Protein AF-0000000087154656 (afdb_homodimer)

Structure (mmCIF, N/CA/C/O backbone):
data_AF-0000000087154656-model_v1
#
loop_
_entity.id
_entity.type
_entity.pdbx_description
1 polymer 'FMN-dependent NADH-azoreductase'
#
loop_
_atom_site.group_PDB
_atom_site.id
_atom_site.type_symbol
_atom_site.label_atom_id
_atom_site.label_alt_id
_atom_site.label_comp_id
_atom_site.label_asym_id
_atom_site.label_entity_id
_atom_site.label_seq_id
_atom_site.pdbx_PDB_ins_code
_atom_site.Cartn_x
_atom_site.Cartn_y
_atom_site.Cartn_z
_atom_site.occupancy
_atom_site.B_iso_or_equiv
_atom_site.auth_seq_id
_atom_site.auth_comp_id
_atom_site.auth_asym_id
_atom_site.auth_atom_id
_atom_site.pdbx_PDB_model_num
ATOM 1 N N . MET A 1 1 ? -5.16 -27.047 -13.266 1 95.69 1 MET A N 1
ATOM 2 C CA . MET A 1 1 ? -5.766 -25.812 -12.742 1 95.69 1 MET A CA 1
ATOM 3 C C . MET A 1 1 ? -5.43 -24.625 -13.633 1 95.69 1 MET A C 1
ATOM 5 O O . MET A 1 1 ? -4.457 -24.672 -14.391 1 95.69 1 MET A O 1
ATOM 9 N N . LEU A 1 2 ? -6.355 -23.688 -13.695 1 98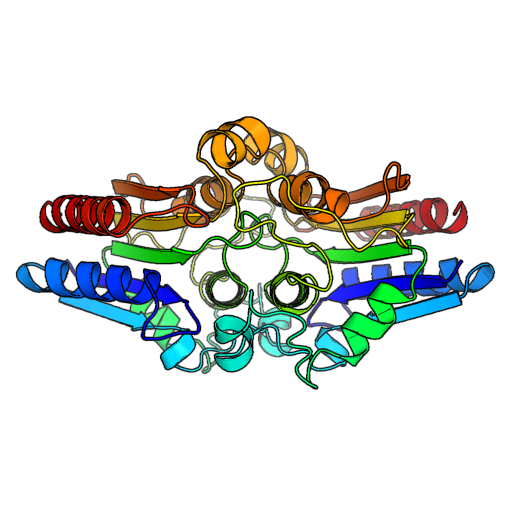.81 2 LEU A N 1
ATOM 10 C CA . LEU A 1 2 ? -6.008 -22.375 -14.219 1 98.81 2 LEU A CA 1
ATOM 11 C C . LEU A 1 2 ? -5.465 -21.469 -13.117 1 98.81 2 LEU A C 1
ATOM 13 O O . LEU A 1 2 ? -6.188 -21.125 -12.18 1 98.81 2 LEU A O 1
ATOM 17 N N . ILE A 1 3 ? -4.199 -21.094 -13.211 1 98.88 3 ILE A N 1
ATOM 18 C CA . ILE A 1 3 ? -3.564 -20.312 -12.164 1 98.88 3 ILE A CA 1
ATOM 19 C C . ILE A 1 3 ? -3.197 -18.922 -12.711 1 98.88 3 ILE A C 1
ATOM 21 O O . ILE A 1 3 ? -2.52 -18.828 -13.734 1 98.88 3 ILE A O 1
ATOM 25 N N . GLN A 1 4 ? -3.654 -17.891 -12.117 1 98.94 4 GLN A N 1
ATOM 26 C CA . GLN A 1 4 ? -3.223 -16.531 -12.438 1 98.94 4 GLN A CA 1
ATOM 27 C C . GLN A 1 4 ? -1.998 -16.141 -11.617 1 98.94 4 GLN A C 1
ATOM 29 O O . GLN A 1 4 ? -1.98 -16.312 -10.391 1 98.94 4 GLN A O 1
ATOM 34 N N . VAL A 1 5 ? -0.963 -15.719 -12.266 1 98.94 5 VAL A N 1
ATOM 35 C CA . VAL A 1 5 ? 0.207 -15.133 -11.617 1 98.94 5 VAL A CA 1
ATOM 36 C C . VAL A 1 5 ? 0.24 -13.633 -11.859 1 98.94 5 VAL A C 1
ATOM 38 O O . VAL A 1 5 ? 0.333 -13.18 -13.008 1 98.94 5 VAL A O 1
ATOM 41 N N . VAL A 1 6 ? 0.112 -12.859 -10.789 1 98.94 6 VAL A N 1
ATOM 42 C CA . VAL A 1 6 ? 0.098 -11.398 -10.875 1 98.94 6 VAL A CA 1
ATOM 43 C C . VAL A 1 6 ? 1.443 -10.844 -10.414 1 98.94 6 VAL A C 1
ATOM 45 O O . VAL A 1 6 ? 1.91 -11.164 -9.312 1 98.94 6 VAL A O 1
ATOM 48 N N . HIS A 1 7 ? 2.023 -10.039 -11.25 1 98.88 7 HIS A N 1
ATOM 49 C CA . HIS A 1 7 ? 3.361 -9.5 -11.031 1 98.88 7 HIS A CA 1
ATOM 50 C C . HIS A 1 7 ? 3.375 -7.98 -11.156 1 98.88 7 HIS A C 1
ATOM 52 O O . HIS A 1 7 ? 2.627 -7.414 -11.961 1 98.88 7 HIS A O 1
ATOM 58 N N . SER A 1 8 ? 4.215 -7.367 -10.289 1 98.56 8 SER A N 1
ATOM 59 C CA . SER A 1 8 ? 4.457 -5.934 -10.422 1 98.56 8 SER A CA 1
ATOM 60 C C . SER A 1 8 ? 5.902 -5.582 -10.094 1 98.56 8 SER A C 1
ATOM 62 O O . SER A 1 8 ? 6.363 -5.809 -8.969 1 98.56 8 SER A O 1
ATOM 64 N N . HIS A 1 9 ? 6.562 -5.059 -11.008 1 98.56 9 HIS A N 1
ATOM 65 C CA . HIS A 1 9 ? 7.871 -4.426 -10.898 1 98.56 9 HIS A CA 1
ATOM 66 C C . HIS A 1 9 ? 8.164 -3.557 -12.117 1 98.56 9 HIS A C 1
ATOM 68 O O . HIS A 1 9 ? 7.938 -3.977 -13.258 1 98.56 9 HIS A O 1
ATOM 74 N N . PRO A 1 10 ? 8.734 -2.391 -11.906 1 97.19 10 PRO A N 1
ATOM 75 C CA . PRO A 1 10 ? 8.938 -1.481 -13.039 1 97.19 10 PRO A CA 1
ATOM 76 C C . PRO A 1 10 ? 9.969 -2.004 -14.039 1 97.19 10 PRO A C 1
ATOM 78 O O . PRO A 1 10 ? 9.898 -1.68 -15.227 1 97.19 10 PRO A O 1
ATOM 81 N N . LEU A 1 11 ? 10.922 -2.803 -13.57 1 97.31 11 LEU A N 1
ATOM 82 C CA . LEU A 1 11 ? 12.031 -3.229 -14.422 1 97.31 11 LEU A CA 1
ATOM 83 C C . LEU A 1 11 ? 11.812 -4.652 -14.922 1 97.31 11 LEU A C 1
ATOM 85 O O . LEU A 1 11 ? 11.57 -5.562 -14.125 1 97.31 11 LEU A O 1
ATOM 89 N N . GLU A 1 12 ? 12.023 -4.875 -16.188 1 96 12 GLU A N 1
ATOM 90 C CA . GLU A 1 12 ? 11.867 -6.199 -16.781 1 96 12 GLU A CA 1
ATOM 91 C C . GLU A 1 12 ? 13.094 -7.07 -16.516 1 96 12 GLU A C 1
ATOM 93 O O . GLU A 1 12 ? 13.031 -8.297 -16.656 1 96 12 GLU A O 1
ATOM 98 N N . ASP A 1 13 ? 14.172 -6.438 -16.219 1 96.69 13 ASP A N 1
ATOM 99 C CA . ASP A 1 13 ? 15.391 -7.195 -15.969 1 96.69 13 ASP A CA 1
ATOM 100 C C . ASP A 1 13 ? 15.695 -7.27 -14.469 1 96.69 13 ASP A C 1
ATOM 102 O O . ASP A 1 13 ? 16.844 -7.457 -14.07 1 96.69 13 ASP A O 1
ATOM 106 N N . SER A 1 14 ? 14.695 -7.082 -13.703 1 97.19 14 SER A N 1
ATOM 107 C CA . SER A 1 14 ? 14.836 -7.145 -12.258 1 97.19 14 SER A CA 1
ATOM 108 C C . SER A 1 14 ? 14.852 -8.586 -11.766 1 97.19 14 SER A C 1
ATOM 110 O O . SER A 1 14 ? 14.422 -9.5 -12.477 1 97.19 14 SER A O 1
ATOM 112 N N . TYR A 1 15 ? 15.359 -8.789 -10.578 1 98.31 15 TYR A N 1
ATOM 113 C CA . TYR A 1 15 ? 15.32 -10.086 -9.906 1 98.31 15 TYR A CA 1
ATOM 114 C C . TYR A 1 15 ? 13.883 -10.562 -9.742 1 98.31 15 TYR A C 1
ATOM 116 O O . TYR A 1 15 ? 13.586 -11.742 -9.953 1 98.31 15 TYR A O 1
ATOM 124 N N . ASP A 1 16 ? 12.953 -9.703 -9.414 1 98.38 16 ASP A N 1
ATOM 125 C CA . ASP A 1 16 ? 11.555 -10.062 -9.219 1 98.38 16 ASP A CA 1
ATOM 126 C C . ASP A 1 16 ? 10.914 -10.516 -10.531 1 98.38 16 ASP A C 1
ATOM 128 O O . ASP A 1 16 ? 10.078 -11.414 -10.539 1 98.38 16 ASP A O 1
ATOM 132 N N . HIS A 1 17 ? 11.297 -9.828 -11.578 1 98.31 17 HIS A N 1
ATOM 133 C CA . HIS A 1 17 ? 10.797 -10.273 -12.867 1 98.31 17 HIS A CA 1
ATOM 134 C C . HIS A 1 17 ? 11.305 -11.672 -13.203 1 98.31 17 HIS A C 1
ATOM 136 O O . HIS A 1 17 ? 10.578 -12.477 -13.797 1 98.31 17 HIS A O 1
ATOM 142 N N . ALA A 1 18 ? 12.555 -11.961 -12.867 1 98.56 18 ALA A N 1
ATOM 143 C CA . ALA A 1 18 ? 13.094 -13.305 -13.062 1 98.56 18 ALA A CA 1
ATOM 144 C C . ALA A 1 18 ? 12.312 -14.328 -12.25 1 98.56 18 ALA A C 1
ATOM 146 O O . ALA A 1 18 ? 12.039 -15.438 -12.734 1 98.56 18 ALA A O 1
ATOM 147 N N . LEU A 1 19 ? 11.953 -13.984 -11.047 1 98.94 19 LEU A N 1
ATOM 148 C CA . LEU A 1 19 ? 11.117 -14.844 -10.219 1 98.94 19 LEU A CA 1
ATOM 149 C C . LEU A 1 19 ? 9.773 -15.094 -10.898 1 98.94 19 LEU A C 1
ATOM 151 O O . LEU A 1 19 ? 9.312 -16.234 -10.961 1 98.94 19 LEU A O 1
ATOM 155 N N . PHE A 1 20 ? 9.156 -14.062 -11.422 1 98.94 20 PHE A N 1
ATOM 156 C CA . PHE A 1 20 ? 7.879 -14.133 -12.117 1 98.94 20 PHE A CA 1
ATOM 157 C C . PHE A 1 20 ? 7.961 -15.102 -13.297 1 98.94 20 PHE A C 1
ATOM 159 O O . PHE A 1 20 ? 7.125 -16 -13.43 1 98.94 20 PHE A O 1
ATOM 166 N N . GLN A 1 21 ? 9.008 -14.961 -14.078 1 98.81 21 GLN A N 1
ATOM 167 C CA . GLN A 1 21 ? 9.195 -15.836 -15.234 1 98.81 21 GLN A CA 1
ATOM 168 C C . GLN A 1 21 ? 9.422 -17.281 -14.805 1 98.81 21 GLN A C 1
ATOM 170 O O . GLN A 1 21 ? 8.914 -18.203 -15.438 1 98.81 21 GLN A O 1
ATOM 175 N N . THR A 1 22 ? 10.164 -17.438 -13.766 1 98.88 22 THR A N 1
ATOM 176 C CA . THR A 1 22 ? 10.406 -18.766 -13.227 1 98.88 22 THR A CA 1
ATOM 177 C C . THR A 1 22 ? 9.102 -19.422 -12.797 1 98.88 22 THR A C 1
ATOM 179 O O . THR A 1 22 ? 8.844 -20.594 -13.125 1 98.88 22 THR A O 1
ATOM 182 N N . ILE A 1 23 ? 8.258 -18.703 -12.086 1 98.94 23 ILE A N 1
ATOM 183 C CA . ILE A 1 23 ? 6.977 -19.219 -11.609 1 98.94 23 ILE A CA 1
ATOM 184 C C . ILE A 1 23 ? 6.102 -19.609 -12.797 1 98.94 23 ILE A C 1
ATOM 186 O O . ILE A 1 23 ? 5.602 -20.734 -12.859 1 98.94 23 ILE A O 1
ATOM 190 N N . VAL A 1 24 ? 5.969 -18.719 -13.75 1 98.94 24 VAL A N 1
ATOM 191 C CA . VAL A 1 24 ? 5.109 -18.938 -14.906 1 98.94 24 VAL A CA 1
ATOM 192 C C . VAL A 1 24 ? 5.605 -20.125 -15.711 1 98.94 24 VAL A C 1
ATOM 194 O O . VAL A 1 24 ? 4.832 -21.031 -16.047 1 98.94 24 VAL A O 1
ATOM 197 N N . GLY A 1 25 ? 6.922 -20.125 -15.984 1 98.88 25 GLY A N 1
ATOM 198 C CA . GLY A 1 25 ? 7.492 -21.219 -16.766 1 98.88 25 GLY A CA 1
ATOM 199 C C . GLY A 1 25 ? 7.332 -22.562 -16.094 1 98.88 25 GLY A C 1
ATOM 200 O O . GLY A 1 25 ? 7.027 -23.562 -16.766 1 98.88 25 GLY A O 1
ATOM 201 N N . THR A 1 26 ? 7.52 -22.594 -14.805 1 98.88 26 THR A N 1
ATOM 202 C CA . THR A 1 26 ? 7.418 -23.844 -14.062 1 98.88 26 THR A CA 1
ATOM 203 C C . THR A 1 26 ? 5.973 -24.328 -14.023 1 98.88 26 THR A C 1
ATOM 205 O O . THR A 1 26 ? 5.707 -25.516 -14.219 1 98.88 26 THR A O 1
ATOM 208 N N . LEU A 1 27 ? 5.012 -23.453 -13.844 1 98.88 27 LEU A N 1
ATOM 209 C CA . LEU A 1 27 ? 3.6 -23.797 -13.734 1 98.88 27 LEU A CA 1
ATOM 210 C C . LEU A 1 27 ? 3.074 -24.344 -15.062 1 98.88 27 LEU A C 1
ATOM 212 O O . LEU A 1 27 ? 2.227 -25.234 -15.086 1 98.88 27 LEU A O 1
ATOM 216 N N . ARG A 1 28 ? 3.566 -23.766 -16.156 1 98.62 28 ARG A N 1
ATOM 217 C CA . ARG A 1 28 ? 3.041 -24.094 -17.484 1 98.62 28 ARG A CA 1
ATOM 218 C C . ARG A 1 28 ? 3.322 -25.547 -17.844 1 98.62 28 ARG A C 1
ATOM 220 O O . ARG A 1 28 ? 2.725 -26.078 -18.781 1 98.62 28 ARG A O 1
ATOM 227 N N . ARG A 1 29 ? 4.16 -26.188 -17.062 1 98.06 29 ARG A N 1
ATOM 228 C CA . ARG A 1 29 ? 4.461 -27.594 -17.297 1 98.06 29 ARG A CA 1
ATOM 229 C C . ARG A 1 29 ? 3.273 -28.484 -16.938 1 98.06 29 ARG A C 1
ATOM 231 O O . ARG A 1 29 ? 3.119 -29.578 -17.484 1 98.06 29 ARG A O 1
ATOM 238 N N . ARG A 1 30 ? 2.4 -27.953 -16.062 1 98.06 30 ARG A N 1
ATOM 239 C CA . ARG A 1 30 ? 1.346 -28.828 -15.562 1 98.06 30 ARG A CA 1
ATOM 240 C C . ARG A 1 30 ? 0.011 -28.094 -15.492 1 98.06 30 ARG A C 1
ATOM 242 O O . ARG A 1 30 ? -1.038 -28.719 -15.312 1 98.06 30 ARG A O 1
ATOM 249 N N . HIS A 1 31 ? 0.026 -26.828 -15.594 1 98.69 31 HIS A N 1
ATOM 250 C CA . HIS A 1 31 ? -1.173 -26.016 -15.414 1 98.69 31 HIS A CA 1
ATOM 251 C C . HIS A 1 31 ? -1.355 -25.047 -16.562 1 98.69 31 HIS A C 1
ATOM 253 O O . HIS A 1 31 ? -0.417 -24.797 -17.328 1 98.69 31 HIS A O 1
ATOM 259 N N . GLU A 1 32 ? -2.58 -24.562 -16.812 1 98.75 32 GLU A N 1
ATOM 260 C CA . GLU A 1 32 ? -2.814 -23.344 -17.578 1 98.75 32 GLU A CA 1
ATOM 261 C C . GLU A 1 32 ? -2.521 -22.094 -16.75 1 98.75 32 GLU A C 1
ATOM 263 O O . GLU A 1 32 ? -2.836 -22.047 -15.555 1 98.75 32 GLU A O 1
ATOM 268 N N . VAL A 1 33 ? -1.873 -21.141 -17.422 1 98.88 33 VAL A N 1
ATOM 269 C CA . VAL A 1 33 ? -1.425 -19.984 -16.641 1 98.88 33 VAL A CA 1
ATOM 270 C C . VAL A 1 33 ? -1.917 -18.703 -17.297 1 98.88 33 VAL A C 1
ATOM 272 O O . VAL A 1 33 ? -1.816 -18.531 -18.516 1 98.88 33 VAL A O 1
ATOM 275 N N . ILE A 1 34 ? -2.525 -17.812 -16.547 1 98.88 34 ILE A N 1
ATOM 276 C CA . ILE A 1 34 ? -2.711 -16.422 -16.906 1 98.88 34 ILE A CA 1
ATOM 277 C C . ILE A 1 34 ? -1.604 -15.57 -16.281 1 98.88 34 ILE A C 1
ATOM 279 O O . ILE A 1 34 ? -1.599 -15.352 -15.062 1 98.88 34 ILE A O 1
ATOM 283 N N . ALA A 1 35 ? -0.682 -15.18 -17.125 1 98.88 35 ALA A N 1
ATOM 284 C CA . ALA A 1 35 ? 0.403 -14.328 -16.641 1 98.88 35 ALA A CA 1
ATOM 285 C C . ALA A 1 35 ? 0.024 -12.852 -16.734 1 98.88 35 ALA A C 1
ATOM 287 O O . ALA A 1 35 ? -0.176 -12.328 -17.828 1 98.88 35 ALA A O 1
ATOM 288 N N . THR A 1 36 ? -0.122 -12.219 -15.641 1 98.81 36 THR A N 1
ATOM 289 C CA . THR A 1 36 ? -0.505 -10.812 -15.578 1 98.81 36 THR A CA 1
ATOM 290 C C . THR A 1 36 ? 0.646 -9.961 -15.062 1 98.81 36 THR A C 1
ATOM 292 O O . THR A 1 36 ? 1.039 -10.078 -13.898 1 98.81 36 THR A O 1
ATOM 295 N N . ASP A 1 37 ? 1.244 -9.227 -15.883 1 98.75 37 ASP A N 1
ATOM 296 C CA . ASP A 1 37 ? 2.254 -8.242 -15.531 1 98.75 37 ASP A CA 1
ATOM 297 C C . ASP A 1 37 ? 1.669 -6.828 -15.547 1 98.75 37 ASP A C 1
ATOM 299 O O . ASP A 1 37 ? 1.547 -6.211 -16.609 1 98.75 37 ASP A O 1
ATOM 303 N N . LEU A 1 38 ? 1.394 -6.309 -14.367 1 98.56 38 LEU A N 1
ATOM 304 C CA . LEU A 1 38 ? 0.629 -5.074 -14.25 1 98.56 38 LEU A CA 1
ATOM 305 C C . LEU A 1 38 ? 1.385 -3.906 -14.875 1 98.56 38 LEU A C 1
ATOM 307 O O . LEU A 1 38 ? 0.782 -3.045 -15.523 1 98.56 38 LEU A O 1
ATOM 311 N N . ASP A 1 39 ? 2.709 -3.865 -14.648 1 98 39 ASP A N 1
ATOM 312 C CA . ASP A 1 39 ? 3.521 -2.779 -15.188 1 98 39 ASP A CA 1
ATOM 313 C C . ASP A 1 39 ? 3.596 -2.852 -16.703 1 98 39 ASP A C 1
ATOM 315 O O . ASP A 1 39 ? 3.412 -1.844 -17.391 1 98 39 ASP A O 1
ATOM 319 N N . ARG A 1 40 ? 3.756 -4.02 -17.25 1 97.25 40 ARG A N 1
ATOM 320 C CA . ARG A 1 40 ? 3.873 -4.18 -18.703 1 97.25 40 ARG A CA 1
ATOM 321 C C . ARG A 1 40 ? 2.523 -3.988 -19.391 1 97.25 40 ARG A C 1
ATOM 323 O O . ARG A 1 40 ? 2.461 -3.525 -20.531 1 97.25 40 ARG A O 1
ATOM 330 N N . GLU A 1 41 ? 1.49 -4.285 -18.672 1 96.88 41 GLU A N 1
ATOM 331 C CA . GLU A 1 41 ? 0.147 -4.141 -19.219 1 96.88 41 GLU A CA 1
ATOM 332 C C . GLU A 1 41 ? -0.377 -2.721 -19.031 1 96.88 41 GLU A C 1
ATOM 334 O O . GLU A 1 41 ? -1.509 -2.414 -19.422 1 96.88 41 GLU A O 1
ATOM 339 N N . ARG A 1 42 ? 0.414 -1.816 -18.406 1 95.12 42 ARG A N 1
ATOM 340 C CA . ARG A 1 42 ? 0.106 -0.404 -18.219 1 95.12 42 ARG A CA 1
ATOM 341 C C . ARG A 1 42 ? -1.172 -0.231 -17.406 1 95.12 42 ARG A C 1
ATOM 343 O O . ARG A 1 42 ? -1.996 0.633 -17.703 1 95.12 42 ARG A O 1
ATOM 350 N N . PHE A 1 43 ? -1.338 -1.159 -16.5 1 97.25 43 PHE A N 1
ATOM 351 C CA . PHE A 1 43 ? -2.436 -1.007 -15.547 1 97.25 43 PHE A CA 1
ATOM 352 C C . PHE A 1 43 ? -2.307 0.301 -14.781 1 97.25 43 PHE A C 1
ATOM 354 O O . PHE A 1 43 ? -1.206 0.688 -14.383 1 97.25 43 PHE A O 1
ATOM 361 N N . SER A 1 44 ? -3.416 0.999 -14.586 1 97 44 SER A N 1
ATOM 362 C CA . SER A 1 44 ? -3.412 2.166 -13.711 1 97 44 SER A CA 1
ATOM 363 C C . SER A 1 44 ? -3.877 1.803 -12.305 1 97 44 SER A C 1
ATOM 365 O O . SER A 1 44 ? -5.008 1.356 -12.109 1 97 44 SER A O 1
ATOM 367 N N . PRO A 1 45 ? -3.008 2.01 -11.336 1 97.81 45 PRO A N 1
ATOM 368 C CA . PRO A 1 45 ? -3.396 1.67 -9.961 1 97.81 45 PRO A CA 1
ATOM 369 C C . PRO A 1 45 ? -4.273 2.738 -9.312 1 97.81 45 PRO A C 1
ATOM 371 O O . PRO A 1 45 ? -4.688 2.59 -8.164 1 97.81 45 PRO A O 1
ATOM 374 N N . VAL A 1 46 ? -4.637 3.791 -10.023 1 96.88 46 VAL A N 1
ATOM 375 C CA . VAL A 1 46 ? -5.367 4.926 -9.469 1 96.88 46 VAL A CA 1
ATOM 376 C C . VAL A 1 46 ? -6.867 4.664 -9.555 1 96.88 46 VAL A C 1
ATOM 378 O O . VAL A 1 46 ? -7.426 4.562 -10.648 1 96.88 46 VAL A O 1
ATOM 381 N N . MET A 1 47 ? -7.461 4.527 -8.43 1 95.12 47 MET A N 1
ATOM 382 C CA . MET A 1 47 ? -8.922 4.434 -8.398 1 95.12 47 MET A CA 1
ATOM 383 C C . MET A 1 47 ? -9.562 5.707 -8.945 1 95.12 47 MET A C 1
ATOM 385 O O . MET A 1 47 ? -9.219 6.809 -8.516 1 95.12 47 MET A O 1
ATOM 389 N N . THR A 1 48 ? -10.484 5.555 -9.836 1 93.06 48 THR A N 1
ATOM 390 C CA . THR A 1 48 ? -11.133 6.715 -10.438 1 93.06 48 THR A CA 1
ATOM 391 C C . THR A 1 48 ? -12.289 7.199 -9.57 1 93.06 48 THR A C 1
ATOM 393 O O . THR A 1 48 ? -12.773 6.465 -8.703 1 93.06 48 THR A O 1
ATOM 396 N N . GLU A 1 49 ? -12.711 8.422 -9.852 1 93.69 49 GLU A N 1
ATOM 397 C CA . GLU A 1 49 ? -13.883 8.953 -9.172 1 93.69 49 GLU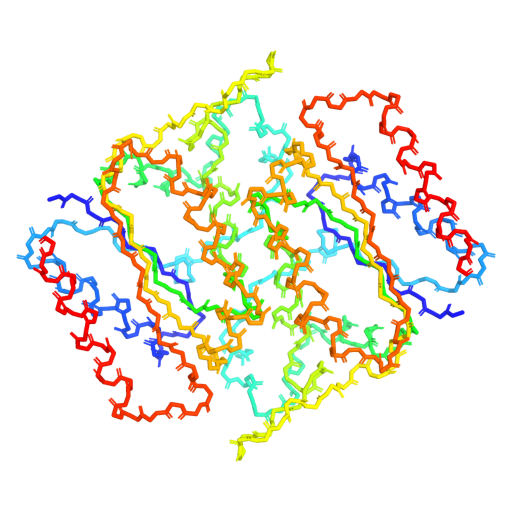 A CA 1
ATOM 398 C C . GLU A 1 49 ? -15.109 8.078 -9.414 1 93.69 49 GLU A C 1
ATOM 400 O O . GLU A 1 49 ? -15.883 7.816 -8.484 1 93.69 49 GLU A O 1
ATOM 405 N N . ALA A 1 50 ? -15.289 7.641 -10.656 1 90.88 50 ALA A N 1
ATOM 406 C CA . ALA A 1 50 ? -16.438 6.816 -11.016 1 90.88 50 ALA A CA 1
ATOM 407 C C . ALA A 1 50 ? -16.438 5.5 -10.25 1 90.88 50 ALA A C 1
ATOM 409 O O . ALA A 1 50 ? -17.469 5.078 -9.727 1 90.88 50 ALA A O 1
ATOM 410 N N . GLU A 1 51 ? -15.297 4.879 -10.125 1 91.5 51 GLU A N 1
ATOM 411 C CA . GLU A 1 51 ? -15.164 3.633 -9.375 1 91.5 51 GLU A CA 1
ATOM 412 C C . GLU A 1 51 ? -15.5 3.838 -7.898 1 91.5 51 GLU A C 1
ATOM 414 O O . GLU A 1 51 ? -16.234 3.047 -7.309 1 91.5 51 GLU A O 1
ATOM 419 N N . ARG A 1 52 ? -14.969 4.898 -7.367 1 92.38 52 ARG A N 1
ATOM 420 C C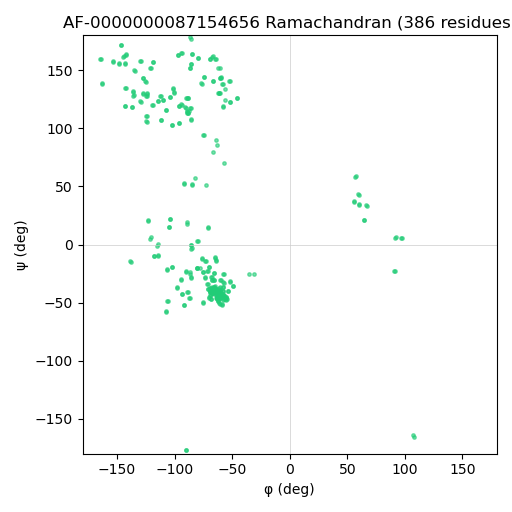A . ARG A 1 52 ? -15.18 5.129 -5.941 1 92.38 52 ARG A CA 1
ATOM 421 C C . ARG A 1 52 ? -16.625 5.484 -5.652 1 92.38 52 ARG A C 1
ATOM 423 O O . ARG A 1 52 ? -17.188 5.055 -4.641 1 92.38 52 ARG A O 1
ATOM 430 N N . ARG A 1 53 ? -17.266 6.215 -6.492 1 89.88 53 ARG A N 1
ATOM 431 C CA . ARG A 1 53 ? -18.656 6.621 -6.305 1 89.88 53 ARG A CA 1
ATOM 432 C C . ARG A 1 53 ? -19.594 5.418 -6.348 1 89.88 53 ARG A C 1
ATOM 434 O O . ARG A 1 53 ? -20.578 5.367 -5.617 1 89.88 53 ARG A O 1
ATOM 441 N N . SER A 1 54 ? -19.203 4.465 -7.094 1 85.5 54 SER A N 1
ATOM 442 C CA . SER A 1 54 ? -20.062 3.305 -7.27 1 85.5 54 SER A CA 1
ATOM 443 C C . SER A 1 54 ? -19.562 2.105 -6.477 1 85.5 54 SER A C 1
ATOM 445 O O . SER A 1 54 ? -20 0.976 -6.695 1 85.5 54 SER A O 1
ATOM 447 N N . TYR A 1 55 ? -18.719 2.324 -5.602 1 82.12 55 TYR A N 1
ATOM 448 C CA . TYR A 1 55 ? -17.938 1.269 -4.977 1 82.12 55 TYR A CA 1
ATOM 449 C C . TYR A 1 55 ? -18.828 0.258 -4.273 1 82.12 55 TYR A C 1
ATOM 451 O O . TYR A 1 55 ? -18.562 -0.945 -4.297 1 82.12 55 TYR A O 1
ATOM 459 N N . PHE A 1 56 ? -20.031 0.761 -3.75 1 76.56 56 PHE A N 1
ATOM 460 C CA . PHE A 1 56 ? -20.891 -0.153 -3.012 1 76.56 56 PHE A CA 1
ATOM 461 C C . PHE A 1 56 ? -22.203 -0.364 -3.746 1 76.56 56 PHE A C 1
ATOM 463 O O . PHE A 1 56 ? -23.156 -0.918 -3.186 1 76.56 56 PHE A O 1
ATOM 470 N N . GLN A 1 57 ? -22.375 0.259 -4.879 1 73.5 57 GLN A N 1
ATOM 471 C CA . GLN A 1 57 ? -23.625 0.174 -5.613 1 73.5 57 GLN A CA 1
ATOM 472 C C . GLN A 1 57 ? -23.625 -1.005 -6.582 1 73.5 57 GLN A C 1
ATOM 474 O O . GLN A 1 57 ? -24.562 -1.177 -7.367 1 73.5 57 GLN A O 1
ATOM 479 N N . GLY A 1 58 ? -22.812 -1.87 -6.414 1 60.38 58 GLY A N 1
ATOM 480 C CA . GLY A 1 58 ? -22.797 -3.055 -7.258 1 60.38 58 GLY A CA 1
ATOM 481 C C . GLY A 1 58 ? -21.625 -3.072 -8.227 1 60.38 58 GLY A C 1
ATOM 482 O O . GLY A 1 58 ? -20.688 -2.281 -8.094 1 60.38 58 GLY A O 1
ATOM 483 N N . PRO A 1 59 ? -21.75 -4.016 -9.242 1 57.38 59 PRO A N 1
ATOM 484 C CA . PRO A 1 59 ? -20.609 -4.258 -10.109 1 57.38 59 PRO A CA 1
ATOM 485 C C . PRO A 1 59 ? -20.219 -3.033 -10.938 1 57.38 59 PRO A C 1
ATOM 487 O O . PRO A 1 59 ? -21.078 -2.418 -11.578 1 57.38 59 PRO A O 1
ATOM 490 N N . HIS A 1 60 ? -19.344 -2.215 -10.406 1 55.16 60 HIS A N 1
ATOM 491 C CA . HIS A 1 60 ? -18.828 -1.15 -11.258 1 55.16 60 HIS A CA 1
ATOM 492 C C . HIS A 1 60 ? -17.688 -1.653 -12.141 1 55.16 60 HIS A C 1
ATOM 494 O O . HIS A 1 60 ? -16.594 -1.904 -11.648 1 55.16 60 HIS A O 1
ATOM 500 N N . ALA A 1 61 ? -17.906 -2.67 -12.938 1 58.12 61 ALA A N 1
ATOM 501 C CA . ALA A 1 61 ? -16.781 -3.062 -13.789 1 58.12 61 ALA A CA 1
ATOM 502 C C . ALA A 1 61 ? -16.469 -1.979 -14.812 1 58.12 61 ALA A C 1
ATOM 504 O O . ALA A 1 61 ? -17.266 -1.719 -15.719 1 58.12 61 ALA A O 1
ATOM 505 N N . GLU A 1 62 ? -15.75 -1.001 -14.25 1 65.06 62 GLU A N 1
ATOM 506 C CA . GLU A 1 62 ? -15.281 -0.127 -15.32 1 65.06 62 GLU A CA 1
ATOM 507 C C . GLU A 1 62 ? -14.492 -0.91 -16.375 1 65.06 62 GLU A C 1
ATOM 509 O O . GLU A 1 62 ? -13.852 -1.913 -16.047 1 65.06 62 GLU A O 1
ATOM 514 N N . GLU A 1 63 ? -14.758 -0.685 -17.516 1 69.69 63 GLU A N 1
ATOM 515 C CA . GLU A 1 63 ? -14.078 -1.262 -18.672 1 69.69 63 GLU A CA 1
ATOM 516 C C . GLU A 1 63 ? -12.586 -1.443 -18.406 1 69.69 63 GLU A C 1
ATOM 518 O O . GLU A 1 63 ? -11.992 -2.445 -18.828 1 69.69 63 GLU A O 1
ATOM 523 N N . ALA A 1 64 ? -12.117 -0.609 -17.484 1 80.25 64 ALA A N 1
ATOM 524 C CA . ALA A 1 64 ? -10.664 -0.567 -17.328 1 80.25 64 ALA A CA 1
ATOM 525 C C . ALA A 1 64 ? -10.156 -1.762 -16.531 1 80.25 64 ALA A C 1
ATOM 527 O O . ALA A 1 64 ? -8.992 -2.148 -16.641 1 80.25 64 ALA A O 1
ATOM 528 N N . VAL A 1 65 ? -11.078 -2.4 -15.75 1 93.38 65 VAL A N 1
ATOM 529 C CA . VAL A 1 65 ? -10.602 -3.506 -14.93 1 93.38 65 VAL A CA 1
ATOM 530 C C . VAL A 1 65 ? -11.367 -4.781 -15.281 1 93.38 65 VAL A C 1
ATOM 532 O O . VAL A 1 65 ? -11.141 -5.832 -14.672 1 93.38 65 VAL A O 1
ATOM 535 N N . SER A 1 66 ? -12.203 -4.762 -16.234 1 93.62 66 SER A N 1
ATOM 536 C CA . SER A 1 66 ? -13.102 -5.867 -16.547 1 93.62 66 SER A CA 1
ATOM 537 C C . SER A 1 66 ? -12.32 -7.125 -16.922 1 93.62 66 SER A C 1
ATOM 539 O O . SER A 1 66 ? -12.672 -8.227 -16.484 1 93.62 66 SER A O 1
ATOM 541 N N . ARG A 1 67 ? -11.305 -6.957 -17.672 1 95.56 67 ARG A N 1
ATOM 542 C CA . ARG A 1 67 ? -10.5 -8.109 -18.062 1 95.56 67 ARG A CA 1
ATOM 543 C C . ARG A 1 67 ? -9.852 -8.766 -16.844 1 95.56 67 ARG A C 1
ATOM 545 O O . ARG A 1 67 ? -9.867 -9.984 -16.703 1 95.56 67 ARG A O 1
ATOM 552 N N . LEU A 1 68 ? -9.281 -7.973 -16.016 1 97.69 68 LEU A N 1
ATOM 553 C CA . LEU A 1 68 ? -8.617 -8.477 -14.82 1 97.69 68 LEU A CA 1
ATOM 554 C C . LEU A 1 68 ? -9.617 -9.164 -13.898 1 97.69 68 LEU A C 1
ATOM 556 O O . LEU A 1 68 ? -9.305 -10.203 -13.305 1 97.69 68 LEU A O 1
ATOM 560 N N . ILE A 1 69 ? -10.773 -8.609 -13.773 1 96.69 69 ILE A N 1
ATOM 561 C CA . ILE A 1 69 ? -11.836 -9.219 -12.977 1 96.69 69 ILE A CA 1
ATOM 562 C C . ILE A 1 69 ? -12.227 -10.562 -13.578 1 96.69 69 ILE A C 1
ATOM 564 O O . ILE A 1 69 ? -12.406 -11.547 -12.859 1 96.69 69 ILE A O 1
ATOM 568 N N . GLY A 1 70 ? -12.414 -10.547 -14.906 1 97 70 GLY A N 1
ATOM 569 C CA . GLY A 1 70 ? -12.703 -11.797 -15.594 1 97 70 GLY A CA 1
ATOM 570 C C . GLY A 1 70 ? -11.664 -12.875 -15.336 1 97 70 GLY A C 1
ATOM 571 O O . GLY A 1 70 ? -12.016 -14.023 -15.047 1 97 70 GLY A O 1
ATOM 572 N N . ASP A 1 71 ? -10.383 -12.547 -15.438 1 98.19 71 ASP A N 1
ATOM 573 C CA . ASP A 1 71 ? -9.289 -13.477 -15.172 1 98.19 71 ASP A CA 1
ATOM 574 C C . ASP A 1 71 ? -9.352 -14.008 -13.742 1 98.19 71 ASP A C 1
ATOM 576 O O . ASP A 1 71 ? -9.195 -15.203 -13.508 1 98.19 71 ASP A O 1
ATOM 580 N N . LEU A 1 72 ? -9.625 -13.102 -12.828 1 97.94 72 LEU A N 1
ATOM 581 C CA . LEU A 1 72 ? -9.711 -13.438 -11.414 1 97.94 72 LEU A CA 1
ATOM 582 C C . LEU A 1 72 ? -10.836 -14.43 -11.148 1 97.94 72 LEU A C 1
ATOM 584 O O . LEU A 1 72 ? -10.664 -15.391 -10.398 1 97.94 72 LEU A O 1
ATOM 588 N N . ARG A 1 73 ? -11.914 -14.25 -11.781 1 96.94 73 ARG A N 1
ATOM 589 C CA . ARG A 1 73 ? -13.094 -15.07 -11.562 1 96.94 73 ARG A CA 1
ATOM 590 C C . ARG A 1 73 ? -12.93 -16.453 -12.203 1 96.94 73 ARG A C 1
ATOM 592 O O . ARG A 1 73 ? -13.5 -17.438 -11.727 1 96.94 73 ARG A O 1
ATOM 599 N N . ARG A 1 74 ? -12.086 -16.5 -13.156 1 97.75 74 ARG A N 1
ATOM 600 C CA . ARG A 1 74 ? -11.898 -17.75 -13.883 1 97.75 74 ARG A CA 1
ATOM 601 C C . ARG A 1 74 ? -10.805 -18.609 -13.234 1 97.75 74 ARG A C 1
ATOM 603 O O . ARG A 1 74 ? -10.789 -19.828 -13.398 1 97.75 74 ARG A O 1
ATOM 610 N N . ALA A 1 75 ? -9.945 -18.062 -12.531 1 98.75 75 ALA A N 1
ATOM 611 C CA . ALA A 1 75 ? -8.766 -18.75 -12.023 1 98.75 75 ALA A CA 1
ATOM 612 C C . ALA A 1 75 ? -9.117 -19.703 -10.875 1 98.75 75 ALA A C 1
ATOM 614 O O . ALA A 1 75 ? -9.969 -19.375 -10.039 1 98.75 75 ALA A O 1
ATOM 615 N N . ASP A 1 76 ? -8.438 -20.828 -10.797 1 98.62 76 ASP A N 1
ATOM 616 C CA . ASP A 1 76 ? -8.516 -21.766 -9.68 1 98.62 76 ASP A CA 1
ATOM 617 C C . ASP A 1 76 ? -7.559 -21.375 -8.555 1 98.62 76 ASP A C 1
ATOM 619 O O . ASP A 1 76 ? -7.758 -21.75 -7.402 1 98.62 76 ASP A O 1
ATOM 623 N N . GLY A 1 77 ? -6.516 -20.75 -8.93 1 98.81 77 GLY A N 1
ATOM 624 C CA . GLY A 1 77 ? -5.488 -20.281 -8.008 1 98.81 77 GLY A CA 1
ATOM 625 C C . GLY A 1 77 ? -4.875 -18.953 -8.422 1 98.81 77 GLY A C 1
ATOM 626 O O . GLY A 1 77 ? -4.973 -18.562 -9.586 1 98.81 77 GLY A O 1
ATOM 627 N N . ILE A 1 78 ? -4.266 -18.359 -7.484 1 98.94 78 ILE A N 1
ATOM 628 C CA . ILE A 1 78 ? -3.617 -17.078 -7.766 1 98.94 78 ILE A CA 1
ATOM 629 C C . ILE A 1 78 ? -2.311 -16.984 -6.984 1 98.94 78 ILE A C 1
ATOM 631 O O . ILE A 1 78 ? -2.242 -17.406 -5.824 1 98.94 78 ILE A O 1
ATOM 635 N N . ILE A 1 79 ? -1.254 -16.562 -7.602 1 98.94 79 ILE A N 1
ATOM 636 C CA . ILE A 1 79 ? 0.055 -16.312 -7.004 1 98.94 79 ILE A CA 1
ATOM 637 C C . ILE A 1 79 ? 0.493 -14.883 -7.281 1 98.94 79 ILE A C 1
ATOM 639 O O . ILE A 1 79 ? 0.44 -14.414 -8.422 1 98.94 79 ILE A O 1
ATOM 643 N N . PHE A 1 80 ? 0.854 -14.195 -6.273 1 98.94 80 PHE A N 1
ATOM 644 C CA . PHE A 1 80 ? 1.389 -12.844 -6.41 1 98.94 80 PHE A CA 1
ATOM 645 C C . PHE A 1 80 ? 2.91 -12.852 -6.305 1 98.94 80 PHE A C 1
ATOM 647 O O . PHE A 1 80 ? 3.473 -13.461 -5.398 1 98.94 80 PHE A O 1
ATOM 654 N N . CYS A 1 81 ? 3.584 -12.219 -7.215 1 98.94 81 CYS A N 1
ATOM 655 C CA . CYS A 1 81 ? 5.035 -12.07 -7.258 1 98.94 81 CYS A CA 1
ATOM 656 C C . CYS A 1 81 ? 5.43 -10.602 -7.34 1 98.94 81 CYS A C 1
ATOM 658 O O . CYS A 1 81 ? 5.215 -9.953 -8.367 1 98.94 81 CYS A O 1
ATOM 660 N N . PHE A 1 82 ? 6.023 -10.023 -6.309 1 98.88 82 PHE A N 1
ATOM 661 C CA . PHE A 1 82 ? 6.328 -8.602 -6.203 1 98.88 82 PHE A CA 1
ATOM 662 C C . PHE A 1 82 ? 7.332 -8.344 -5.082 1 98.88 82 PHE A C 1
ATOM 664 O O . PHE A 1 82 ? 7.523 -9.195 -4.211 1 98.88 82 PHE A O 1
ATOM 671 N N . PRO A 1 83 ? 8.008 -7.219 -5.109 1 98.62 83 PRO A N 1
ATOM 672 C CA . PRO A 1 83 ? 8.828 -6.812 -3.963 1 98.62 83 PRO A CA 1
ATOM 673 C C . PRO A 1 83 ? 8.031 -6.039 -2.914 1 98.62 83 PRO A C 1
ATOM 675 O O . PRO A 1 83 ? 7.031 -5.395 -3.244 1 98.62 83 PRO A O 1
ATOM 678 N N . HIS A 1 84 ? 8.43 -6.109 -1.685 1 98.44 84 HIS A N 1
ATOM 679 C CA . HIS A 1 84 ? 7.922 -5.176 -0.684 1 98.44 84 HIS A CA 1
ATOM 680 C C . HIS A 1 84 ? 8.789 -3.926 -0.608 1 98.44 84 HIS A C 1
ATOM 682 O O . HIS A 1 84 ? 10.016 -4.02 -0.495 1 98.44 84 HIS A O 1
ATOM 688 N N . TRP A 1 85 ? 8.211 -2.801 -0.744 1 97.44 85 TRP A N 1
ATOM 689 C CA . TRP A 1 85 ? 8.805 -1.49 -0.516 1 97.44 85 TRP A CA 1
ATOM 690 C C . TRP A 1 85 ? 8.18 -0.809 0.697 1 97.44 85 TRP A C 1
ATOM 692 O O . TRP A 1 85 ? 6.953 -0.714 0.799 1 97.44 85 TRP A O 1
ATOM 702 N N . TRP A 1 86 ? 9.039 -0.379 1.603 1 97.38 86 TRP A N 1
ATOM 703 C CA . TRP A 1 86 ? 8.531 0.189 2.848 1 97.38 86 TRP A CA 1
ATOM 704 C C . TRP A 1 86 ? 7.609 -0.795 3.561 1 97.38 86 TRP A C 1
ATOM 706 O O . TRP A 1 86 ? 6.531 -0.42 4.023 1 97.38 86 TRP A O 1
ATOM 716 N N . PHE A 1 87 ? 7.961 -2.092 3.486 1 98.06 87 PHE A N 1
ATOM 717 C CA . PHE A 1 87 ? 7.316 -3.182 4.211 1 98.06 87 PHE A CA 1
ATOM 718 C C . PHE A 1 87 ? 5.871 -3.346 3.764 1 98.06 87 PHE A C 1
ATOM 720 O O . PHE A 1 87 ? 5.043 -3.877 4.508 1 98.06 87 PHE A O 1
ATOM 727 N N . SER A 1 88 ? 5.531 -2.881 2.617 1 97.88 88 SER A N 1
ATOM 728 C CA . SER A 1 88 ? 4.203 -3.043 2.029 1 97.88 88 SER A CA 1
ATOM 729 C C . SER A 1 88 ? 4.293 -3.268 0.523 1 97.88 88 SER A C 1
ATOM 731 O O . SER A 1 88 ? 5.352 -3.076 -0.078 1 97.88 88 SER A O 1
ATOM 733 N N . MET A 1 89 ? 3.221 -3.736 -0.053 1 98.31 89 MET A N 1
ATOM 734 C CA . MET A 1 89 ? 3.172 -3.965 -1.494 1 98.31 89 MET A CA 1
ATOM 735 C C . MET A 1 89 ? 3.359 -2.66 -2.258 1 98.31 89 MET A C 1
ATOM 737 O O . MET A 1 89 ? 3.053 -1.583 -1.743 1 98.31 89 MET A O 1
ATOM 741 N N . PRO A 1 90 ? 3.898 -2.754 -3.451 1 98.5 90 PRO A N 1
ATOM 742 C CA . PRO A 1 90 ? 4.043 -1.537 -4.254 1 98.5 90 PRO A CA 1
ATOM 743 C C . PRO A 1 90 ? 2.699 -0.915 -4.629 1 98.5 90 PRO A C 1
ATOM 745 O O . PRO A 1 90 ? 1.677 -1.606 -4.645 1 98.5 90 PRO A O 1
ATOM 748 N N . ALA A 1 91 ? 2.727 0.333 -4.957 1 98.69 91 ALA A N 1
ATOM 749 C CA . ALA A 1 91 ? 1.519 1.077 -5.305 1 98.69 91 ALA A CA 1
ATOM 750 C C . ALA A 1 91 ? 0.739 0.374 -6.41 1 98.69 91 ALA A C 1
ATOM 752 O O . ALA A 1 91 ? -0.492 0.317 -6.371 1 98.69 91 ALA A O 1
ATOM 753 N N . MET A 1 92 ? 1.46 -0.15 -7.371 1 98.69 92 MET A N 1
ATOM 754 C CA . MET A 1 92 ? 0.836 -0.823 -8.508 1 98.69 92 MET A CA 1
ATOM 755 C C . MET A 1 92 ? -0.031 -1.988 -8.039 1 98.69 92 MET A C 1
ATOM 757 O O . MET A 1 92 ? -1.212 -2.064 -8.383 1 98.69 92 MET A O 1
ATOM 761 N N . LEU A 1 93 ? 0.53 -2.832 -7.246 1 98.81 93 LEU A N 1
ATOM 762 C CA . LEU A 1 93 ? -0.206 -4 -6.773 1 98.81 93 LEU A CA 1
ATOM 763 C C . LEU A 1 93 ? -1.328 -3.592 -5.828 1 98.81 93 LEU A C 1
ATOM 765 O O . LEU A 1 93 ? -2.412 -4.18 -5.852 1 98.81 93 LEU A O 1
ATOM 769 N N . LYS A 1 94 ? -1.033 -2.588 -4.961 1 98.75 94 LYS A N 1
ATOM 770 C CA . LYS A 1 94 ? -2.086 -2.092 -4.078 1 98.75 94 LYS A CA 1
ATOM 771 C C . LYS A 1 94 ? -3.287 -1.6 -4.879 1 98.75 94 LYS A C 1
ATOM 773 O O . LYS A 1 94 ? -4.434 -1.821 -4.484 1 98.75 94 LYS A O 1
ATOM 778 N N . GLY A 1 95 ? -3.02 -0.88 -5.922 1 98.5 95 GLY A N 1
ATOM 779 C CA . GLY A 1 95 ? -4.098 -0.427 -6.789 1 98.5 95 GLY A CA 1
ATOM 780 C C . GLY A 1 95 ? -4.887 -1.567 -7.402 1 98.5 95 GLY A C 1
ATOM 781 O O . GLY A 1 95 ? -6.105 -1.466 -7.57 1 98.5 95 GLY A O 1
ATOM 782 N N . TYR A 1 96 ? -4.207 -2.656 -7.801 1 98.62 96 TYR A N 1
ATOM 783 C CA . TYR A 1 96 ? -4.875 -3.855 -8.297 1 98.62 96 TYR A CA 1
ATOM 784 C C . TYR A 1 96 ? -5.887 -4.371 -7.281 1 98.62 96 TYR A C 1
ATOM 786 O O . TYR A 1 96 ? -7.031 -4.68 -7.633 1 98.62 96 TYR A O 1
ATOM 794 N N . PHE A 1 97 ? -5.512 -4.43 -6.008 1 98.38 97 PHE A N 1
ATOM 795 C CA . PHE A 1 97 ? -6.434 -4.91 -4.984 1 98.38 97 PHE A CA 1
ATOM 796 C C . PHE A 1 97 ? -7.57 -3.914 -4.773 1 98.38 97 PHE A C 1
ATOM 798 O O . PHE A 1 97 ? -8.734 -4.305 -4.648 1 98.38 97 PHE A O 1
ATOM 805 N N . ASP A 1 98 ? -7.258 -2.652 -4.781 1 96.94 98 ASP A N 1
ATOM 806 C CA . ASP A 1 98 ? -8.266 -1.632 -4.516 1 96.94 98 ASP A CA 1
ATOM 807 C C . ASP A 1 98 ? -9.328 -1.606 -5.613 1 96.94 98 ASP A C 1
ATOM 809 O O . ASP A 1 98 ? -10.508 -1.381 -5.34 1 96.94 98 ASP A O 1
ATOM 813 N N . ARG A 1 99 ? -8.938 -1.833 -6.848 1 96.56 99 ARG A N 1
ATOM 814 C CA . ARG A 1 99 ? -9.836 -1.631 -7.984 1 96.56 99 ARG A CA 1
ATOM 815 C C . ARG A 1 99 ? -10.461 -2.947 -8.43 1 96.56 99 ARG A C 1
ATOM 817 O O . ARG A 1 99 ? -11.641 -2.984 -8.797 1 96.56 99 ARG A O 1
ATOM 824 N N . VAL A 1 100 ? -9.703 -4.035 -8.375 1 96.69 100 VAL A N 1
ATOM 825 C CA . VAL A 1 100 ? -10.148 -5.309 -8.93 1 96.69 100 VAL A CA 1
ATOM 826 C C . VAL A 1 100 ? -10.805 -6.145 -7.836 1 96.69 100 VAL A C 1
ATOM 828 O O . VAL A 1 100 ? -11.859 -6.75 -8.055 1 96.69 100 VAL A O 1
ATOM 831 N N . TRP A 1 101 ? -10.188 -6.145 -6.645 1 96.25 101 TRP A N 1
ATOM 832 C CA . TRP A 1 101 ? -10.773 -6.867 -5.52 1 96.25 101 TRP A CA 1
ATOM 833 C C . TRP A 1 101 ? -11.805 -6.012 -4.797 1 96.25 101 TRP A C 1
ATOM 835 O O . TRP A 1 101 ? -11.781 -5.898 -3.568 1 96.25 101 TRP A O 1
ATOM 845 N N . ALA A 1 102 ? -12.719 -5.473 -5.496 1 92.75 102 ALA A N 1
ATOM 846 C CA . ALA A 1 102 ? -13.727 -4.535 -5 1 92.75 102 ALA A CA 1
ATOM 847 C C . ALA A 1 102 ? -15.008 -5.266 -4.609 1 92.75 102 ALA A C 1
ATOM 849 O O . ALA A 1 102 ? -15.18 -6.445 -4.926 1 92.75 102 ALA A O 1
ATOM 850 N N . PRO A 1 103 ? -15.867 -4.559 -3.848 1 91.19 103 PRO A N 1
ATOM 851 C CA . PRO A 1 103 ? -17.172 -5.16 -3.58 1 91.19 103 PRO A CA 1
ATOM 852 C C . PRO A 1 103 ? -17.891 -5.609 -4.852 1 91.19 103 PRO A C 1
ATOM 854 O O . PRO A 1 103 ? -17.859 -4.898 -5.863 1 91.19 103 PRO A O 1
ATOM 857 N N . GLY A 1 104 ? -18.531 -6.719 -4.777 1 90.25 104 GLY A N 1
ATOM 858 C CA . GLY A 1 104 ? -19.172 -7.293 -5.953 1 90.25 104 GLY A CA 1
ATOM 859 C C . GLY A 1 104 ? -18.266 -8.242 -6.711 1 90.25 104 GLY A C 1
ATOM 860 O O . GLY A 1 104 ? -18.734 -9.086 -7.477 1 90.25 104 GLY A O 1
ATOM 861 N N . THR A 1 105 ? -16.969 -8.062 -6.508 1 93.5 105 THR A N 1
ATOM 862 C CA . THR A 1 105 ? -16 -8.969 -7.117 1 93.5 105 THR A CA 1
ATOM 863 C C . THR A 1 105 ? -15.375 -9.883 -6.062 1 93.5 105 THR A C 1
ATOM 865 O O . THR A 1 105 ? -15.602 -11.094 -6.074 1 93.5 105 THR A O 1
ATOM 868 N N . ALA A 1 106 ? -14.781 -9.266 -5.086 1 94.62 106 ALA A N 1
ATOM 869 C CA . ALA A 1 106 ? -14.07 -10.078 -4.098 1 94.62 106 ALA A CA 1
ATOM 870 C C . ALA A 1 106 ? -14.961 -10.375 -2.896 1 94.62 106 ALA A C 1
ATOM 872 O O . ALA A 1 106 ? -14.781 -11.398 -2.229 1 94.62 106 ALA A O 1
ATOM 873 N N . PHE A 1 107 ? -15.883 -9.438 -2.613 1 92.94 107 PHE A N 1
ATOM 874 C CA . PHE A 1 107 ? -16.719 -9.617 -1.439 1 92.94 107 PHE A CA 1
ATOM 875 C C . PHE A 1 107 ? -18.047 -8.891 -1.607 1 92.94 107 PHE A C 1
ATOM 877 O O . PHE A 1 107 ? -18.172 -7.988 -2.438 1 92.94 107 PHE A O 1
ATOM 884 N N . ALA A 1 108 ? -19 -9.367 -0.854 1 88.62 108 ALA A N 1
ATOM 885 C CA . ALA A 1 108 ? -20.297 -8.688 -0.743 1 88.62 108 ALA A CA 1
ATOM 886 C C . ALA A 1 108 ? -20.469 -8.078 0.645 1 88.62 108 ALA A C 1
ATOM 888 O O . ALA A 1 108 ? -20.141 -8.703 1.652 1 88.62 108 ALA A O 1
ATOM 889 N N . HIS A 1 109 ? -20.734 -6.758 0.605 1 74.38 109 HIS A N 1
ATOM 890 C CA . HIS A 1 109 ? -20.906 -6 1.839 1 74.38 109 HIS A CA 1
ATOM 891 C C . HIS A 1 109 ? -22.344 -6.086 2.35 1 74.38 109 HIS A C 1
ATOM 893 O O . HIS A 1 109 ? -23.297 -5.898 1.584 1 74.38 109 HIS A O 1
ATOM 899 N N . ASP A 1 110 ? -22.578 -6.812 3.412 1 65.06 110 ASP A N 1
ATOM 900 C CA . ASP A 1 110 ? -23.922 -6.668 3.98 1 65.06 110 ASP A CA 1
ATOM 901 C C . ASP A 1 110 ? -24.062 -5.336 4.719 1 65.06 110 ASP A C 1
ATOM 903 O O . ASP A 1 110 ? -23.469 -5.148 5.789 1 65.06 110 ASP A O 1
ATOM 907 N N . LEU A 1 111 ? -24.562 -4.332 4.047 1 54.84 111 LEU A N 1
ATOM 908 C CA . LEU A 1 111 ? -24.703 -2.988 4.598 1 54.84 111 LEU A CA 1
ATOM 909 C C . LEU A 1 111 ? -25.438 -3.023 5.938 1 54.84 111 LEU A C 1
ATOM 911 O O . LEU A 1 111 ? -25.266 -2.117 6.758 1 54.84 111 LEU A O 1
ATOM 915 N N . ALA A 1 112 ? -26.391 -4 6.133 1 53.78 112 ALA A N 1
ATOM 916 C CA . ALA A 1 112 ? -27.172 -4.09 7.355 1 53.78 112 ALA A CA 1
ATOM 917 C C . ALA A 1 112 ? -26.312 -4.562 8.531 1 53.78 112 ALA A C 1
ATOM 919 O O . ALA A 1 112 ? -26.828 -4.766 9.633 1 53.78 112 ALA A O 1
ATOM 920 N N . GLY A 1 113 ? -24.969 -4.512 8.297 1 58.62 113 GLY A N 1
ATOM 921 C CA . GLY A 1 113 ? -24.125 -4.781 9.453 1 58.62 113 GLY A CA 1
ATOM 922 C C . GLY A 1 113 ? -23.641 -6.219 9.516 1 58.62 113 GLY A C 1
ATOM 923 O O . GLY A 1 113 ? -23.016 -6.629 10.492 1 58.62 113 GLY A O 1
ATOM 924 N N . GLY A 1 114 ? -23.953 -6.957 8.484 1 58.84 114 GLY A N 1
ATOM 925 C CA . GLY A 1 114 ? -23.547 -8.352 8.617 1 58.84 114 GLY A CA 1
ATOM 926 C C . GLY A 1 114 ? -22.125 -8.609 8.156 1 58.84 114 GLY A C 1
ATOM 927 O O . GLY A 1 114 ? -21.344 -7.672 8 1 58.84 114 GLY A O 1
ATOM 928 N N . ARG A 1 115 ? -21.719 -9.875 8.289 1 67.81 115 ARG A N 1
ATOM 929 C CA . ARG A 1 115 ? -20.406 -10.43 7.945 1 67.81 115 ARG A CA 1
ATOM 930 C C . ARG A 1 115 ? -20.125 -10.273 6.453 1 67.81 115 ARG A C 1
ATOM 932 O O . ARG A 1 115 ? -21.047 -10.352 5.633 1 67.81 115 ARG A O 1
ATOM 939 N N . ILE A 1 116 ? -18.891 -9.711 6.086 1 85 116 ILE A N 1
ATOM 940 C CA . ILE A 1 116 ? -18.391 -9.711 4.715 1 85 116 ILE A CA 1
ATOM 941 C C . ILE A 1 116 ? -18.438 -11.133 4.152 1 85 116 ILE A C 1
ATOM 943 O O . ILE A 1 116 ? -18.016 -12.086 4.809 1 85 116 ILE A O 1
ATOM 947 N N . LYS A 1 117 ? -19.172 -11.273 3.023 1 91.44 117 LYS A N 1
ATOM 948 C CA . LYS A 1 117 ? -19.219 -12.562 2.346 1 91.44 117 LYS A CA 1
ATOM 949 C C . LYS A 1 117 ? -18.156 -12.656 1.252 1 91.44 117 LYS A C 1
ATOM 951 O O . LYS A 1 117 ? -18.188 -11.883 0.29 1 91.44 117 LYS A O 1
ATOM 956 N N . PRO A 1 118 ? -17.266 -13.594 1.34 1 95.38 118 PRO A N 1
ATOM 957 C CA . PRO A 1 118 ? -16.281 -13.766 0.278 1 95.38 118 PRO A CA 1
ATOM 958 C C . PRO A 1 118 ? -16.906 -14.219 -1.044 1 95.38 118 PRO A C 1
ATOM 960 O O . PRO A 1 118 ? -17.812 -15.039 -1.052 1 95.38 118 PRO A O 1
ATOM 963 N N . LEU A 1 119 ? -16.406 -13.688 -2.146 1 95 119 LEU A N 1
ATOM 964 C CA . LEU A 1 119 ? -17 -14.016 -3.436 1 95 119 LEU A CA 1
ATOM 965 C C . LEU A 1 119 ? -16 -14.727 -4.34 1 95 119 LEU A C 1
ATOM 967 O O . LEU A 1 119 ? -16.375 -15.258 -5.387 1 95 119 LEU A O 1
ATOM 971 N N . LEU A 1 120 ? -14.727 -14.781 -3.977 1 98.06 120 LEU A N 1
ATOM 972 C CA . LEU A 1 120 ? -13.719 -15.445 -4.793 1 98.06 120 LEU A CA 1
ATOM 973 C C . LEU A 1 120 ? -13.555 -16.906 -4.379 1 98.06 120 LEU A C 1
ATOM 975 O O . LEU A 1 120 ? -12.43 -17.359 -4.152 1 98.06 120 LEU A O 1
ATOM 979 N N . THR A 1 121 ? -14.656 -17.578 -4.332 1 97.75 121 THR A N 1
ATOM 980 C CA . THR A 1 121 ? -14.672 -18.953 -3.83 1 97.75 121 THR A CA 1
ATOM 981 C C . THR A 1 121 ? -14.039 -19.906 -4.84 1 97.75 121 THR A C 1
ATOM 983 O O . THR A 1 121 ? -13.719 -21.047 -4.508 1 97.75 121 THR A O 1
ATOM 986 N N . ASN A 1 122 ? -13.859 -19.422 -6.059 1 98.25 122 ASN A N 1
ATOM 987 C CA . ASN A 1 122 ? -13.203 -20.203 -7.102 1 98.25 122 ASN A CA 1
ATOM 988 C C . ASN A 1 122 ? -11.711 -20.375 -6.812 1 98.25 122 ASN A C 1
ATOM 990 O O . ASN A 1 122 ? -11.07 -21.281 -7.359 1 98.25 122 ASN A O 1
ATOM 994 N N . ILE A 1 123 ? -11.156 -19.562 -5.98 1 98.75 123 ILE A N 1
ATOM 995 C CA . ILE A 1 123 ? -9.727 -19.578 -5.711 1 98.75 123 ILE A CA 1
ATOM 996 C C . ILE A 1 123 ? -9.422 -20.594 -4.609 1 98.75 123 ILE A C 1
ATOM 998 O O . ILE A 1 123 ? -9.82 -20.406 -3.457 1 98.75 123 ILE A O 1
ATOM 1002 N N . ARG A 1 124 ? -8.68 -21.547 -4.973 1 98.19 124 ARG A N 1
ATOM 1003 C CA . ARG A 1 124 ? -8.375 -22.625 -4.047 1 98.19 124 ARG A CA 1
ATOM 1004 C C . ARG A 1 124 ? -6.891 -22.641 -3.699 1 98.19 124 ARG A C 1
ATOM 1006 O O . ARG A 1 124 ? -6.453 -23.438 -2.855 1 98.19 124 ARG A O 1
ATOM 1013 N N . LEU A 1 125 ? -6.098 -21.891 -4.367 1 98.75 125 LEU A N 1
ATOM 1014 C CA . LEU A 1 125 ? -4.672 -21.703 -4.125 1 98.75 125 LEU A CA 1
ATOM 1015 C C . LEU A 1 125 ? -4.324 -20.234 -4.043 1 98.75 125 LEU A C 1
ATOM 1017 O O . LEU A 1 125 ? -4.652 -19.453 -4.953 1 98.75 125 LEU A O 1
ATOM 1021 N N . PHE A 1 126 ? -3.74 -19.812 -2.939 1 98.88 126 PHE A N 1
ATOM 1022 C CA . PHE A 1 126 ? -3.291 -18.438 -2.701 1 98.88 126 PHE A CA 1
ATOM 1023 C C . PHE A 1 126 ? -1.811 -18.406 -2.342 1 98.88 126 PHE A C 1
ATOM 1025 O O . PHE A 1 126 ? -1.427 -18.797 -1.236 1 98.88 126 PHE A O 1
ATOM 1032 N N . GLY A 1 127 ? -1 -17.969 -3.283 1 98.94 127 GLY A N 1
ATOM 1033 C CA . GLY A 1 127 ? 0.436 -17.969 -3.053 1 98.94 127 GLY A CA 1
ATOM 1034 C C . GLY A 1 127 ? 1.058 -16.594 -3.156 1 98.94 127 GLY A C 1
ATOM 1035 O O . GLY A 1 127 ? 0.553 -15.727 -3.879 1 98.94 127 GLY A O 1
ATOM 1036 N N . VAL A 1 128 ? 2.146 -16.391 -2.447 1 98.94 128 VAL A N 1
ATOM 1037 C CA . VAL A 1 128 ? 2.924 -15.156 -2.523 1 98.94 128 VAL A CA 1
ATOM 1038 C C . VAL A 1 128 ? 4.414 -15.492 -2.602 1 98.94 128 VAL A C 1
ATOM 1040 O O . VAL A 1 128 ? 4.918 -16.297 -1.813 1 98.94 128 VAL A O 1
ATOM 1043 N N . VAL A 1 129 ? 5.059 -14.945 -3.551 1 98.94 129 VAL A N 1
ATOM 1044 C CA . VAL A 1 129 ? 6.512 -14.922 -3.672 1 98.94 129 VAL A CA 1
ATOM 1045 C C . VAL A 1 129 ? 7 -13.469 -3.682 1 98.94 129 VAL A C 1
ATOM 1047 O O . VAL A 1 129 ? 6.641 -12.695 -4.566 1 98.94 129 VAL A O 1
ATOM 1050 N N . THR A 1 130 ? 7.848 -13.164 -2.672 1 98.94 130 THR A N 1
ATOM 1051 C CA . THR A 1 130 ? 8.172 -11.75 -2.529 1 98.94 130 THR A CA 1
ATOM 1052 C C . THR A 1 130 ? 9.602 -11.57 -2.041 1 98.94 130 THR A C 1
ATOM 1054 O O . THR A 1 130 ? 10.32 -12.547 -1.835 1 98.94 130 THR A O 1
ATOM 1057 N N . THR A 1 131 ? 10.078 -10.312 -2.043 1 98.75 131 THR A N 1
ATOM 1058 C CA . THR A 1 131 ? 11.406 -9.953 -1.566 1 98.75 131 THR A CA 1
ATOM 1059 C C . THR A 1 131 ? 11.352 -8.711 -0.677 1 98.75 131 THR A C 1
ATOM 1061 O O . THR A 1 131 ? 10.438 -7.898 -0.8 1 98.75 131 THR A O 1
ATOM 1064 N N . TYR A 1 132 ? 12.25 -8.664 0.245 1 97.81 132 TYR A N 1
ATOM 1065 C CA . TYR A 1 132 ? 12.461 -7.52 1.13 1 97.81 132 TYR A CA 1
ATOM 1066 C C . TYR A 1 132 ? 13.906 -7.031 1.06 1 97.81 132 TYR A C 1
ATOM 1068 O O . TYR A 1 132 ? 14.836 -7.836 0.966 1 97.81 132 TYR A O 1
ATOM 1076 N N . GLY A 1 133 ? 14.086 -5.707 1.077 1 94.69 133 GLY A N 1
ATOM 1077 C CA . GLY A 1 133 ? 15.43 -5.188 1.264 1 94.69 133 GLY A CA 1
ATOM 1078 C C . GLY A 1 133 ? 15.984 -5.465 2.646 1 94.69 133 GLY A C 1
ATOM 1079 O O . GLY A 1 133 ? 17.203 -5.648 2.807 1 94.69 133 GLY A O 1
ATOM 1080 N N . SER A 1 134 ? 15.219 -5.547 3.666 1 94.38 134 SER A N 1
ATOM 1081 C CA . SER A 1 134 ? 15.586 -5.676 5.074 1 94.38 134 SER A CA 1
ATOM 1082 C C . SER A 1 134 ? 15.805 -7.133 5.457 1 94.38 134 SER A C 1
ATOM 1084 O O . SER A 1 134 ? 15.25 -8.039 4.832 1 94.38 134 SER A O 1
ATOM 1086 N N . PRO A 1 135 ? 16.594 -7.387 6.488 1 96.06 135 PRO A N 1
ATOM 1087 C CA . PRO A 1 135 ? 16.734 -8.758 6.996 1 96.06 135 PRO A CA 1
ATOM 1088 C C . PRO A 1 135 ? 15.438 -9.281 7.621 1 96.06 135 PRO A C 1
ATOM 1090 O O . PRO A 1 135 ? 14.57 -8.5 8.008 1 96.06 135 PRO A O 1
ATOM 1093 N N . TRP A 1 136 ? 15.375 -10.617 7.754 1 97 136 TRP A N 1
ATOM 1094 C CA . TRP A 1 136 ? 14.148 -11.289 8.18 1 97 136 TRP A CA 1
ATOM 1095 C C . TRP A 1 136 ? 13.734 -10.828 9.57 1 97 136 TRP A C 1
ATOM 1097 O O . TRP A 1 136 ? 12.547 -10.688 9.859 1 97 136 TRP A O 1
ATOM 1107 N N . TRP A 1 137 ? 14.688 -10.594 10.469 1 97 137 TRP A N 1
ATOM 1108 C CA . TRP A 1 137 ? 14.344 -10.297 11.852 1 97 137 TRP A CA 1
ATOM 1109 C C . TRP A 1 137 ? 13.711 -8.914 11.969 1 97 137 TRP A C 1
ATOM 1111 O O . TRP A 1 137 ? 12.82 -8.703 12.797 1 97 137 TRP A O 1
ATOM 1121 N N . LEU A 1 138 ? 14.211 -7.949 11.195 1 96.31 138 LEU A N 1
ATOM 1122 C CA . LEU A 1 138 ? 13.586 -6.629 11.188 1 96.31 138 LEU A CA 1
ATOM 1123 C C . LEU A 1 138 ? 12.164 -6.703 10.648 1 96.31 138 LEU A C 1
ATOM 1125 O O . LEU A 1 138 ? 11.242 -6.125 11.227 1 96.31 138 LEU A O 1
ATOM 1129 N N . THR A 1 139 ? 11.984 -7.449 9.578 1 97.44 139 THR A N 1
ATOM 1130 C CA . THR A 1 139 ? 10.688 -7.562 8.914 1 97.44 139 THR A CA 1
ATOM 1131 C C . THR A 1 139 ? 9.703 -8.344 9.781 1 97.44 139 THR A C 1
ATOM 1133 O O . THR A 1 139 ? 8.578 -7.895 10.016 1 97.44 139 THR A O 1
ATOM 1136 N N . ARG A 1 140 ? 10.07 -9.43 10.336 1 97.69 140 ARG A N 1
ATOM 1137 C CA . ARG A 1 140 ? 9.156 -10.352 11 1 97.69 140 ARG A CA 1
ATOM 1138 C C . ARG A 1 140 ? 8.984 -9.984 12.469 1 97.69 140 ARG A C 1
ATOM 1140 O O . ARG A 1 140 ? 7.875 -10.055 13.008 1 97.69 140 ARG A O 1
ATOM 1147 N N . ILE A 1 141 ? 10.062 -9.617 13.133 1 97.31 141 ILE A N 1
ATOM 1148 C CA . ILE A 1 141 ? 10 -9.406 14.578 1 97.31 141 ILE A CA 1
ATOM 1149 C C . ILE A 1 141 ? 9.695 -7.938 14.867 1 97.31 141 ILE A C 1
ATOM 1151 O O . ILE A 1 141 ? 8.719 -7.621 15.547 1 97.31 141 ILE A O 1
ATOM 1155 N N . VAL A 1 142 ? 10.469 -7.016 14.281 1 96.69 142 VAL A N 1
ATOM 1156 C CA . VAL A 1 142 ? 10.32 -5.598 14.594 1 96.69 142 VAL A CA 1
ATOM 1157 C C . VAL A 1 142 ? 9.07 -5.043 13.914 1 96.69 142 VAL A C 1
ATOM 1159 O O . VAL A 1 142 ? 8.211 -4.449 14.578 1 96.69 142 VAL A O 1
ATOM 1162 N N . MET A 1 143 ? 8.922 -5.301 12.648 1 97.69 143 MET A N 1
ATOM 1163 C CA . MET A 1 143 ? 7.805 -4.742 11.891 1 97.69 143 MET A CA 1
ATOM 1164 C C . MET A 1 143 ? 6.574 -5.637 12.008 1 97.69 143 MET A C 1
ATOM 1166 O O . MET A 1 143 ? 5.457 -5.195 11.734 1 97.69 143 MET A O 1
ATOM 1170 N N . GLN A 1 144 ? 6.824 -6.898 12.273 1 97.88 144 GLN A N 1
ATOM 1171 C CA . GLN A 1 144 ? 5.766 -7.887 12.469 1 97.88 144 GLN A CA 1
ATOM 1172 C C . GLN A 1 144 ? 5.004 -8.141 11.172 1 97.88 144 GLN A C 1
ATOM 1174 O O . GLN A 1 144 ? 3.779 -8.258 11.172 1 97.88 144 GLN A O 1
ATOM 1179 N N . ASP A 1 145 ? 5.652 -8.07 10.07 1 97.56 145 ASP A N 1
ATOM 1180 C CA . ASP A 1 145 ? 5.211 -8.508 8.75 1 97.56 145 ASP A CA 1
ATOM 1181 C C . ASP A 1 145 ? 3.906 -7.824 8.352 1 97.56 145 ASP A C 1
ATOM 1183 O O . ASP A 1 145 ? 2.934 -8.492 8 1 97.56 145 ASP A O 1
ATOM 1187 N N . PRO A 1 146 ? 3.869 -6.508 8.297 1 98.5 146 PRO A N 1
ATOM 1188 C CA . PRO A 1 146 ? 2.596 -5.852 7.984 1 98.5 146 PRO A CA 1
ATOM 1189 C C . PRO A 1 146 ? 2.059 -6.227 6.605 1 98.5 146 PRO A C 1
ATOM 1191 O O . PRO A 1 146 ? 0.852 -6.422 6.441 1 98.5 146 PRO A O 1
ATOM 1194 N N . GLY A 1 147 ? 2.908 -6.309 5.594 1 98.19 147 GLY A N 1
ATOM 1195 C CA . GLY A 1 147 ? 2.459 -6.688 4.262 1 98.19 147 GLY A CA 1
ATOM 1196 C C . GLY A 1 147 ? 1.848 -8.078 4.215 1 98.19 147 GLY A C 1
ATOM 1197 O O . GLY A 1 147 ? 0.813 -8.281 3.578 1 98.19 147 GLY A O 1
ATOM 1198 N N . ARG A 1 148 ? 2.457 -9.031 4.855 1 98.19 148 ARG A N 1
ATOM 1199 C CA . ARG A 1 148 ? 1.954 -10.398 4.895 1 98.19 148 ARG A CA 1
ATOM 1200 C C . ARG A 1 148 ? 0.59 -10.461 5.574 1 98.19 148 ARG A C 1
ATOM 1202 O O . ARG A 1 148 ? -0.29 -11.211 5.145 1 98.19 148 ARG A O 1
ATOM 1209 N N . LYS A 1 149 ? 0.42 -9.711 6.648 1 98.19 149 LYS A N 1
ATOM 1210 C CA . LYS A 1 149 ? -0.85 -9.703 7.371 1 98.19 149 LYS A CA 1
ATOM 1211 C C . LYS A 1 149 ? -1.986 -9.219 6.473 1 98.19 149 LYS A C 1
ATOM 1213 O O . LYS A 1 149 ? -3.076 -9.797 6.48 1 98.19 149 LYS A O 1
ATOM 1218 N N . VAL A 1 150 ? -1.746 -8.164 5.742 1 98.62 150 VAL A N 1
ATOM 1219 C CA . VAL A 1 150 ? -2.77 -7.656 4.832 1 98.62 150 VAL A CA 1
ATOM 1220 C C . VAL A 1 150 ? -3.137 -8.734 3.818 1 98.62 150 VAL A C 1
ATOM 1222 O O . VAL A 1 150 ? -4.32 -8.984 3.57 1 98.62 150 VAL A O 1
ATOM 1225 N N . LEU A 1 151 ? -2.145 -9.414 3.271 1 98.56 151 LEU A N 1
ATOM 1226 C CA . LEU A 1 151 ? -2.359 -10.414 2.234 1 98.56 151 LEU A CA 1
ATOM 1227 C C . LEU A 1 151 ? -3.111 -11.617 2.793 1 98.56 151 LEU A C 1
ATOM 1229 O O . LEU A 1 151 ? -4.09 -12.078 2.197 1 98.56 151 LEU A O 1
ATOM 1233 N N . PHE A 1 152 ? -2.756 -12.047 3.971 1 98.12 152 PHE A N 1
ATOM 1234 C CA . PHE A 1 152 ? -3.223 -13.359 4.398 1 98.12 152 PHE A CA 1
ATOM 1235 C C . PHE A 1 152 ? -4.391 -13.227 5.367 1 98.12 152 PHE A C 1
ATOM 1237 O O . PHE A 1 152 ? -5.148 -14.18 5.562 1 98.12 152 PHE A O 1
ATOM 1244 N N . ARG A 1 153 ? -4.562 -12.047 5.996 1 97.5 153 ARG A N 1
ATOM 1245 C CA . ARG A 1 153 ? -5.656 -11.922 6.953 1 97.5 153 ARG A CA 1
ATOM 1246 C C . ARG A 1 153 ? -6.789 -11.078 6.379 1 97.5 153 ARG A C 1
ATOM 1248 O O . ARG A 1 153 ? -7.918 -11.133 6.867 1 97.5 153 ARG A O 1
ATOM 1255 N N . ALA A 1 154 ? -6.5 -10.281 5.422 1 97.31 154 ALA A N 1
ATOM 1256 C CA . ALA A 1 154 ? -7.551 -9.453 4.836 1 97.31 154 ALA A CA 1
ATOM 1257 C C . ALA A 1 154 ? -7.953 -9.977 3.457 1 97.31 154 ALA A C 1
ATOM 1259 O O . ALA A 1 154 ? -9.133 -10.234 3.205 1 97.31 154 ALA A O 1
ATOM 1260 N N . LEU A 1 155 ? -6.984 -10.25 2.611 1 98.25 155 LEU A N 1
ATOM 1261 C CA . LEU A 1 155 ? -7.27 -10.539 1.21 1 98.25 155 LEU A CA 1
ATOM 1262 C C . LEU A 1 155 ? -7.566 -12.023 1.013 1 98.25 155 LEU A C 1
ATOM 1264 O O . LEU A 1 155 ? -8.547 -12.383 0.358 1 98.25 155 LEU A O 1
ATOM 1268 N N . LYS A 1 156 ? -6.754 -12.922 1.588 1 98.5 156 LYS A N 1
ATOM 1269 C CA . LYS A 1 156 ? -6.926 -14.359 1.396 1 98.5 156 LYS A CA 1
ATOM 1270 C C . LYS A 1 156 ? -8.312 -14.812 1.843 1 98.5 156 LYS A C 1
ATOM 1272 O O . LYS A 1 156 ? -8.93 -15.664 1.198 1 98.5 156 LYS A O 1
ATOM 1277 N N . PRO A 1 157 ? -8.891 -14.242 2.922 1 97.12 157 PRO A N 1
ATOM 1278 C CA . PRO A 1 157 ? -10.211 -14.688 3.371 1 97.12 157 PRO A CA 1
ATOM 1279 C C . PRO A 1 157 ? -11.305 -14.422 2.342 1 97.12 157 PRO A C 1
ATOM 1281 O O . PRO A 1 157 ? -12.422 -14.93 2.477 1 97.12 157 PRO A O 1
ATOM 1284 N N . MET A 1 158 ? -11.023 -13.594 1.325 1 97.31 158 MET A N 1
ATOM 1285 C CA . MET A 1 158 ? -12 -13.367 0.263 1 97.31 158 MET A CA 1
ATOM 1286 C C . MET A 1 158 ? -12.055 -14.555 -0.689 1 97.31 158 MET A C 1
ATOM 1288 O O . MET A 1 158 ? -12.945 -14.641 -1.533 1 97.31 158 MET A O 1
ATOM 1292 N N . CYS A 1 159 ? -11.047 -15.469 -0.558 1 98.25 159 CYS A N 1
ATOM 1293 C CA . CYS A 1 159 ? -10.938 -16.641 -1.419 1 98.25 159 CYS A CA 1
ATOM 1294 C C . CYS A 1 159 ? -11.695 -17.828 -0.833 1 98.25 159 CYS A C 1
ATOM 1296 O O . CYS A 1 159 ? -12.477 -17.656 0.108 1 98.25 159 CYS A O 1
ATOM 1298 N N . GLY A 1 160 ? -11.609 -18.953 -1.487 1 95.06 160 GLY A N 1
ATOM 1299 C CA . GLY A 1 160 ? -12.312 -20.156 -1.046 1 95.06 160 GLY A CA 1
ATOM 1300 C C . GLY A 1 160 ? -11.898 -20.609 0.339 1 95.06 160 GLY A C 1
ATOM 1301 O O . GLY A 1 160 ? -10.727 -20.516 0.706 1 95.06 160 GLY A O 1
ATOM 1302 N N . ALA A 1 161 ? -12.922 -21.109 1.071 1 89.69 161 ALA A N 1
ATOM 1303 C CA . ALA A 1 161 ? -12.641 -21.656 2.395 1 89.69 161 ALA A CA 1
ATOM 1304 C C . ALA A 1 161 ? -11.625 -22.797 2.314 1 89.69 161 ALA A C 1
ATOM 1306 O O . ALA A 1 161 ? -11.75 -23.688 1.473 1 89.69 161 ALA A O 1
ATOM 1307 N N . GLY A 1 162 ? -10.555 -22.688 2.914 1 90.62 162 GLY A N 1
ATOM 1308 C CA . GLY A 1 162 ? -9.57 -23.766 2.934 1 90.62 162 GLY A CA 1
ATOM 1309 C C . GLY A 1 162 ? -8.562 -23.656 1.806 1 90.62 162 GLY A C 1
ATOM 1310 O O . GLY A 1 162 ? -7.875 -24.641 1.495 1 90.62 162 GLY A O 1
ATOM 1311 N N . ALA A 1 163 ? -8.672 -22.562 1.077 1 96.38 163 ALA A N 1
ATOM 1312 C CA . ALA A 1 163 ? -7.676 -22.375 0.028 1 96.38 163 ALA A CA 1
ATOM 1313 C C . ALA A 1 163 ? -6.273 -22.672 0.548 1 96.38 163 ALA A C 1
ATOM 1315 O O . ALA A 1 163 ? -5.863 -22.141 1.582 1 96.38 163 ALA A O 1
ATOM 1316 N N . GLN A 1 164 ? -5.555 -23.578 -0.146 1 97.56 164 GLN A N 1
ATOM 1317 C CA . GLN A 1 164 ? -4.141 -23.781 0.151 1 97.56 164 GLN A CA 1
ATOM 1318 C C . GLN A 1 164 ? -3.348 -22.484 -0.047 1 97.56 164 GLN A C 1
ATOM 1320 O O . GLN A 1 164 ? -3.643 -21.703 -0.953 1 97.56 164 GLN A O 1
ATOM 1325 N N . SER A 1 165 ? -2.393 -22.344 0.824 1 98.62 165 SER A N 1
ATOM 1326 C CA . SER A 1 165 ? -1.635 -21.109 0.676 1 98.62 165 SER A CA 1
ATOM 1327 C C . SER A 1 165 ? -0.155 -21.328 0.974 1 98.62 165 SER A C 1
ATOM 1329 O O . SER A 1 165 ? 0.218 -22.328 1.6 1 98.62 165 SER A O 1
ATOM 1331 N N . PHE A 1 166 ? 0.641 -20.469 0.412 1 98.81 166 PHE A N 1
ATOM 1332 C CA . PHE A 1 166 ? 2.062 -20.438 0.74 1 98.81 166 PHE A CA 1
ATOM 1333 C C . PHE A 1 166 ? 2.611 -19.016 0.636 1 98.81 166 PHE A C 1
ATOM 1335 O O . PHE A 1 166 ? 2.014 -18.156 -0.018 1 98.81 166 PHE A O 1
ATOM 1342 N N . TYR A 1 167 ? 3.631 -18.797 1.323 1 98.81 167 TYR A N 1
ATOM 1343 C CA . TYR A 1 167 ? 4.352 -17.531 1.369 1 98.81 167 TYR A CA 1
ATOM 1344 C C . TYR A 1 167 ? 5.859 -17.75 1.327 1 98.81 167 TYR A C 1
ATOM 1346 O O . TYR A 1 167 ? 6.414 -18.438 2.193 1 98.81 167 TYR A O 1
ATOM 1354 N N . MET A 1 168 ? 6.516 -17.234 0.293 1 98.88 168 MET A N 1
ATOM 1355 C CA . MET A 1 168 ? 7.965 -17.328 0.154 1 98.88 168 MET A CA 1
ATOM 1356 C C . MET A 1 168 ? 8.586 -15.938 -0.001 1 98.88 168 MET A C 1
ATOM 1358 O O . MET A 1 168 ? 8.133 -15.141 -0.828 1 98.88 168 MET A O 1
ATOM 1362 N N . ALA A 1 169 ? 9.578 -15.68 0.78 1 98.88 169 ALA A N 1
ATOM 1363 C CA . ALA A 1 169 ? 10.219 -14.367 0.75 1 98.88 169 ALA A CA 1
ATOM 1364 C C . ALA A 1 169 ? 11.742 -14.5 0.786 1 98.88 169 ALA A C 1
ATOM 1366 O O . ALA A 1 169 ? 12.281 -15.328 1.527 1 98.88 169 ALA A O 1
ATOM 1367 N N . HIS A 1 170 ? 12.406 -13.789 -0.104 1 98.81 170 HIS A N 1
ATOM 1368 C CA . HIS A 1 170 ? 13.836 -13.531 0.05 1 98.81 170 HIS A CA 1
ATOM 1369 C C . HIS A 1 170 ? 14.078 -12.242 0.818 1 98.81 170 HIS A C 1
ATOM 1371 O O . HIS A 1 170 ? 13.68 -11.164 0.373 1 98.81 170 HIS A O 1
ATOM 1377 N N . TYR A 1 171 ? 14.719 -12.336 1.959 1 97.81 171 TYR A N 1
ATOM 1378 C CA . TYR A 1 171 ? 15.008 -11.18 2.809 1 97.81 171 TYR A CA 1
ATOM 1379 C C . TYR A 1 171 ? 16.422 -10.656 2.564 1 97.81 171 TYR A C 1
ATOM 1381 O O . TYR A 1 171 ? 17.234 -11.32 1.917 1 97.81 171 TYR A O 1
ATOM 1389 N N . ASP A 1 172 ? 16.703 -9.469 2.979 1 95.62 172 ASP A N 1
ATOM 1390 C CA . ASP A 1 172 ? 18 -8.82 2.947 1 95.62 172 ASP A CA 1
ATOM 1391 C C . ASP A 1 172 ? 18.531 -8.719 1.518 1 95.62 172 ASP A C 1
ATOM 1393 O O . ASP A 1 172 ? 19.703 -9 1.263 1 95.62 172 ASP A O 1
ATOM 1397 N N . MET A 1 173 ? 17.688 -8.367 0.636 1 95.31 173 MET A N 1
ATOM 1398 C CA . MET A 1 173 ? 18.078 -8.18 -0.758 1 95.31 173 MET A CA 1
ATOM 1399 C C . MET A 1 173 ? 19.188 -7.141 -0.875 1 95.31 173 MET A C 1
ATOM 1401 O O . MET A 1 173 ? 20.031 -7.227 -1.771 1 95.31 173 MET A O 1
ATOM 1405 N N . ASP A 1 174 ? 19.188 -6.137 0.02 1 88.69 174 ASP A N 1
ATOM 1406 C CA . ASP A 1 174 ? 20.188 -5.074 -0.008 1 88.69 174 ASP A CA 1
ATOM 1407 C C . ASP A 1 174 ? 21.594 -5.645 0.11 1 88.69 174 ASP A C 1
ATOM 1409 O O . ASP A 1 174 ? 22.562 -5.043 -0.373 1 88.69 174 ASP A O 1
ATOM 1413 N N . ARG A 1 175 ? 21.766 -6.801 0.698 1 92.06 175 ARG A N 1
ATOM 1414 C CA . ARG A 1 175 ? 23.062 -7.445 0.856 1 92.06 175 ARG A CA 1
ATOM 1415 C C . ARG A 1 175 ? 23.062 -8.836 0.232 1 92.06 175 ARG A C 1
ATOM 1417 O O . ARG A 1 175 ? 23.875 -9.688 0.608 1 92.06 175 ARG A O 1
ATOM 1424 N N . SER A 1 176 ? 22.141 -9.023 -0.628 1 95.12 176 SER A N 1
ATOM 1425 C CA . SER A 1 176 ? 22.047 -10.344 -1.234 1 95.12 176 SER A CA 1
ATOM 1426 C C . SER A 1 176 ? 23.234 -10.617 -2.158 1 95.12 176 SER A C 1
ATOM 1428 O O . SER A 1 176 ? 23.906 -9.688 -2.607 1 95.12 176 SER A O 1
ATOM 1430 N N . THR A 1 177 ? 23.484 -11.953 -2.438 1 97.06 177 THR A N 1
ATOM 1431 C CA . THR A 1 177 ? 24.516 -12.43 -3.336 1 97.06 177 THR A CA 1
ATOM 1432 C C . THR A 1 177 ? 23.922 -13.211 -4.5 1 97.06 177 THR A C 1
ATOM 1434 O O . THR A 1 177 ? 22.781 -13.656 -4.43 1 97.06 177 THR A O 1
ATOM 1437 N N . PRO A 1 178 ? 24.656 -13.297 -5.613 1 97.69 178 PRO A N 1
ATOM 1438 C CA . PRO A 1 178 ? 24.172 -14.172 -6.68 1 97.69 178 PRO A CA 1
ATOM 1439 C C . PRO A 1 178 ? 23.781 -15.562 -6.176 1 97.69 178 PRO A C 1
ATOM 1441 O O . PRO A 1 178 ? 22.781 -16.125 -6.613 1 97.69 178 PRO A O 1
ATOM 1444 N N . ALA A 1 179 ? 24.531 -16.016 -5.223 1 98.31 179 ALA A N 1
ATOM 1445 C CA . ALA A 1 179 ? 24.281 -17.359 -4.684 1 98.31 179 ALA A CA 1
ATOM 1446 C C . ALA A 1 179 ? 22.953 -17.391 -3.928 1 98.31 179 ALA A C 1
ATOM 1448 O O . ALA A 1 179 ? 22.141 -18.297 -4.125 1 98.31 179 ALA A O 1
ATOM 1449 N N . SER A 1 180 ? 22.688 -16.438 -3.062 1 98.25 180 SER A N 1
ATOM 1450 C CA . SER A 1 180 ? 21.453 -16.422 -2.297 1 98.25 180 SER A CA 1
ATOM 1451 C C . SER A 1 180 ? 20.25 -16.234 -3.207 1 98.25 180 SER A C 1
ATOM 1453 O O . SER A 1 180 ? 19.188 -16.828 -2.973 1 98.25 180 SER A O 1
ATOM 1455 N N . ARG A 1 181 ? 20.406 -15.422 -4.238 1 98.69 181 ARG A N 1
ATOM 1456 C CA . ARG A 1 181 ? 19.328 -15.164 -5.184 1 98.69 181 ARG A CA 1
ATOM 1457 C C . ARG A 1 181 ? 19.016 -16.406 -6.012 1 98.69 181 ARG A C 1
ATOM 1459 O O . ARG A 1 181 ? 17.859 -16.734 -6.238 1 98.69 181 ARG A O 1
ATOM 1466 N N . THR A 1 182 ? 20.062 -17.078 -6.465 1 98.62 182 THR A N 1
ATOM 1467 C CA . THR A 1 182 ? 19.875 -18.328 -7.203 1 98.62 182 THR A CA 1
ATOM 1468 C C . THR A 1 182 ? 19.203 -19.391 -6.324 1 98.62 182 THR A C 1
ATOM 1470 O O . THR A 1 182 ? 18.297 -20.094 -6.773 1 98.62 182 THR A O 1
ATOM 1473 N N . ALA A 1 183 ? 19.641 -19.484 -5.109 1 98.81 183 ALA A N 1
ATOM 1474 C CA . ALA A 1 183 ? 19.062 -20.453 -4.184 1 98.81 183 ALA A CA 1
ATOM 1475 C C . ALA A 1 183 ? 17.578 -20.203 -3.979 1 98.81 183 ALA A C 1
ATOM 1477 O O . ALA A 1 183 ? 16.781 -21.141 -3.914 1 98.81 183 ALA A O 1
ATOM 1478 N N . PHE A 1 184 ? 17.188 -18.984 -3.805 1 98.88 184 PHE A N 1
ATOM 1479 C CA . PHE A 1 184 ? 15.781 -18.656 -3.604 1 98.88 184 PHE A CA 1
ATOM 1480 C C . PHE A 1 184 ? 14.961 -19 -4.848 1 98.88 184 PHE A C 1
ATOM 1482 O O . PHE A 1 184 ? 13.844 -19.5 -4.742 1 98.88 184 PHE A O 1
ATOM 1489 N N . ILE A 1 185 ? 15.531 -18.703 -6.047 1 98.88 185 ILE A N 1
ATOM 1490 C CA . ILE A 1 185 ? 14.844 -19.047 -7.285 1 98.88 185 ILE A CA 1
ATOM 1491 C C . ILE A 1 185 ? 14.578 -20.547 -7.316 1 98.88 185 ILE A C 1
ATOM 1493 O O . ILE A 1 185 ? 13.484 -20.984 -7.684 1 98.88 185 ILE A O 1
ATOM 1497 N N . GLU A 1 186 ? 15.539 -21.312 -6.957 1 98.81 186 GLU A N 1
ATOM 1498 C CA . GLU A 1 186 ? 15.391 -22.766 -6.98 1 98.81 186 GLU A CA 1
ATOM 1499 C C . GLU A 1 186 ? 14.359 -23.234 -5.961 1 98.81 186 GLU A C 1
ATOM 1501 O O . GLU A 1 186 ? 13.609 -24.172 -6.211 1 98.81 186 GLU A O 1
ATOM 1506 N N . ARG A 1 187 ? 14.312 -22.594 -4.789 1 98.88 187 ARG A N 1
ATOM 1507 C CA . ARG A 1 187 ? 13.289 -22.922 -3.799 1 98.88 187 ARG A CA 1
ATOM 1508 C C . ARG A 1 187 ? 11.891 -22.609 -4.336 1 98.88 187 ARG A C 1
ATOM 1510 O O . ARG A 1 187 ? 10.953 -23.375 -4.125 1 98.88 187 ARG A O 1
ATOM 1517 N N . VAL A 1 188 ? 11.758 -21.484 -4.992 1 98.94 188 VAL A N 1
ATOM 1518 C CA . VAL A 1 188 ? 10.484 -21.094 -5.586 1 98.94 188 VAL A CA 1
ATOM 1519 C C . VAL A 1 188 ? 10.086 -22.094 -6.66 1 98.94 188 VAL A C 1
ATOM 1521 O O . VAL A 1 188 ? 8.938 -22.531 -6.711 1 98.94 188 VAL A O 1
ATOM 1524 N N . ARG A 1 189 ? 11.031 -22.438 -7.5 1 98.81 189 ARG A N 1
ATOM 1525 C CA . ARG A 1 189 ? 10.781 -23.422 -8.547 1 98.81 189 ARG A CA 1
ATOM 1526 C C . ARG A 1 189 ? 10.266 -24.719 -7.957 1 98.81 189 ARG A C 1
ATOM 1528 O O . ARG A 1 189 ? 9.305 -25.312 -8.461 1 98.81 189 ARG A O 1
ATOM 1535 N N . ALA A 1 190 ? 10.906 -25.203 -6.938 1 98.81 190 ALA A N 1
ATOM 1536 C CA . ALA A 1 190 ? 10.531 -26.453 -6.297 1 98.81 190 ALA A CA 1
ATOM 1537 C C . ALA A 1 190 ? 9.117 -26.391 -5.727 1 98.81 190 ALA A C 1
ATOM 1539 O O . ALA A 1 190 ? 8.328 -27.312 -5.895 1 98.81 190 ALA A O 1
ATOM 1540 N N . ARG A 1 191 ? 8.797 -25.312 -5.043 1 98.69 191 ARG A N 1
ATOM 1541 C CA . ARG A 1 191 ? 7.477 -25.141 -4.438 1 98.69 191 ARG A CA 1
ATOM 1542 C C . ARG A 1 191 ? 6.383 -25.125 -5.5 1 98.69 191 ARG A C 1
ATOM 1544 O O . ARG A 1 191 ? 5.348 -25.781 -5.344 1 98.69 191 ARG A O 1
ATOM 1551 N N . VAL A 1 192 ? 6.613 -24.391 -6.523 1 98.44 192 VAL A N 1
ATOM 1552 C CA . VAL A 1 192 ? 5.621 -24.188 -7.574 1 98.44 192 VAL A CA 1
ATOM 1553 C C . VAL A 1 192 ? 5.473 -25.469 -8.391 1 98.44 192 VAL A C 1
ATOM 1555 O O . VAL A 1 192 ? 4.375 -25.812 -8.844 1 98.44 192 VAL A O 1
ATOM 1558 N N . SER A 1 193 ? 6.566 -26.234 -8.578 1 98.12 193 SER A N 1
ATOM 1559 C CA . SER A 1 193 ? 6.535 -27.484 -9.312 1 98.12 193 SER A CA 1
ATOM 1560 C C . SER A 1 193 ? 5.695 -28.531 -8.586 1 98.12 193 SER A C 1
ATOM 1562 O O . SER A 1 193 ? 5.176 -29.469 -9.203 1 98.12 193 SER A O 1
ATOM 1564 N N . ALA A 1 194 ? 5.574 -28.359 -7.301 1 97.69 194 ALA A N 1
ATOM 1565 C CA . ALA A 1 194 ? 4.875 -29.344 -6.473 1 97.69 194 ALA A CA 1
ATOM 1566 C C . ALA A 1 194 ? 3.371 -29.078 -6.469 1 97.69 194 ALA A C 1
ATOM 1568 O O . ALA A 1 194 ? 2.604 -29.859 -5.887 1 97.69 194 ALA A O 1
ATOM 1569 N N . LEU A 1 195 ? 2.949 -28.031 -7.094 1 96.69 195 LEU A N 1
ATOM 1570 C CA . LEU A 1 195 ? 1.523 -27.734 -7.168 1 96.69 195 LEU A CA 1
ATOM 1571 C C . LEU A 1 195 ? 0.829 -28.656 -8.172 1 96.69 195 LEU A C 1
ATOM 1573 O O . LEU A 1 195 ? 1.397 -29 -9.211 1 96.69 195 LEU A O 1
ATOM 1577 N N . MET B 1 1 ? 5.355 27.422 11.984 1 95.75 1 MET B N 1
ATOM 1578 C CA . MET B 1 1 ? 5.934 26.297 11.242 1 95.75 1 MET B CA 1
ATOM 1579 C C . MET B 1 1 ? 5.355 26.219 9.836 1 95.75 1 MET B C 1
ATOM 1581 O O . MET B 1 1 ? 4.277 26.75 9.57 1 95.75 1 MET B O 1
ATOM 1585 N N . LEU B 1 2 ? 6.172 25.734 8.922 1 98.81 2 LEU B N 1
ATOM 1586 C CA . LEU B 1 2 ? 5.637 25.297 7.637 1 98.81 2 LEU B CA 1
ATOM 1587 C C . LEU B 1 2 ? 5.223 23.828 7.699 1 98.81 2 LEU B C 1
ATOM 1589 O O . LEU B 1 2 ? 6.062 22.953 7.875 1 98.81 2 LEU B O 1
ATOM 1593 N N . ILE B 1 3 ? 3.934 23.578 7.559 1 98.88 3 ILE B N 1
ATOM 1594 C CA . ILE B 1 3 ? 3.426 22.219 7.68 1 98.88 3 ILE B CA 1
ATOM 1595 C C . ILE B 1 3 ? 2.863 21.75 6.34 1 98.88 3 ILE B C 1
ATOM 1597 O O . ILE B 1 3 ? 2.014 22.422 5.75 1 98.88 3 ILE B O 1
ATOM 1601 N N . GLN B 1 4 ? 3.326 20.672 5.816 1 98.94 4 GLN B N 1
ATOM 1602 C CA . GLN B 1 4 ? 2.734 20.047 4.641 1 98.94 4 GLN B CA 1
ATOM 1603 C C . GLN B 1 4 ? 1.637 19.062 5.035 1 98.94 4 GLN B C 1
ATOM 1605 O O . GLN B 1 4 ? 1.837 18.219 5.914 1 98.94 4 GLN B O 1
ATOM 1610 N N . VAL B 1 5 ? 0.482 19.234 4.488 1 98.94 5 VAL B N 1
ATOM 1611 C CA . VAL B 1 5 ? -0.605 18.266 4.629 1 98.94 5 VAL B CA 1
ATOM 1612 C C . VAL B 1 5 ? -0.801 17.516 3.314 1 98.94 5 VAL B C 1
ATOM 1614 O O . VAL B 1 5 ? -1.123 18.109 2.289 1 98.94 5 VAL B O 1
ATOM 1617 N N . VAL B 1 6 ? -0.562 16.203 3.342 1 98.94 6 VAL B N 1
ATOM 1618 C CA . VAL B 1 6 ? -0.681 15.359 2.16 1 98.94 6 VAL B CA 1
ATOM 1619 C C . VAL B 1 6 ? -1.972 14.547 2.232 1 98.94 6 VAL B C 1
ATOM 1621 O O . VAL B 1 6 ? -2.221 13.852 3.221 1 98.94 6 VAL B O 1
ATOM 1624 N N . HIS B 1 7 ? -2.746 14.648 1.195 1 98.88 7 HIS B N 1
ATOM 1625 C CA . HIS B 1 7 ? -4.066 14.031 1.14 1 98.88 7 HIS B CA 1
ATOM 1626 C C . HIS B 1 7 ? -4.227 13.18 -0.117 1 98.88 7 HIS B C 1
ATOM 1628 O O . HIS B 1 7 ? -3.676 13.516 -1.17 1 98.88 7 HIS B O 1
ATOM 1634 N N . SER B 1 8 ? -4.949 12.055 0.069 1 98.56 8 SER B N 1
ATOM 1635 C CA . SER B 1 8 ? -5.324 11.25 -1.085 1 98.56 8 SER B CA 1
ATOM 1636 C C . SER B 1 8 ? -6.723 10.656 -0.918 1 98.56 8 SER B C 1
ATOM 1638 O O . SER B 1 8 ? -6.973 9.891 0.015 1 98.56 8 SER B O 1
ATOM 1640 N N . HIS B 1 9 ? -7.559 10.984 -1.765 1 98.56 9 HIS B N 1
ATOM 1641 C CA . HIS B 1 9 ? -8.883 10.406 -1.97 1 98.56 9 HIS B CA 1
ATOM 1642 C C . HIS B 1 9 ? -9.438 10.781 -3.338 1 98.56 9 HIS B C 1
ATOM 1644 O O . HIS B 1 9 ? -9.383 11.945 -3.736 1 98.56 9 HIS B O 1
ATOM 1650 N N . PRO B 1 10 ? -10.07 9.836 -4.016 1 97.19 10 PRO B N 1
ATOM 1651 C CA . PRO B 1 10 ? -10.531 10.125 -5.371 1 97.19 10 PRO B CA 1
ATOM 1652 C C . PRO B 1 10 ? -11.672 11.141 -5.402 1 97.19 10 PRO B C 1
ATOM 1654 O O . PRO B 1 10 ? -11.82 11.875 -6.383 1 97.19 10 PRO B O 1
ATOM 1657 N N . LEU B 1 11 ? -12.461 11.195 -4.336 1 97.31 11 LEU B N 1
ATOM 1658 C CA . LEU B 1 11 ? -13.656 12.039 -4.332 1 97.31 11 LEU B CA 1
ATOM 1659 C C . LEU B 1 11 ? -13.406 13.328 -3.566 1 97.31 11 LEU B C 1
ATOM 1661 O O . LEU B 1 11 ? -12.938 13.305 -2.426 1 97.31 11 LEU B O 1
ATOM 1665 N N . GLU B 1 12 ? -13.82 14.438 -4.125 1 96 12 GLU B N 1
ATOM 1666 C CA . GLU B 1 12 ? -13.656 15.734 -3.484 1 96 12 GLU B CA 1
ATOM 1667 C C . GLU B 1 12 ? -14.742 15.977 -2.439 1 96 12 GLU B C 1
ATOM 1669 O O . GLU B 1 12 ? -14.617 16.875 -1.6 1 96 12 GLU B O 1
ATOM 1674 N N . ASP B 1 13 ? -15.797 15.266 -2.568 1 96.62 13 ASP B N 1
ATOM 1675 C CA . ASP B 1 13 ? -16.891 15.445 -1.623 1 96.62 13 ASP B CA 1
ATOM 1676 C C . ASP B 1 13 ? -16.938 14.305 -0.61 1 96.62 13 ASP B C 1
ATOM 1678 O O . ASP B 1 13 ? -18 14.008 -0.049 1 96.62 13 ASP B O 1
ATOM 1682 N N . SER B 1 14 ? -15.852 13.672 -0.448 1 97.19 14 SER B N 1
ATOM 1683 C CA . SER B 1 14 ? -15.742 12.57 0.502 1 97.19 14 SER B CA 1
ATOM 1684 C C . SER B 1 14 ? -15.562 13.086 1.927 1 97.19 14 SER B C 1
ATOM 1686 O O . SER B 1 14 ? -15.188 14.242 2.131 1 97.19 14 SER B O 1
ATOM 1688 N N . TYR B 1 15 ? -15.844 12.25 2.887 1 98.31 15 TYR B N 1
ATOM 1689 C CA . TYR B 1 15 ? -15.578 12.539 4.293 1 98.31 15 TYR B CA 1
ATOM 1690 C C . TYR B 1 15 ? -14.102 12.828 4.52 1 98.31 15 TYR B C 1
ATOM 1692 O O . TYR B 1 15 ? -13.742 13.75 5.254 1 98.31 15 TYR B O 1
ATOM 1700 N N . ASP B 1 16 ? -13.211 12.109 3.881 1 98.38 16 ASP B N 1
ATOM 1701 C CA . ASP B 1 16 ? -11.773 12.297 4.043 1 98.38 16 ASP B CA 1
ATOM 1702 C C . ASP B 1 16 ? -11.336 13.656 3.496 1 98.38 16 ASP B C 1
ATOM 1704 O O . ASP B 1 16 ? -10.43 14.289 4.047 1 98.38 16 ASP B O 1
ATOM 1708 N N . HIS B 1 17 ? -11.938 14.008 2.395 1 98.31 17 HIS B N 1
ATOM 1709 C CA . HIS B 1 17 ? -11.625 15.336 1.876 1 98.31 17 HIS B CA 1
ATOM 1710 C C . HIS B 1 17 ? -12.07 16.422 2.846 1 98.31 17 HIS B C 1
ATOM 1712 O O . HIS B 1 17 ? -11.391 17.438 2.99 1 98.31 17 HIS B O 1
ATOM 1718 N N . ALA B 1 18 ? -13.203 16.234 3.486 1 98.56 18 ALA B N 1
ATOM 1719 C CA . ALA B 1 18 ? -13.656 17.188 4.504 1 98.56 18 ALA B CA 1
ATOM 1720 C C . ALA B 1 18 ? -12.672 17.266 5.664 1 98.56 18 ALA B C 1
ATOM 1722 O O . ALA B 1 18 ? -12.398 18.344 6.184 1 98.56 18 ALA B O 1
ATOM 1723 N N . LEU B 1 19 ? -12.148 16.125 6.059 1 98.94 19 LEU B N 1
ATOM 1724 C CA . LEU B 1 19 ? -11.117 16.094 7.086 1 98.94 19 LEU B CA 1
ATOM 1725 C C . LEU B 1 19 ? -9.891 16.891 6.645 1 98.94 19 LEU B C 1
ATOM 1727 O O . LEU B 1 19 ? -9.359 17.688 7.418 1 98.94 19 LEU B O 1
ATOM 1731 N N . PHE B 1 20 ? -9.469 16.703 5.414 1 98.94 20 PHE B N 1
ATOM 1732 C CA . PHE B 1 20 ? -8.32 17.391 4.836 1 98.94 20 PHE B CA 1
ATOM 1733 C C . PHE B 1 20 ? -8.523 18.906 4.887 1 98.94 20 PHE B C 1
ATOM 1735 O O . PHE B 1 20 ? -7.652 19.641 5.363 1 98.94 20 PHE B O 1
ATOM 1742 N N . GLN B 1 21 ? -9.68 19.344 4.477 1 98.81 21 GLN B N 1
ATOM 1743 C CA . GLN B 1 21 ? -9.992 20.766 4.488 1 98.81 21 GLN B CA 1
ATOM 1744 C C . GLN B 1 21 ? -10.023 21.312 5.914 1 98.81 21 GLN B C 1
ATOM 1746 O O . GLN B 1 21 ? -9.562 22.438 6.164 1 98.81 21 GLN B O 1
ATOM 1751 N N . THR B 1 22 ? -10.57 20.547 6.785 1 98.88 22 THR B N 1
ATOM 1752 C CA . THR B 1 22 ? -10.609 20.938 8.188 1 98.88 22 THR B CA 1
ATOM 1753 C C . THR B 1 22 ? -9.203 21.125 8.742 1 98.88 22 THR B C 1
ATOM 1755 O O . THR B 1 22 ? -8.914 22.125 9.406 1 98.88 22 THR B O 1
ATOM 1758 N N . ILE B 1 23 ? -8.312 20.188 8.469 1 98.94 23 ILE B N 1
ATOM 1759 C CA . ILE B 1 23 ? -6.934 20.234 8.945 1 98.94 23 ILE B CA 1
ATOM 1760 C C . ILE B 1 23 ? -6.242 21.484 8.391 1 98.94 23 ILE B C 1
ATOM 1762 O O . ILE B 1 23 ? -5.672 22.281 9.141 1 98.94 23 ILE B O 1
ATOM 1766 N N . VAL B 1 24 ? -6.336 21.672 7.09 1 98.94 24 VAL B N 1
ATOM 1767 C CA . VAL B 1 24 ? -5.668 22.781 6.406 1 98.94 24 VAL B CA 1
ATOM 1768 C C . VAL B 1 24 ? -6.199 24.109 6.93 1 98.94 24 VAL B C 1
ATOM 1770 O O . VAL B 1 24 ? -5.418 25 7.297 1 98.94 24 VAL B O 1
ATOM 1773 N N . GLY B 1 25 ? -7.531 24.203 6.988 1 98.88 25 GLY B N 1
ATOM 1774 C CA . GLY B 1 25 ? -8.141 25.438 7.461 1 98.88 25 GLY B CA 1
ATOM 1775 C C . GLY B 1 25 ? -7.762 25.781 8.891 1 98.88 25 GLY B C 1
ATOM 1776 O O . GLY B 1 25 ? -7.5 26.953 9.203 1 98.88 25 GLY B O 1
ATOM 1777 N N . THR B 1 26 ? -7.73 24.797 9.719 1 98.88 26 THR B N 1
ATOM 1778 C CA . THR B 1 26 ? -7.402 25 11.125 1 98.88 26 THR B CA 1
ATOM 1779 C C . THR B 1 26 ? -5.934 25.391 11.289 1 98.88 26 THR B C 1
ATOM 1781 O O . THR B 1 26 ? -5.613 26.297 12.047 1 98.88 26 THR B O 1
ATOM 1784 N N . LEU B 1 27 ? -5.039 24.781 10.547 1 98.88 27 LEU B N 1
ATOM 1785 C CA . LEU B 1 27 ? -3.605 25.031 10.648 1 98.88 27 LEU B CA 1
ATOM 1786 C C . LEU B 1 27 ? -3.27 26.438 10.18 1 98.88 27 LEU B C 1
ATOM 1788 O O . LEU B 1 27 ? -2.367 27.094 10.719 1 98.88 27 LEU B O 1
ATOM 1792 N N . ARG B 1 28 ? -3.984 26.891 9.141 1 98.62 28 ARG B N 1
ATOM 1793 C CA . ARG B 1 28 ? -3.666 28.172 8.508 1 98.62 28 ARG B CA 1
ATOM 1794 C C . ARG B 1 28 ? -3.889 29.328 9.461 1 98.62 28 ARG B C 1
ATOM 1796 O O . ARG B 1 28 ? -3.412 30.453 9.219 1 98.62 28 ARG B O 1
ATOM 1803 N N . ARG B 1 29 ? -4.52 29.062 10.578 1 98.06 29 ARG B N 1
ATOM 1804 C CA . ARG B 1 29 ? -4.742 30.094 11.578 1 98.06 29 ARG B CA 1
ATOM 1805 C C . ARG B 1 29 ? -3.443 30.469 12.289 1 98.06 29 ARG B C 1
ATOM 1807 O O . ARG B 1 29 ? -3.293 31.578 12.781 1 98.06 29 ARG B O 1
ATOM 1814 N N . ARG B 1 30 ? -2.48 29.531 12.266 1 98.06 30 ARG B N 1
ATOM 1815 C CA . ARG B 1 30 ? -1.289 29.766 13.078 1 98.06 30 ARG B CA 1
ATOM 1816 C C . ARG B 1 30 ? -0.027 29.375 12.32 1 98.06 30 ARG B C 1
ATOM 1818 O O . ARG B 1 30 ? 1.085 29.703 12.734 1 98.06 30 ARG B O 1
ATOM 1825 N N . HIS B 1 31 ? -0.161 28.656 11.289 1 98.69 31 HIS B N 1
ATOM 1826 C CA . HIS B 1 31 ? 0.981 28.109 10.562 1 98.69 31 HIS B CA 1
ATOM 1827 C C . HIS B 1 31 ? 0.888 28.406 9.07 1 98.69 31 HIS B C 1
ATOM 1829 O O . HIS B 1 31 ? -0.182 28.766 8.578 1 98.69 31 HIS B O 1
ATOM 1835 N N . GLU B 1 32 ? 2.012 28.391 8.352 1 98.75 32 GLU B N 1
ATOM 1836 C CA . GLU B 1 32 ? 2.014 28.25 6.898 1 98.75 32 GLU B CA 1
ATOM 1837 C C . GLU B 1 32 ? 1.764 26.812 6.48 1 98.75 32 GLU B C 1
ATOM 1839 O O . GLU B 1 32 ? 2.268 25.875 7.117 1 98.75 32 GLU B O 1
ATOM 1844 N N . VAL B 1 33 ? 0.945 26.688 5.43 1 98.88 33 VAL B N 1
ATOM 1845 C CA . VAL B 1 33 ? 0.542 25.328 5.078 1 98.88 33 VAL B CA 1
ATOM 1846 C C . VAL B 1 33 ? 0.81 25.062 3.598 1 98.88 33 VAL B C 1
ATOM 1848 O O . VAL B 1 33 ? 0.492 25.906 2.752 1 98.88 33 VAL B O 1
ATOM 1851 N N . ILE B 1 34 ? 1.466 23.984 3.27 1 98.81 34 ILE B N 1
ATOM 1852 C CA . ILE B 1 34 ? 1.475 23.406 1.932 1 98.81 34 ILE B CA 1
ATOM 1853 C C . ILE B 1 34 ? 0.423 22.297 1.843 1 98.81 34 ILE B C 1
ATOM 1855 O O . ILE B 1 34 ? 0.602 21.219 2.406 1 98.81 34 ILE B O 1
ATOM 1859 N N . ALA B 1 35 ? -0.654 22.641 1.176 1 98.88 35 ALA B N 1
ATOM 1860 C CA . ALA B 1 35 ? -1.708 21.641 0.984 1 98.88 35 ALA B CA 1
ATOM 1861 C C . ALA B 1 35 ? -1.473 20.828 -0.286 1 98.88 35 ALA B C 1
ATOM 1863 O O . ALA B 1 35 ? -1.508 21.375 -1.393 1 98.88 35 ALA B O 1
ATOM 1864 N N . THR B 1 36 ? -1.194 19.594 -0.133 1 98.81 36 THR B N 1
ATOM 1865 C CA . THR B 1 36 ? -0.923 18.703 -1.256 1 98.81 36 THR B CA 1
ATOM 1866 C C . THR B 1 36 ? -2.037 17.672 -1.409 1 98.81 36 THR B C 1
ATOM 1868 O O . THR B 1 36 ? -2.219 16.812 -0.542 1 98.81 36 THR B O 1
ATOM 1871 N N . ASP B 1 37 ? -2.822 17.812 -2.379 1 98.69 37 ASP B N 1
ATOM 1872 C CA . ASP B 1 37 ? -3.834 16.828 -2.762 1 98.69 37 ASP B CA 1
ATOM 1873 C C . ASP B 1 37 ? -3.377 16.016 -3.965 1 98.69 37 ASP B C 1
ATOM 1875 O O . ASP B 1 37 ? -3.479 16.469 -5.105 1 98.69 37 ASP B O 1
ATOM 1879 N N . LEU B 1 38 ? -2.951 14.789 -3.693 1 98.56 38 LEU B N 1
ATOM 1880 C CA . LEU B 1 38 ? -2.283 13.992 -4.711 1 98.56 38 LEU B CA 1
ATOM 1881 C C . LEU B 1 38 ? -3.227 13.688 -5.871 1 98.56 38 LEU B C 1
ATOM 1883 O O . LEU B 1 38 ? -2.816 13.703 -7.031 1 98.56 38 LEU B O 1
ATOM 1887 N N . ASP B 1 39 ? -4.488 13.375 -5.539 1 98 39 ASP B N 1
ATOM 1888 C CA . ASP B 1 39 ? -5.469 13.055 -6.57 1 98 39 ASP B CA 1
ATOM 1889 C C . ASP B 1 39 ? -5.789 14.273 -7.426 1 98 39 ASP B C 1
ATOM 1891 O O . ASP B 1 39 ? -5.805 14.195 -8.656 1 98 39 ASP B O 1
ATOM 1895 N N . ARG B 1 40 ? -5.941 15.422 -6.824 1 97.19 40 ARG B N 1
ATOM 1896 C CA . ARG B 1 40 ? -6.285 16.641 -7.555 1 97.19 40 ARG B CA 1
ATOM 1897 C C . ARG B 1 40 ? -5.09 17.156 -8.344 1 97.19 40 ARG B C 1
ATOM 1899 O O . ARG B 1 40 ? -5.258 17.75 -9.406 1 97.19 40 ARG B O 1
ATOM 1906 N N . GLU B 1 41 ? -3.932 16.875 -7.863 1 96.88 41 GLU B N 1
ATOM 1907 C CA . GLU B 1 41 ? -2.717 17.312 -8.539 1 96.88 41 GLU B CA 1
ATOM 1908 C C . GLU B 1 41 ? -2.285 16.328 -9.617 1 96.88 41 GLU B C 1
ATOM 1910 O O . GLU B 1 41 ? -1.261 16.531 -10.273 1 96.88 41 GLU B O 1
ATOM 1915 N N . ARG B 1 42 ? -3.031 15.219 -9.805 1 95.06 42 ARG B N 1
ATOM 1916 C CA . ARG B 1 42 ? -2.811 14.211 -10.836 1 95.06 42 ARG B CA 1
ATOM 1917 C C . ARG B 1 42 ? -1.434 13.57 -10.695 1 95.06 42 ARG B C 1
ATOM 1919 O O . ARG B 1 42 ? -0.744 13.336 -11.688 1 95.06 42 ARG B O 1
ATOM 1926 N N . PHE B 1 43 ? -1.054 13.453 -9.445 1 97.19 43 PHE B N 1
ATOM 1927 C CA . PHE B 1 43 ? 0.169 12.711 -9.172 1 97.19 43 PHE B CA 1
ATOM 1928 C C . PHE B 1 43 ? 0.061 11.281 -9.703 1 97.19 43 PHE B C 1
ATOM 1930 O O . PHE B 1 43 ? -0.987 10.648 -9.578 1 97.19 43 PHE B O 1
ATOM 1937 N N . SER B 1 44 ? 1.131 10.789 -10.312 1 96.94 44 SER B N 1
ATOM 1938 C CA . SER B 1 44 ? 1.179 9.375 -10.688 1 96.94 44 SER B CA 1
ATOM 1939 C C . SER B 1 44 ? 1.903 8.547 -9.633 1 96.94 44 SER B C 1
ATOM 1941 O O . SER B 1 44 ? 3.086 8.773 -9.367 1 96.94 44 SER B O 1
ATOM 1943 N N . PRO B 1 45 ? 1.191 7.594 -9.07 1 97.88 45 PRO B N 1
ATOM 1944 C CA . PRO B 1 45 ? 1.832 6.773 -8.039 1 97.88 45 PRO B CA 1
ATOM 1945 C C . PRO B 1 45 ? 2.717 5.676 -8.625 1 97.88 45 PRO B C 1
ATOM 1947 O O . PRO B 1 45 ? 3.322 4.902 -7.875 1 97.88 45 PRO B O 1
ATOM 1950 N N . VAL B 1 46 ? 2.877 5.605 -9.93 1 96.88 46 VAL B N 1
ATOM 1951 C CA . VAL B 1 46 ? 3.598 4.523 -10.594 1 96.88 46 VAL B CA 1
ATOM 1952 C C . VAL B 1 46 ? 5.078 4.875 -10.695 1 96.88 46 VAL B C 1
ATOM 1954 O O . VAL B 1 46 ? 5.449 5.84 -11.367 1 96.88 46 VAL B O 1
ATOM 1957 N N . MET B 1 47 ? 5.875 4.121 -10.008 1 95.06 47 MET B N 1
ATOM 1958 C CA . MET B 1 47 ? 7.32 4.273 -10.164 1 95.06 47 MET B CA 1
ATOM 1959 C C . MET B 1 47 ? 7.75 3.961 -11.594 1 95.06 47 MET B C 1
ATOM 1961 O O . MET B 1 47 ? 7.398 2.91 -12.133 1 95.06 47 MET B O 1
ATOM 1965 N N . THR B 1 48 ? 8.516 4.836 -12.172 1 93 48 THR B N 1
ATOM 1966 C CA . THR B 1 48 ? 8.953 4.633 -13.547 1 93 48 THR B CA 1
ATOM 1967 C C . THR B 1 48 ? 10.195 3.748 -13.586 1 93 48 THR B C 1
ATOM 1969 O O . THR B 1 48 ? 10.875 3.574 -12.578 1 93 48 THR B O 1
ATOM 1972 N N . GLU B 1 49 ? 10.461 3.23 -14.781 1 93.69 49 GLU B N 1
ATOM 1973 C CA . GLU B 1 49 ? 11.688 2.465 -14.984 1 93.69 49 GLU B CA 1
ATOM 1974 C C . GLU B 1 49 ? 12.922 3.299 -14.656 1 93.69 49 GLU B C 1
ATOM 1976 O O . GLU B 1 49 ? 13.859 2.809 -14.023 1 93.69 49 GLU B O 1
ATOM 1981 N N . ALA B 1 50 ? 12.93 4.555 -15.094 1 90.81 50 ALA B N 1
ATOM 1982 C CA . ALA B 1 50 ? 14.062 5.445 -14.867 1 90.81 50 ALA B CA 1
ATOM 1983 C C . ALA B 1 50 ? 14.297 5.668 -13.383 1 90.81 50 ALA B C 1
ATOM 1985 O O . ALA B 1 50 ? 15.438 5.605 -12.906 1 90.81 50 ALA B O 1
ATOM 1986 N N . GLU B 1 51 ? 13.242 5.867 -12.633 1 91.31 51 GLU B N 1
ATOM 1987 C CA . GLU B 1 51 ? 13.344 6.055 -11.188 1 91.31 51 GLU B CA 1
ATOM 1988 C C . GLU B 1 51 ? 13.906 4.809 -10.508 1 91.31 51 GLU B C 1
ATOM 1990 O O . GLU B 1 51 ? 14.797 4.906 -9.664 1 91.31 51 GLU B O 1
ATOM 1995 N N . ARG B 1 52 ? 13.391 3.695 -10.914 1 92.38 52 ARG B N 1
ATOM 1996 C CA . ARG B 1 52 ? 13.812 2.461 -10.266 1 92.38 52 ARG B CA 1
ATOM 1997 C C . ARG B 1 52 ? 15.258 2.129 -10.609 1 92.38 52 ARG B C 1
ATOM 1999 O O . ARG B 1 52 ? 16.016 1.659 -9.758 1 92.38 52 ARG B O 1
ATOM 2006 N N . ARG B 1 53 ? 15.688 2.377 -11.789 1 89.88 53 ARG B N 1
ATOM 2007 C CA . ARG B 1 53 ? 17.047 2.088 -12.219 1 89.88 53 ARG B CA 1
ATOM 2008 C C . ARG B 1 53 ? 18.047 2.951 -11.469 1 89.88 53 ARG B C 1
ATOM 2010 O O . ARG B 1 53 ? 19.156 2.494 -11.148 1 89.88 53 ARG B O 1
ATOM 2017 N N . SER B 1 54 ? 17.625 4.098 -11.117 1 85.56 54 SER B N 1
ATOM 2018 C CA . SER B 1 54 ? 18.531 5.031 -10.477 1 85.56 54 SER B CA 1
ATOM 2019 C C . SER B 1 54 ? 18.266 5.125 -8.977 1 85.56 54 SER B C 1
ATOM 2021 O O . SER B 1 54 ? 18.781 6.023 -8.305 1 85.56 54 SER B O 1
ATOM 2023 N N . TYR B 1 55 ? 17.578 4.242 -8.477 1 82.06 55 TYR B N 1
ATOM 2024 C CA . TYR B 1 55 ? 17 4.355 -7.141 1 82.06 55 TYR B CA 1
ATOM 2025 C C . TYR B 1 55 ? 18.094 4.504 -6.086 1 82.06 55 TYR B C 1
ATOM 2027 O O . TYR B 1 55 ? 17.922 5.25 -5.113 1 82.06 55 TYR B O 1
ATOM 2035 N N . PHE B 1 56 ? 19.312 3.887 -6.375 1 76.5 56 PHE B N 1
ATOM 2036 C CA . PHE B 1 56 ? 20.359 3.945 -5.363 1 76.5 56 PHE B CA 1
ATOM 2037 C C . PHE B 1 56 ? 21.547 4.75 -5.871 1 76.5 56 PHE B C 1
ATOM 2039 O O . PHE B 1 56 ? 22.625 4.73 -5.262 1 76.5 56 PHE B O 1
ATOM 2046 N N . GLN B 1 57 ? 21.484 5.234 -7.07 1 73.19 57 GLN B N 1
ATOM 2047 C CA . GLN B 1 57 ? 22.609 5.953 -7.664 1 73.19 57 GLN B CA 1
ATOM 2048 C C . GLN B 1 57 ? 22.531 7.445 -7.348 1 73.19 57 GLN B C 1
ATOM 2050 O O . GLN B 1 57 ? 23.328 8.234 -7.863 1 73.19 57 GLN B O 1
ATOM 2055 N N . GLY B 1 58 ? 21.828 7.836 -6.406 1 59.31 58 GLY B N 1
ATOM 2056 C CA . GLY B 1 58 ? 21.797 9.234 -6.004 1 59.31 58 GLY B CA 1
ATOM 2057 C C . GLY B 1 58 ? 20.5 9.922 -6.395 1 59.31 58 GLY B C 1
ATOM 2058 O O . GLY B 1 58 ? 19.516 9.266 -6.762 1 59.31 58 GLY B O 1
ATOM 2059 N N . PRO B 1 59 ? 20.562 11.344 -6.348 1 55.72 59 PRO B N 1
ATOM 2060 C CA . PRO B 1 59 ? 19.312 12.109 -6.461 1 55.72 59 PRO B CA 1
ATOM 2061 C C . PRO B 1 59 ? 18.625 11.906 -7.809 1 55.72 59 PRO B C 1
ATOM 2063 O O . PRO B 1 59 ? 19.266 12.039 -8.859 1 55.72 59 PRO B O 1
ATOM 2066 N N . HIS B 1 60 ? 17.859 10.891 -7.867 1 53.19 60 HIS B N 1
ATOM 2067 C CA . HIS B 1 60 ? 17.062 10.75 -9.078 1 53.19 60 HIS B CA 1
ATOM 2068 C C . HIS B 1 60 ? 15.93 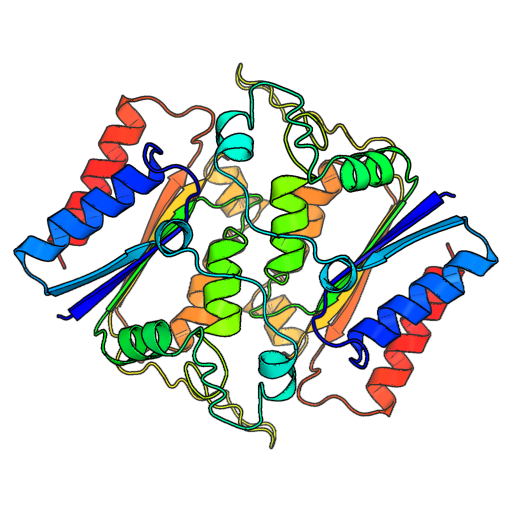11.781 -9.117 1 53.19 60 HIS B C 1
ATOM 2070 O O . HIS B 1 60 ? 14.898 11.602 -8.477 1 53.19 60 HIS B O 1
ATOM 2076 N N . ALA B 1 61 ? 16.266 13.125 -8.906 1 54.44 61 ALA B N 1
ATOM 2077 C CA . ALA B 1 61 ? 15.141 14.055 -8.984 1 54.44 61 ALA B CA 1
ATOM 2078 C C . ALA B 1 61 ? 14.438 13.953 -10.328 1 54.44 61 ALA B C 1
ATOM 2080 O O . ALA B 1 61 ? 14.906 14.5 -11.328 1 54.44 61 ALA B O 1
ATOM 2081 N N . GLU B 1 62 ? 13.727 12.734 -10.469 1 63.81 62 GLU B N 1
ATOM 2082 C CA . GLU B 1 62 ? 12.945 12.875 -11.688 1 63.81 62 GLU B CA 1
ATOM 2083 C C . GLU B 1 62 ? 12.039 14.102 -11.633 1 63.81 62 GLU B C 1
ATOM 2085 O O . GLU B 1 62 ? 11.508 14.438 -10.57 1 63.81 62 GLU B O 1
ATOM 2090 N N . GLU B 1 63 ? 12.164 14.945 -12.586 1 68 63 GLU B N 1
ATOM 2091 C CA . GLU B 1 63 ? 11.367 16.141 -12.805 1 68 63 GLU B CA 1
ATOM 2092 C C . GLU B 1 63 ? 9.938 15.961 -12.297 1 68 63 GLU B C 1
ATOM 2094 O O . GLU B 1 63 ? 9.352 16.875 -11.711 1 68 63 GLU B O 1
ATOM 2099 N N . ALA B 1 64 ? 9.562 14.672 -12.266 1 79.44 64 ALA B N 1
ATOM 2100 C CA . ALA B 1 64 ? 8.133 14.453 -12.039 1 79.44 64 ALA B CA 1
ATOM 2101 C C . ALA B 1 64 ? 7.797 14.57 -10.555 1 79.44 64 ALA B C 1
ATOM 2103 O O . ALA B 1 64 ? 6.652 14.859 -10.195 1 79.44 64 ALA B O 1
ATOM 2104 N N . VAL B 1 65 ? 8.852 14.414 -9.688 1 93.12 65 VAL B N 1
ATOM 2105 C CA . VAL B 1 65 ? 8.531 14.461 -8.258 1 93.12 65 VAL B CA 1
ATOM 2106 C C . VAL B 1 65 ? 9.312 15.594 -7.594 1 93.12 65 VAL B C 1
ATOM 2108 O O . VAL B 1 65 ? 9.273 15.742 -6.371 1 93.12 65 VAL B O 1
ATOM 2111 N N . SER B 1 66 ? 9.992 16.391 -8.312 1 93.44 66 SER B N 1
ATOM 2112 C CA .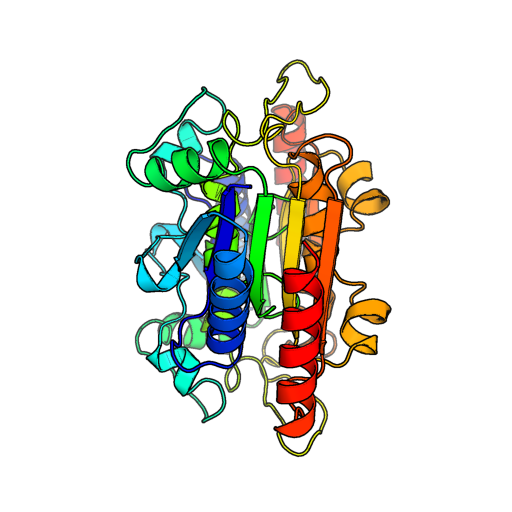 SER B 1 66 ? 10.906 17.391 -7.781 1 93.44 66 SER B CA 1
ATOM 2113 C C . SER B 1 66 ? 10.164 18.391 -6.898 1 93.44 66 SER B C 1
ATOM 2115 O O . SER B 1 66 ? 10.672 18.781 -5.844 1 93.44 66 SER B O 1
ATOM 2117 N N . ARG B 1 67 ? 9.031 18.781 -7.328 1 95.56 67 ARG B N 1
ATOM 2118 C CA . ARG B 1 67 ? 8.266 19.75 -6.539 1 95.56 67 ARG B CA 1
ATOM 2119 C C . ARG B 1 67 ? 7.883 19.156 -5.188 1 95.56 67 ARG B C 1
ATOM 2121 O O . ARG B 1 67 ? 8.023 19.812 -4.156 1 95.56 67 ARG B O 1
ATOM 2128 N N . LEU B 1 68 ? 7.402 17.969 -5.203 1 97.69 68 LEU B N 1
ATOM 2129 C CA . LEU B 1 68 ? 6.992 17.297 -3.977 1 97.69 68 LEU B CA 1
ATOM 2130 C C . LEU B 1 68 ? 8.18 17.094 -3.045 1 97.69 68 LEU B C 1
ATOM 2132 O O . LEU B 1 68 ? 8.062 17.266 -1.828 1 97.69 68 LEU B O 1
ATOM 2136 N N . ILE B 1 69 ? 9.297 16.75 -3.6 1 96.62 69 ILE B N 1
ATOM 2137 C CA . ILE B 1 69 ? 10.523 16.594 -2.818 1 96.62 69 ILE B CA 1
ATOM 2138 C C . ILE B 1 69 ? 10.914 17.938 -2.209 1 96.62 69 ILE B C 1
ATOM 2140 O O . ILE B 1 69 ? 11.281 18.016 -1.035 1 96.62 69 ILE B O 1
ATOM 2144 N N . GLY B 1 70 ? 10.867 18.984 -3.059 1 96.94 70 GLY B N 1
ATOM 2145 C CA . GLY B 1 70 ? 11.141 20.312 -2.555 1 96.94 70 GLY B CA 1
ATOM 2146 C C . GLY B 1 70 ? 10.25 20.703 -1.392 1 96.94 70 GLY B C 1
ATOM 2147 O O . GLY B 1 70 ? 10.727 21.234 -0.383 1 96.94 70 GLY B O 1
ATOM 2148 N N . ASP B 1 71 ? 8.938 20.469 -1.485 1 98.19 71 ASP B N 1
ATOM 2149 C CA . ASP B 1 71 ? 7.984 20.75 -0.419 1 98.19 71 ASP B CA 1
ATOM 2150 C C . ASP B 1 71 ? 8.328 19.969 0.849 1 98.19 71 ASP B C 1
ATOM 2152 O O . ASP B 1 71 ? 8.305 20.531 1.949 1 98.19 71 ASP B O 1
ATOM 2156 N N . LEU B 1 72 ? 8.68 18.734 0.651 1 97.94 72 LEU B N 1
ATOM 2157 C CA . LEU B 1 72 ? 9.023 17.844 1.756 1 97.94 72 LEU B CA 1
ATOM 2158 C C . LEU B 1 72 ? 10.258 18.359 2.496 1 97.94 72 LEU B C 1
ATOM 2160 O O . LEU B 1 72 ? 10.289 18.359 3.729 1 97.94 72 LEU B O 1
ATOM 2164 N N . ARG B 1 73 ? 11.195 18.828 1.799 1 96.81 73 AR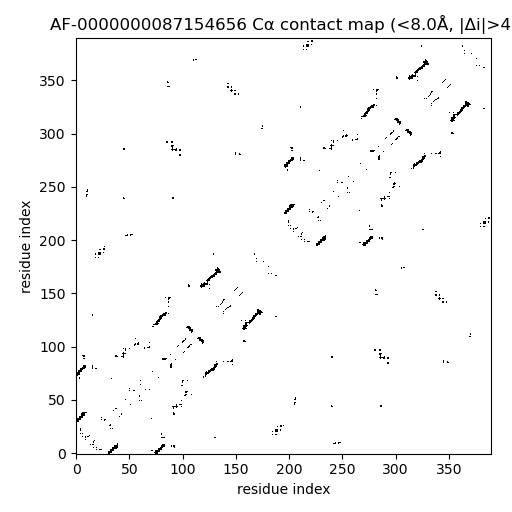G B N 1
ATOM 2165 C CA . ARG B 1 73 ? 12.461 19.266 2.375 1 96.81 73 ARG B CA 1
ATOM 2166 C C . ARG B 1 73 ? 12.297 20.609 3.082 1 96.81 73 ARG B C 1
ATOM 2168 O O . ARG B 1 73 ? 13.016 20.906 4.043 1 96.81 73 ARG B O 1
ATOM 2175 N N . ARG B 1 74 ? 11.312 21.328 2.686 1 97.62 74 ARG B N 1
ATOM 2176 C CA . ARG B 1 74 ? 11.109 22.656 3.246 1 97.62 74 ARG B CA 1
ATOM 2177 C C . ARG B 1 74 ? 10.219 22.594 4.484 1 97.62 74 ARG B C 1
ATOM 2179 O O . ARG B 1 74 ? 10.266 23.484 5.336 1 97.62 74 ARG B O 1
ATOM 2186 N N . ALA B 1 75 ? 9.445 21.625 4.645 1 98.69 75 ALA B N 1
ATOM 2187 C CA . ALA B 1 75 ? 8.422 21.562 5.684 1 98.69 75 ALA B CA 1
ATOM 2188 C C . ALA B 1 75 ? 9.039 21.297 7.051 1 98.69 75 ALA B C 1
ATOM 2190 O O . ALA B 1 75 ? 9.992 20.516 7.164 1 98.69 75 ALA B O 1
ATOM 2191 N N . ASP B 1 76 ? 8.469 21.891 8.102 1 98.62 76 ASP B N 1
ATOM 2192 C CA . ASP B 1 76 ? 8.82 21.609 9.492 1 98.62 76 ASP B CA 1
ATOM 2193 C C . ASP B 1 76 ? 8.031 20.422 10.023 1 98.62 76 ASP B C 1
ATOM 2195 O O . ASP B 1 76 ? 8.453 19.766 10.984 1 98.62 76 ASP B O 1
ATOM 2199 N N . GLY B 1 77 ? 6.902 20.219 9.492 1 98.81 77 GLY B N 1
ATOM 2200 C CA . GLY B 1 77 ? 6.012 19.141 9.859 1 98.81 77 GLY B CA 1
ATOM 2201 C C . GLY B 1 77 ? 5.23 18.578 8.68 1 98.81 77 GLY B C 1
ATOM 2202 O O . GLY B 1 77 ? 5.098 19.234 7.652 1 98.81 77 GLY B O 1
ATOM 2203 N N . ILE B 1 78 ? 4.742 17.422 8.883 1 98.94 78 ILE B N 1
ATOM 2204 C CA . ILE B 1 78 ? 3.951 16.781 7.832 1 98.94 78 ILE B CA 1
ATOM 2205 C C . ILE B 1 78 ? 2.793 16.016 8.453 1 98.94 78 ILE B C 1
ATOM 2207 O O . ILE B 1 78 ? 2.955 15.367 9.492 1 98.94 78 ILE B O 1
ATOM 2211 N N . ILE B 1 79 ? 1.617 16.141 7.922 1 98.94 79 ILE B N 1
ATOM 2212 C CA . ILE B 1 79 ? 0.413 15.422 8.32 1 98.94 79 ILE B CA 1
ATOM 2213 C C . ILE B 1 79 ? -0.181 14.703 7.109 1 98.94 79 ILE B C 1
ATOM 2215 O O . ILE B 1 79 ? -0.365 15.312 6.051 1 98.94 79 ILE B O 1
ATOM 2219 N N . PHE B 1 80 ? -0.419 13.461 7.246 1 98.94 80 PHE B N 1
ATOM 2220 C CA . PHE B 1 80 ? -1.076 12.68 6.203 1 98.94 80 PHE B CA 1
ATOM 2221 C C . PHE B 1 80 ? -2.553 12.477 6.527 1 98.94 80 PHE B C 1
ATOM 2223 O O . PHE B 1 80 ? -2.902 12.102 7.648 1 98.94 80 PHE B O 1
ATOM 2230 N N . CYS B 1 81 ? -3.412 12.75 5.598 1 98.94 81 CYS B N 1
ATOM 2231 C CA . CYS B 1 81 ? -4.855 12.57 5.703 1 98.94 81 CYS B CA 1
ATOM 2232 C C . CYS B 1 81 ? -5.379 11.688 4.578 1 98.94 81 CYS B C 1
ATOM 2234 O O . CYS B 1 81 ? -5.391 12.094 3.414 1 98.94 81 CYS B O 1
ATOM 2236 N N . PHE B 1 82 ? -5.836 10.469 4.852 1 98.88 82 PHE B N 1
ATOM 2237 C CA . PHE B 1 82 ? -6.234 9.469 3.865 1 98.88 82 PHE B CA 1
ATOM 2238 C C . PHE B 1 82 ? -7.055 8.367 4.512 1 98.88 82 PHE B C 1
ATOM 2240 O O . PHE B 1 82 ? -7.031 8.203 5.734 1 98.88 82 PHE B O 1
ATOM 2247 N N . PRO B 1 83 ? -7.816 7.633 3.727 1 98.62 83 PRO B N 1
ATOM 2248 C CA . PRO B 1 83 ? -8.461 6.422 4.246 1 98.62 83 PRO B CA 1
ATOM 2249 C C . PRO B 1 83 ? -7.562 5.188 4.148 1 98.62 83 PRO B C 1
ATOM 2251 O O . PRO B 1 83 ? -6.691 5.121 3.275 1 98.62 83 PRO B O 1
ATOM 2254 N N . HIS B 1 84 ? -7.746 4.238 5.02 1 98.5 84 HIS B N 1
ATOM 2255 C CA . HIS B 1 84 ? -7.156 2.922 4.812 1 98.5 84 HIS B CA 1
ATOM 2256 C C . HIS B 1 84 ? -8.102 2.01 4.035 1 98.5 84 HIS B C 1
ATOM 2258 O O . HIS B 1 84 ? -9.273 1.888 4.383 1 98.5 84 HIS B O 1
ATOM 2264 N N . TRP B 1 85 ? -7.637 1.456 2.98 1 97.44 85 TRP B N 1
ATOM 2265 C CA . TRP B 1 85 ? -8.297 0.411 2.205 1 97.44 85 TRP B CA 1
ATOM 2266 C C . TRP B 1 85 ? -7.535 -0.905 2.305 1 97.44 85 TRP B C 1
ATOM 2268 O O . TRP B 1 85 ? -6.32 -0.946 2.088 1 97.44 85 TRP B O 1
ATOM 2278 N N . TRP B 1 86 ? -8.266 -1.948 2.664 1 97.38 86 TRP B N 1
ATOM 2279 C CA . TRP B 1 86 ? -7.605 -3.23 2.891 1 97.38 86 TRP B CA 1
ATOM 2280 C C . TRP B 1 86 ? -6.5 -3.098 3.934 1 97.38 86 TRP B C 1
ATOM 2282 O O . TRP B 1 86 ? -5.395 -3.607 3.742 1 97.38 86 TRP B O 1
ATOM 2292 N N . PHE B 1 87 ? -6.746 -2.256 4.961 1 98.12 87 PHE B N 1
ATOM 2293 C CA . PHE B 1 87 ? -5.902 -2.086 6.137 1 98.12 87 PHE B CA 1
ATOM 2294 C C . PHE B 1 87 ? -4.539 -1.521 5.75 1 98.12 87 PHE B C 1
ATOM 2296 O O . PHE B 1 87 ? -3.561 -1.694 6.477 1 98.12 87 PHE B O 1
ATOM 2303 N N . SER B 1 88 ? -4.434 -0.895 4.629 1 97.94 88 SER B N 1
ATOM 2304 C CA . SER B 1 88 ? -3.219 -0.228 4.176 1 97.94 88 SER B CA 1
ATOM 2305 C C . SER B 1 88 ? -3.541 1.077 3.455 1 97.94 88 SER B C 1
ATOM 2307 O O . SER B 1 88 ? -4.699 1.339 3.121 1 97.94 88 SER B O 1
ATOM 2309 N N . MET B 1 89 ? -2.553 1.918 3.305 1 98.31 89 MET B N 1
ATOM 2310 C CA . MET B 1 89 ? -2.727 3.184 2.598 1 98.31 89 MET B CA 1
ATOM 2311 C C . MET B 1 89 ? -3.145 2.945 1.151 1 98.31 89 MET B C 1
ATOM 2313 O O . MET B 1 89 ? -2.846 1.896 0.579 1 98.31 89 MET B O 1
ATOM 2317 N N . PRO B 1 90 ? -3.861 3.889 0.587 1 98.5 90 PRO B N 1
ATOM 2318 C CA . PRO B 1 90 ? -4.234 3.738 -0.821 1 98.5 90 PRO B CA 1
ATOM 2319 C C . PRO B 1 90 ? -3.031 3.75 -1.758 1 98.5 90 PRO B C 1
ATOM 2321 O O . PRO B 1 90 ? -1.973 4.277 -1.402 1 98.5 90 PRO B O 1
ATOM 2324 N N . ALA B 1 91 ? -3.215 3.221 -2.922 1 98.69 91 ALA B N 1
ATOM 2325 C CA . ALA B 1 91 ? -2.148 3.123 -3.914 1 98.69 91 ALA B CA 1
ATOM 2326 C C . ALA B 1 91 ? -1.512 4.484 -4.172 1 98.69 91 ALA B C 1
ATOM 2328 O O . ALA B 1 91 ? -0.291 4.594 -4.312 1 98.69 91 ALA B O 1
ATOM 2329 N N . MET B 1 92 ? -2.338 5.508 -4.227 1 98.69 92 MET B N 1
ATOM 2330 C CA . MET B 1 92 ? -1.861 6.859 -4.496 1 98.69 92 MET B CA 1
ATOM 2331 C C . MET B 1 92 ? -0.836 7.293 -3.455 1 98.69 92 MET B C 1
ATOM 2333 O O . MET B 1 92 ? 0.271 7.707 -3.803 1 98.69 92 MET B O 1
ATOM 2337 N N . LEU B 1 93 ? -1.179 7.156 -2.219 1 98.81 93 LEU B N 1
ATOM 2338 C CA . LEU B 1 93 ? -0.281 7.582 -1.149 1 98.81 93 LEU B CA 1
ATOM 2339 C C . LEU B 1 93 ? 0.948 6.68 -1.084 1 98.81 93 LEU B C 1
ATOM 2341 O O . LEU B 1 93 ? 2.057 7.156 -0.826 1 98.81 93 LEU B O 1
ATOM 2345 N N . LYS B 1 94 ? 0.717 5.355 -1.298 1 98.75 94 LYS B N 1
ATOM 2346 C CA . LYS B 1 94 ? 1.86 4.445 -1.327 1 98.75 94 LYS B CA 1
ATOM 2347 C C . LYS B 1 94 ? 2.863 4.859 -2.398 1 98.75 94 LYS B C 1
ATOM 2349 O O . LYS B 1 94 ? 4.074 4.777 -2.188 1 98.75 94 LYS B O 1
ATOM 2354 N N . GLY B 1 95 ? 2.363 5.203 -3.545 1 98.5 95 GLY B N 1
ATOM 2355 C CA . GLY B 1 95 ? 3.24 5.68 -4.602 1 98.5 95 GLY B CA 1
ATOM 2356 C C . GLY B 1 95 ? 4.008 6.93 -4.223 1 98.5 95 GLY B C 1
ATOM 2357 O O . GLY B 1 95 ? 5.168 7.094 -4.605 1 98.5 95 GLY B O 1
ATOM 2358 N N . TYR B 1 96 ? 3.361 7.871 -3.498 1 98.69 96 TYR B N 1
ATOM 2359 C CA . TYR B 1 96 ? 4.035 9.055 -2.975 1 98.69 96 TYR B CA 1
ATOM 2360 C C . TYR B 1 96 ? 5.242 8.664 -2.129 1 98.69 96 TYR B C 1
ATOM 2362 O O . TYR B 1 96 ? 6.328 9.227 -2.295 1 98.69 96 TYR B O 1
ATOM 2370 N N . PHE B 1 97 ? 5.09 7.684 -1.252 1 98.38 97 PHE B N 1
ATOM 2371 C CA . PHE B 1 97 ? 6.211 7.258 -0.419 1 98.38 97 PHE B CA 1
ATOM 2372 C C . PHE B 1 97 ? 7.277 6.562 -1.258 1 98.38 97 PHE B C 1
ATOM 2374 O O . PHE B 1 97 ? 8.469 6.805 -1.074 1 98.38 97 PHE B O 1
ATOM 2381 N N . ASP B 1 98 ? 6.863 5.758 -2.189 1 97 98 ASP B N 1
ATOM 2382 C CA . ASP B 1 98 ? 7.816 4.996 -2.994 1 97 98 ASP B CA 1
ATOM 2383 C C . ASP B 1 98 ? 8.672 5.922 -3.859 1 97 98 ASP B C 1
ATOM 2385 O O . ASP B 1 98 ? 9.859 5.664 -4.066 1 97 98 ASP B O 1
ATOM 2389 N N . ARG B 1 99 ? 8.109 6.988 -4.363 1 96.5 99 ARG B N 1
ATOM 2390 C CA . ARG B 1 99 ? 8.773 7.816 -5.359 1 96.5 99 ARG B CA 1
ATOM 2391 C C . ARG B 1 99 ? 9.43 9.031 -4.711 1 96.5 99 ARG B C 1
ATOM 2393 O O . ARG B 1 99 ? 10.523 9.438 -5.109 1 96.5 99 ARG B O 1
ATOM 2400 N N . VAL B 1 100 ? 8.781 9.617 -3.703 1 96.69 100 VAL B N 1
ATOM 2401 C CA . VAL B 1 100 ? 9.227 10.875 -3.123 1 96.69 100 VAL B CA 1
ATOM 2402 C C . VAL B 1 100 ? 10.125 10.602 -1.92 1 96.69 100 VAL B C 1
ATOM 2404 O O . VAL B 1 100 ? 11.172 11.234 -1.761 1 96.69 100 VAL B O 1
ATOM 2407 N N . TRP B 1 101 ? 9.719 9.633 -1.095 1 96.25 101 TRP B N 1
ATOM 2408 C CA . TRP B 1 101 ? 10.539 9.25 0.053 1 96.25 101 TRP B CA 1
ATOM 2409 C C . TRP B 1 101 ? 11.602 8.234 -0.35 1 96.25 101 TRP B C 1
ATOM 2411 O O . TRP B 1 101 ? 11.773 7.211 0.312 1 96.25 101 TRP B O 1
ATOM 2421 N N . ALA B 1 102 ? 12.344 8.523 -1.344 1 92.62 102 ALA B N 1
ATOM 2422 C CA . ALA B 1 102 ? 13.344 7.645 -1.942 1 92.62 102 ALA B CA 1
ATOM 2423 C C . ALA B 1 102 ? 14.727 7.902 -1.355 1 92.62 102 ALA B C 1
ATOM 2425 O O . ALA B 1 102 ? 14.938 8.898 -0.652 1 92.62 102 ALA B O 1
ATOM 2426 N N . PRO B 1 103 ? 15.656 6.938 -1.594 1 91.12 103 PRO B N 1
ATOM 2427 C CA . PRO B 1 103 ? 17.031 7.215 -1.182 1 91.12 103 PRO B CA 1
ATOM 2428 C C . PRO B 1 103 ? 17.547 8.539 -1.723 1 91.12 103 PRO B C 1
ATOM 2430 O O . PRO B 1 103 ? 17.297 8.891 -2.879 1 91.12 103 PRO B O 1
ATOM 2433 N N . GLY B 1 104 ? 18.281 9.227 -0.923 1 90.19 104 GLY B N 1
ATOM 2434 C CA . GLY B 1 104 ? 18.75 10.555 -1.291 1 90.19 104 GLY B CA 1
ATOM 2435 C C . GLY B 1 104 ? 17.812 11.664 -0.858 1 90.19 104 GLY B C 1
ATOM 2436 O O . GLY B 1 104 ? 18.219 12.82 -0.75 1 90.19 104 GLY B O 1
ATOM 2437 N N . THR B 1 105 ? 16.562 11.281 -0.665 1 93.44 105 THR B N 1
ATOM 2438 C CA . THR B 1 105 ? 15.578 12.242 -0.164 1 93.44 105 THR B CA 1
ATOM 2439 C C . THR B 1 105 ? 15.219 11.938 1.288 1 93.44 105 THR B C 1
ATOM 2441 O O . THR B 1 105 ? 15.531 12.727 2.186 1 93.44 105 THR B O 1
ATOM 2444 N N . ALA B 1 106 ? 14.75 10.75 1.505 1 94.62 106 ALA B N 1
ATOM 2445 C CA . ALA B 1 106 ? 14.281 10.43 2.85 1 94.62 106 ALA B CA 1
ATOM 2446 C C . ALA B 1 106 ? 15.383 9.75 3.666 1 94.62 106 ALA B C 1
ATOM 2448 O O . ALA B 1 106 ? 15.398 9.852 4.895 1 94.62 106 ALA B O 1
ATOM 2449 N N . PHE B 1 107 ? 16.25 9.023 2.951 1 92.88 107 PHE B N 1
ATOM 2450 C CA . PHE B 1 107 ? 17.297 8.297 3.664 1 92.88 107 PHE B CA 1
ATOM 2451 C C . PHE B 1 107 ? 18.516 8.078 2.773 1 92.88 107 PHE B C 1
ATOM 2453 O O . PHE B 1 107 ? 18.422 8.172 1.548 1 92.88 107 PHE B O 1
ATOM 2460 N N . ALA B 1 108 ? 19.609 7.871 3.445 1 88.56 108 ALA B N 1
ATOM 2461 C CA . ALA B 1 108 ? 20.828 7.461 2.766 1 88.56 108 ALA B CA 1
ATOM 2462 C C . ALA B 1 108 ? 21.188 6.016 3.102 1 88.56 108 ALA B C 1
ATOM 2464 O O . ALA B 1 108 ? 21.094 5.602 4.258 1 88.56 108 ALA B O 1
ATOM 2465 N N . HIS B 1 109 ? 21.328 5.238 1.999 1 74.56 109 HIS B N 1
ATOM 2466 C CA . HIS B 1 109 ? 21.641 3.82 2.127 1 74.56 109 HIS B CA 1
ATOM 2467 C C . HIS B 1 109 ? 23.141 3.586 2.246 1 74.56 109 HIS B C 1
ATOM 2469 O O . HIS B 1 109 ? 23.922 4.133 1.462 1 74.56 109 HIS B O 1
ATOM 2475 N N . ASP B 1 110 ? 23.609 3.215 3.406 1 65.06 110 ASP B N 1
ATOM 2476 C CA . ASP B 1 110 ? 25 2.791 3.408 1 65.06 110 ASP B CA 1
ATOM 2477 C C . ASP B 1 110 ? 25.156 1.398 2.801 1 65.06 110 ASP B C 1
ATOM 2479 O O . ASP B 1 110 ? 24.75 0.403 3.406 1 65.06 110 ASP B O 1
ATOM 2483 N N . LEU B 1 111 ? 25.438 1.339 1.533 1 55.16 111 LEU B N 1
ATOM 2484 C CA . LEU B 1 111 ? 25.562 0.081 0.803 1 55.16 111 LEU B CA 1
ATOM 2485 C C . LEU B 1 111 ? 26.516 -0.868 1.515 1 55.16 111 LEU B C 1
ATOM 2487 O O . LEU B 1 111 ? 26.422 -2.086 1.347 1 55.16 111 LEU B O 1
ATOM 2491 N 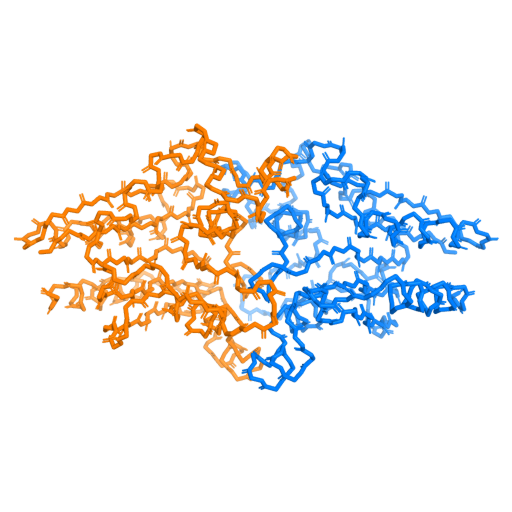N . ALA B 1 112 ? 27.578 -0.311 2.211 1 53.78 112 ALA B N 1
ATOM 2492 C CA . ALA B 1 112 ? 28.594 -1.134 2.879 1 53.78 112 ALA B CA 1
ATOM 2493 C C . ALA B 1 112 ? 28 -1.818 4.113 1 53.78 112 ALA B C 1
ATOM 2495 O O . ALA B 1 112 ? 28.719 -2.518 4.836 1 53.78 112 ALA B O 1
ATOM 2496 N N . GLY B 1 113 ? 26.625 -1.812 4.18 1 58.25 113 GLY B N 1
ATOM 2497 C CA . GLY B 1 113 ? 26.031 -2.609 5.238 1 58.25 113 GLY B CA 1
ATOM 2498 C C . GLY B 1 113 ? 25.688 -1.796 6.473 1 58.25 113 GLY B C 1
ATOM 2499 O O . GLY B 1 113 ? 25.281 -2.352 7.492 1 58.25 113 GLY B O 1
ATOM 2500 N N . GLY B 1 114 ? 25.875 -0.494 6.363 1 58.81 114 GLY B N 1
ATOM 2501 C CA . GLY B 1 114 ? 25.609 0.252 7.586 1 58.81 114 GLY B CA 1
ATOM 2502 C C . GLY B 1 114 ? 24.156 0.641 7.754 1 58.81 114 GLY B C 1
ATOM 2503 O O . GLY B 1 114 ? 23.281 0.112 7.062 1 58.81 114 GLY B O 1
ATOM 2504 N N . ARG B 1 115 ? 23.859 1.277 8.891 1 68.31 115 ARG B N 1
ATOM 2505 C CA . ARG B 1 115 ? 22.562 1.778 9.336 1 68.31 115 ARG B CA 1
ATOM 2506 C C . ARG B 1 115 ? 22.016 2.818 8.359 1 68.31 115 ARG B C 1
ATOM 2508 O O . ARG B 1 115 ? 22.781 3.576 7.762 1 68.31 115 ARG B O 1
ATOM 2515 N N . ILE B 1 116 ? 20.688 2.658 7.906 1 85.12 116 ILE B N 1
ATOM 2516 C CA . ILE B 1 116 ? 19.969 3.688 7.168 1 85.12 116 ILE B CA 1
ATOM 2517 C C . ILE B 1 116 ? 20.047 5.012 7.926 1 85.12 116 ILE B C 1
ATOM 2519 O O . ILE B 1 116 ? 19.812 5.055 9.133 1 85.12 116 ILE B O 1
ATOM 2523 N N . LYS B 1 117 ? 20.578 6.047 7.234 1 91.38 117 LYS B N 1
ATOM 2524 C CA . LYS B 1 117 ? 20.625 7.383 7.824 1 91.38 117 LYS B CA 1
ATOM 2525 C C . LYS B 1 117 ? 19.406 8.203 7.406 1 91.38 117 LYS B C 1
ATOM 2527 O O . LYS B 1 117 ? 19.203 8.469 6.219 1 91.38 117 LYS B O 1
ATOM 2532 N N . PRO B 1 118 ? 18.625 8.648 8.336 1 95.38 118 PRO B N 1
ATOM 2533 C CA . PRO B 1 118 ? 17.484 9.5 7.996 1 95.38 118 PRO B CA 1
ATOM 2534 C C . PRO B 1 118 ? 17.906 10.859 7.441 1 95.38 118 PRO B C 1
ATOM 2536 O O . PRO B 1 118 ? 18.875 11.461 7.93 1 95.38 118 PRO B O 1
ATOM 2539 N N . LEU B 1 119 ? 17.188 11.352 6.445 1 95.12 119 LEU B N 1
ATOM 2540 C CA . LEU B 1 119 ? 17.594 12.602 5.816 1 95.12 119 LEU B CA 1
ATOM 2541 C C . LEU B 1 119 ? 16.516 13.664 5.992 1 95.12 119 LEU B C 1
ATOM 2543 O O . LEU B 1 119 ? 16.75 14.844 5.715 1 95.12 119 LEU B O 1
ATOM 2547 N N . LEU B 1 120 ? 15.32 13.312 6.473 1 98 120 LEU B N 1
ATOM 2548 C CA . LEU B 1 120 ? 14.242 14.281 6.664 1 98 120 LEU B CA 1
ATOM 2549 C C . LEU B 1 120 ? 14.273 14.852 8.078 1 98 120 LEU B C 1
ATOM 2551 O O . LEU B 1 120 ? 13.25 14.875 8.766 1 98 120 LEU B O 1
ATOM 2555 N N . THR B 1 121 ? 15.422 15.336 8.438 1 97.69 121 THR B N 1
ATOM 2556 C CA . THR B 1 121 ? 15.633 15.805 9.805 1 97.69 121 THR B CA 1
ATOM 2557 C C . THR B 1 121 ? 14.922 17.125 10.039 1 97.69 121 THR B C 1
ATOM 2559 O O . THR B 1 121 ? 14.758 17.562 11.18 1 97.69 121 THR B O 1
ATOM 2562 N N . ASN B 1 122 ? 14.492 17.766 8.961 1 98.19 122 ASN B N 1
ATOM 2563 C CA . ASN B 1 122 ? 13.734 19.016 9.039 1 98.19 122 ASN B CA 1
ATOM 2564 C C . ASN B 1 122 ? 12.336 18.781 9.602 1 98.19 122 ASN B C 1
ATOM 2566 O O . ASN B 1 122 ? 11.688 19.703 10.078 1 98.19 122 ASN B O 1
ATOM 2570 N N . ILE B 1 123 ? 11.859 17.562 9.562 1 98.75 123 ILE B N 1
ATOM 2571 C CA . ILE B 1 123 ? 10.5 17.25 9.984 1 98.75 123 ILE B CA 1
ATOM 2572 C C . ILE B 1 123 ? 10.469 17.016 11.492 1 98.75 123 ILE B C 1
ATOM 2574 O O . ILE B 1 123 ? 11.031 16.031 11.977 1 98.75 123 ILE B O 1
ATOM 2578 N N . ARG B 1 124 ? 9.758 17.828 12.125 1 98.19 124 ARG B N 1
ATOM 2579 C CA . ARG B 1 124 ? 9.695 17.766 13.586 1 98.19 124 ARG B CA 1
ATOM 2580 C C . ARG B 1 124 ? 8.297 17.391 14.055 1 98.19 124 ARG B C 1
ATOM 2582 O O . ARG B 1 124 ? 8.078 17.188 15.258 1 98.19 124 ARG B O 1
ATOM 2589 N N . LEU B 1 125 ? 7.359 17.359 13.203 1 98.75 125 LEU B N 1
ATOM 2590 C CA . LEU B 1 125 ? 5.984 16.938 13.445 1 98.75 125 LEU B CA 1
ATOM 2591 C C . LEU B 1 125 ? 5.535 15.922 12.398 1 98.75 125 LEU B C 1
ATOM 2593 O O . LEU B 1 125 ? 5.641 16.172 11.195 1 98.75 125 LEU B O 1
ATOM 2597 N N . PHE B 1 126 ? 5.102 14.758 12.844 1 98.88 126 PHE B N 1
ATOM 2598 C CA . PHE B 1 126 ? 4.59 13.68 12.008 1 98.88 126 PHE B CA 1
ATOM 2599 C C . PHE B 1 126 ? 3.195 13.266 12.453 1 98.88 126 PHE B C 1
ATOM 2601 O O . PHE B 1 126 ? 3.037 12.609 13.484 1 98.88 126 PHE B O 1
ATOM 2608 N N . GLY B 1 127 ? 2.213 13.648 11.68 1 98.94 127 GLY B N 1
ATOM 2609 C CA . GLY B 1 127 ? 0.841 13.352 12.062 1 98.94 127 GLY B CA 1
ATOM 2610 C C . GLY B 1 127 ? 0.1 12.523 11.031 1 98.94 127 GLY B C 1
ATOM 2611 O O . GLY B 1 127 ? 0.402 12.594 9.836 1 98.94 127 GLY B O 1
ATOM 2612 N N . VAL B 1 128 ? -0.872 11.758 11.5 1 98.94 128 VAL B N 1
ATOM 2613 C CA . VAL B 1 128 ? -1.747 10.984 10.625 1 98.94 128 VAL B CA 1
ATOM 2614 C C . VAL B 1 128 ? -3.195 11.125 11.086 1 98.94 128 VAL B C 1
ATOM 2616 O O . VAL B 1 128 ? -3.496 10.969 12.266 1 98.94 128 VAL B O 1
ATOM 2619 N N . VAL B 1 129 ? -4.031 11.477 10.195 1 98.94 129 VAL B N 1
ATOM 2620 C CA . VAL B 1 129 ? -5.48 11.438 10.344 1 98.94 129 VAL B CA 1
ATOM 2621 C C . VAL B 1 129 ? -6.082 10.5 9.297 1 98.94 129 VAL B C 1
ATOM 2623 O O . VAL B 1 129 ? -5.941 10.734 8.094 1 98.94 129 VAL B O 1
ATOM 2626 N N . THR B 1 130 ? -6.77 9.453 9.805 1 98.94 130 THR B N 1
ATOM 2627 C CA . THR B 1 130 ? -7.18 8.43 8.852 1 98.94 130 THR B CA 1
ATOM 2628 C C . THR B 1 130 ? -8.523 7.82 9.25 1 98.94 130 THR B C 1
ATOM 2630 O O . THR B 1 130 ? -9.109 8.219 10.258 1 98.94 130 THR B O 1
ATOM 2633 N N . THR B 1 131 ? -9.07 6.996 8.352 1 98.75 131 THR B N 1
ATOM 2634 C CA . THR B 1 131 ? -10.328 6.297 8.586 1 98.75 131 THR B CA 1
ATOM 2635 C C . THR B 1 131 ? -10.219 4.836 8.156 1 98.75 131 THR B C 1
ATOM 2637 O O . THR B 1 131 ? -9.406 4.492 7.297 1 98.75 131 THR B O 1
ATOM 2640 N N . TYR B 1 132 ? -10.961 4.008 8.82 1 97.88 132 TYR B N 1
ATOM 2641 C CA . TYR B 1 132 ? -11.109 2.592 8.5 1 97.88 132 TYR B CA 1
ATOM 2642 C C . TYR B 1 132 ? -12.578 2.227 8.328 1 97.88 132 TYR B C 1
ATOM 2644 O O . TYR B 1 132 ? -13.445 2.725 9.055 1 97.88 132 TYR B O 1
ATOM 2652 N N . GLY B 1 133 ? -12.859 1.371 7.348 1 94.69 133 GLY B N 1
ATOM 2653 C CA . GLY B 1 133 ? -14.188 0.795 7.285 1 94.69 133 GLY B CA 1
ATOM 2654 C C . GLY B 1 133 ? -14.484 -0.154 8.43 1 94.69 133 GLY B C 1
ATOM 2655 O O . GLY B 1 133 ? -15.633 -0.266 8.875 1 94.69 133 GLY B O 1
ATOM 2656 N N . SER B 1 134 ? -13.555 -0.834 8.984 1 94.44 134 SER B N 1
ATOM 2657 C CA . SER B 1 134 ? -13.664 -1.878 9.992 1 94.44 134 SER B CA 1
ATOM 2658 C C . SER B 1 134 ? -13.695 -1.284 11.398 1 94.44 134 SER B C 1
ATOM 2660 O O . SER B 1 134 ? -13.172 -0.19 11.625 1 94.44 134 SER B O 1
ATOM 2662 N N . PRO B 1 135 ? -14.266 -1.99 12.359 1 96.12 135 PRO B N 1
ATOM 2663 C CA . PRO B 1 135 ? -14.203 -1.54 13.75 1 96.12 135 PRO B CA 1
ATOM 2664 C C . PRO B 1 135 ? -12.789 -1.596 14.328 1 96.12 135 PRO B C 1
ATOM 2666 O O . PRO B 1 135 ? -11.938 -2.316 13.805 1 96.12 135 PRO B O 1
ATOM 2669 N N . TRP B 1 136 ? -12.602 -0.86 15.422 1 97 136 TRP B N 1
ATOM 2670 C CA . TRP B 1 136 ? -11.273 -0.673 15.992 1 97 136 TRP B CA 1
ATOM 2671 C C . TRP B 1 136 ? -10.664 -2.01 16.406 1 97 136 TRP B C 1
ATOM 2673 O O . TRP B 1 136 ? -9.461 -2.219 16.281 1 97 136 TRP B O 1
ATOM 2683 N N . TRP B 1 137 ? -11.477 -2.928 16.922 1 97 137 TRP B N 1
ATOM 2684 C CA . TRP B 1 137 ? -10.93 -4.164 17.469 1 97 137 TRP B CA 1
ATOM 2685 C C . TRP B 1 137 ? -10.406 -5.066 16.359 1 97 137 TRP B C 1
ATOM 2687 O O . TRP B 1 137 ? -9.398 -5.766 16.547 1 97 137 TRP B O 1
ATOM 2697 N N . LEU B 1 138 ? -11.094 -5.109 15.234 1 96.31 138 LEU B N 1
ATOM 2698 C CA . LEU B 1 138 ? -10.602 -5.875 14.094 1 96.31 138 LEU B CA 1
ATOM 2699 C C . LEU B 1 138 ? -9.289 -5.293 13.586 1 96.31 138 LEU B C 1
ATOM 2701 O O . LEU B 1 138 ? -8.328 -6.031 13.336 1 96.31 138 LEU B O 1
ATOM 2705 N N . THR B 1 139 ? -9.227 -3.98 13.492 1 97.44 139 THR B N 1
ATOM 2706 C CA . THR B 1 139 ? -8.055 -3.289 12.953 1 97.44 139 THR B CA 1
ATOM 2707 C C . THR B 1 139 ? -6.879 -3.391 13.922 1 97.44 139 THR B C 1
ATOM 2709 O O . THR B 1 139 ? -5.773 -3.76 13.516 1 97.44 139 THR B O 1
ATOM 2712 N N . ARG B 1 140 ? -7.062 -3.178 15.164 1 97.69 140 ARG B N 1
ATOM 2713 C CA . ARG B 1 140 ? -5.973 -3.043 16.125 1 97.69 140 ARG B CA 1
ATOM 2714 C C . ARG B 1 140 ? -5.586 -4.398 16.703 1 97.69 140 ARG B C 1
ATOM 2716 O O . ARG B 1 140 ? -4.398 -4.68 16.906 1 97.69 140 ARG B O 1
ATOM 2723 N N . ILE B 1 141 ? -6.566 -5.234 17 1 97.31 141 ILE B N 1
ATOM 2724 C CA . ILE B 1 141 ? -6.281 -6.484 17.703 1 97.31 141 ILE B CA 1
ATOM 2725 C C . ILE B 1 141 ? -6.051 -7.598 16.688 1 97.31 141 ILE B C 1
ATOM 2727 O O . ILE B 1 141 ? -5 -8.242 16.688 1 97.31 141 ILE B O 1
ATOM 2731 N N . VAL B 1 142 ? -6.977 -7.773 15.75 1 96.69 142 VAL B N 1
ATOM 2732 C CA . VAL B 1 142 ? -6.895 -8.891 14.812 1 96.69 142 VAL B CA 1
ATOM 2733 C C . VAL B 1 142 ? -5.828 -8.609 13.766 1 96.69 142 VAL B C 1
ATOM 2735 O O . VAL B 1 142 ? -4.922 -9.422 13.555 1 96.69 142 VAL B O 1
ATOM 2738 N N . MET B 1 143 ? -5.883 -7.453 13.172 1 97.69 143 MET B N 1
ATOM 2739 C CA . MET B 1 143 ? -4.953 -7.125 12.086 1 97.69 143 MET B CA 1
ATOM 2740 C C . MET B 1 143 ? -3.654 -6.551 12.641 1 97.69 143 MET B C 1
ATOM 2742 O O . MET B 1 143 ? -2.639 -6.52 11.945 1 97.69 143 MET B O 1
ATOM 2746 N N . GLN B 1 144 ? -3.752 -6.004 13.828 1 97.88 144 GLN B N 1
ATOM 2747 C CA . GLN B 1 144 ? -2.6 -5.449 14.539 1 97.88 144 GLN B CA 1
ATOM 2748 C C . GLN B 1 144 ? -2.051 -4.223 13.82 1 97.88 144 GLN B C 1
ATOM 2750 O O . GLN B 1 144 ? -0.835 -4.059 13.695 1 97.88 144 GLN B O 1
ATOM 2755 N N . ASP B 1 145 ? -2.871 -3.467 13.211 1 97.56 145 ASP B N 1
ATOM 2756 C CA . ASP B 1 145 ? -2.625 -2.129 12.68 1 97.56 145 ASP B CA 1
ATOM 2757 C C . ASP B 1 145 ? -1.468 -2.135 11.68 1 97.56 145 ASP B C 1
ATOM 2759 O O . ASP B 1 145 ? -0.517 -1.364 11.82 1 97.56 145 ASP B O 1
ATOM 2763 N N . PRO B 1 146 ? -1.552 -2.904 10.609 1 98.5 146 PRO B N 1
ATOM 2764 C CA . PRO B 1 146 ? -0.408 -2.969 9.695 1 98.5 146 PRO B CA 1
ATOM 2765 C C . PRO B 1 146 ? -0.085 -1.619 9.062 1 98.5 146 PRO B C 1
ATOM 2767 O O . PRO B 1 146 ? 1.089 -1.27 8.914 1 98.5 146 PRO B O 1
ATOM 2770 N N . GLY B 1 147 ? -1.076 -0.855 8.656 1 98.25 147 GLY B N 1
ATOM 2771 C CA . GLY B 1 147 ? -0.83 0.452 8.062 1 98.25 147 GLY B CA 1
ATOM 2772 C C . GLY B 1 147 ? -0.126 1.407 9.008 1 98.25 147 GLY B C 1
ATOM 2773 O O . GLY B 1 147 ? 0.798 2.117 8.609 1 98.25 147 GLY B O 1
ATOM 2774 N N . ARG B 1 148 ? -0.542 1.455 10.242 1 98.25 148 ARG B N 1
ATOM 2775 C CA . ARG B 1 148 ? 0.07 2.318 11.25 1 98.25 148 ARG B CA 1
ATOM 2776 C C . ARG B 1 148 ? 1.529 1.94 11.484 1 98.25 148 ARG B C 1
ATOM 2778 O O . ARG B 1 148 ? 2.383 2.812 11.656 1 98.25 148 ARG B O 1
ATOM 2785 N N . LYS B 1 149 ? 1.817 0.651 11.516 1 98.19 149 LYS B N 1
ATOM 2786 C CA . LYS B 1 149 ? 3.186 0.188 11.734 1 98.19 149 LYS B CA 1
ATOM 2787 C C . LYS B 1 149 ? 4.113 0.678 10.625 1 98.19 149 LYS B C 1
ATOM 2789 O O . LYS B 1 149 ? 5.23 1.12 10.891 1 98.19 149 LYS B O 1
ATOM 2794 N N . VAL B 1 150 ? 3.668 0.567 9.398 1 98.62 150 VAL B N 1
ATOM 2795 C CA . VAL B 1 150 ? 4.477 1.046 8.281 1 98.62 150 VAL B CA 1
ATOM 2796 C C . VAL B 1 150 ? 4.758 2.537 8.453 1 98.62 150 VAL B C 1
ATOM 2798 O O . VAL B 1 150 ? 5.898 2.982 8.289 1 98.62 150 VAL B O 1
ATOM 2801 N N . LEU B 1 151 ? 3.748 3.305 8.812 1 98.56 151 LEU B N 1
ATOM 2802 C CA . LEU B 1 151 ? 3.867 4.754 8.938 1 98.56 151 LEU B CA 1
ATOM 2803 C C . LEU B 1 151 ? 4.797 5.133 10.086 1 98.56 151 LEU B C 1
ATOM 2805 O O . LEU B 1 151 ? 5.695 5.957 9.914 1 98.56 151 LEU B O 1
ATOM 2809 N N . PHE B 1 152 ? 4.684 4.453 11.18 1 98.12 152 PHE B N 1
ATOM 2810 C CA . PHE B 1 152 ? 5.32 4.977 12.383 1 98.12 152 PHE B CA 1
ATOM 2811 C C . PHE B 1 152 ? 6.617 4.238 12.68 1 98.12 152 PHE B C 1
ATOM 2813 O O . PHE B 1 152 ? 7.477 4.738 13.406 1 98.12 152 PHE B O 1
ATOM 2820 N N . ARG B 1 153 ? 6.797 3.021 12.109 1 97.5 153 ARG B N 1
ATOM 2821 C CA . ARG B 1 153 ? 8.023 2.287 12.406 1 97.5 153 ARG B CA 1
ATOM 2822 C C . ARG B 1 153 ? 8.969 2.297 11.211 1 97.5 153 ARG B C 1
ATOM 2824 O O . ARG B 1 153 ? 10.164 2.045 11.367 1 97.5 153 ARG B O 1
ATOM 2831 N N . ALA B 1 154 ? 8.469 2.531 10.062 1 97.31 154 ALA B N 1
ATOM 2832 C CA . ALA B 1 154 ? 9.328 2.557 8.891 1 97.31 154 ALA B CA 1
ATOM 2833 C C . ALA B 1 154 ? 9.539 3.984 8.391 1 97.31 154 ALA B C 1
ATOM 2835 O O . ALA B 1 154 ? 10.672 4.441 8.25 1 97.31 154 ALA B O 1
ATOM 2836 N N . LEU B 1 155 ? 8.461 4.734 8.25 1 98.25 155 LEU B N 1
ATOM 2837 C CA . LEU B 1 155 ? 8.531 6.027 7.578 1 98.25 155 LEU B CA 1
ATOM 2838 C C . LEU B 1 155 ? 8.906 7.129 8.562 1 98.25 155 LEU B C 1
ATOM 2840 O O . LEU B 1 155 ? 9.789 7.945 8.281 1 98.25 155 LEU B O 1
ATOM 2844 N N . LYS B 1 156 ? 8.289 7.184 9.75 1 98.5 156 LYS B N 1
ATOM 2845 C CA . LYS B 1 156 ? 8.539 8.242 10.727 1 98.5 156 LYS B CA 1
ATOM 2846 C C . LYS B 1 156 ? 10.016 8.289 11.109 1 98.5 156 LYS B C 1
ATOM 2848 O O . LYS B 1 156 ? 10.586 9.367 11.281 1 98.5 156 LYS B O 1
ATOM 2853 N N . PRO B 1 157 ? 10.719 7.137 11.211 1 97.12 157 PRO B N 1
ATOM 2854 C CA . PRO B 1 157 ? 12.125 7.176 11.609 1 97.12 157 PRO B CA 1
ATOM 2855 C C . PRO B 1 157 ? 13.008 7.902 10.594 1 97.12 157 PRO B C 1
ATOM 2857 O O . PRO B 1 157 ? 14.164 8.203 10.883 1 97.12 157 PRO B O 1
ATOM 2860 N N . MET B 1 158 ? 12.492 8.156 9.383 1 97.31 158 MET B N 1
ATOM 2861 C CA . MET B 1 158 ? 13.25 8.922 8.398 1 97.31 158 MET B CA 1
ATOM 2862 C C . MET B 1 158 ? 13.234 10.414 8.734 1 97.31 158 MET B C 1
ATOM 2864 O O . MET B 1 158 ? 13.977 11.195 8.141 1 97.31 158 MET B O 1
ATOM 2868 N N . CYS B 1 159 ? 12.344 10.789 9.695 1 98.25 159 CYS B N 1
ATOM 2869 C CA . CYS B 1 159 ? 12.18 12.18 10.102 1 98.25 159 CYS B CA 1
ATOM 2870 C C . CYS B 1 159 ? 13.125 12.531 11.25 1 98.25 159 CYS B C 1
ATOM 2872 O O . CYS B 1 159 ? 14.039 11.766 11.555 1 98.25 159 CYS B O 1
ATOM 2874 N N . GLY B 1 160 ? 13.031 13.742 11.758 1 95 160 GLY B N 1
ATOM 2875 C CA . GLY B 1 160 ? 13.898 14.203 12.836 1 95 160 GLY B CA 1
ATOM 2876 C C . GLY B 1 160 ? 13.758 13.383 14.102 1 95 160 GLY B C 1
ATOM 2877 O O . GLY B 1 160 ? 12.656 12.953 14.453 1 95 160 GLY B O 1
ATOM 2878 N N . ALA B 1 161 ? 14.922 13.211 14.766 1 89.56 161 ALA B N 1
ATOM 2879 C CA . ALA B 1 161 ? 14.914 12.508 16.047 1 89.56 161 ALA B CA 1
ATOM 2880 C C . ALA B 1 161 ? 13.992 13.203 17.047 1 89.56 161 ALA B C 1
ATOM 2882 O O . ALA B 1 161 ? 14.039 14.422 17.203 1 89.56 161 ALA B O 1
ATOM 2883 N N . GLY B 1 162 ? 13.023 12.586 17.5 1 90.56 162 GLY B N 1
ATOM 2884 C CA . GLY B 1 162 ? 12.148 13.156 18.516 1 90.56 162 GLY B CA 1
ATOM 2885 C C . GLY B 1 162 ? 10.953 13.891 17.922 1 90.56 162 GLY B C 1
ATOM 2886 O O . GLY B 1 162 ? 10.305 14.688 18.609 1 90.56 162 GLY B O 1
ATOM 2887 N N . ALA B 1 163 ? 10.852 13.766 16.594 1 96.38 163 ALA B N 1
ATOM 2888 C CA . ALA B 1 163 ? 9.68 14.383 15.984 1 96.38 163 ALA B CA 1
ATOM 2889 C C . ALA B 1 163 ? 8.414 14.047 16.766 1 96.38 163 ALA B C 1
ATOM 2891 O O . ALA B 1 163 ? 8.141 12.875 17.047 1 96.38 163 ALA B O 1
ATOM 2892 N N . GLN B 1 164 ? 7.66 15.094 17.172 1 97.56 164 GLN B N 1
ATOM 2893 C CA . GLN B 1 164 ? 6.34 14.875 17.75 1 97.56 164 GLN B CA 1
ATOM 2894 C C . GLN B 1 164 ? 5.422 14.156 16.766 1 97.56 164 GLN B C 1
ATOM 2896 O O . GLN B 1 164 ? 5.496 14.398 15.555 1 97.56 164 GLN B O 1
ATOM 2901 N N . SER B 1 165 ? 4.625 13.312 17.344 1 98.62 165 SER B N 1
ATOM 2902 C CA . SER B 1 165 ? 3.756 12.594 16.406 1 98.62 165 SER B CA 1
ATOM 2903 C C . SER B 1 165 ? 2.369 12.383 17.016 1 98.62 165 SER B C 1
ATOM 2905 O O . SER B 1 165 ? 2.188 12.492 18.219 1 98.62 165 SER B O 1
ATOM 2907 N N . PHE B 1 166 ? 1.422 12.211 16.141 1 98.81 166 PHE B N 1
ATOM 2908 C CA . PHE B 1 166 ? 0.079 11.82 16.547 1 98.81 166 PHE B CA 1
ATOM 2909 C C . PHE B 1 166 ? -0.59 10.969 15.477 1 98.81 166 PHE B C 1
ATOM 2911 O O . PHE B 1 166 ? -0.178 10.984 14.32 1 98.81 166 PHE B O 1
ATOM 2918 N N . TYR B 1 167 ? -1.5 10.203 15.891 1 98.88 167 TYR B N 1
ATOM 2919 C CA . TYR B 1 167 ? -2.299 9.32 15.055 1 98.88 167 TYR B CA 1
ATOM 2920 C C . TYR B 1 167 ? -3.768 9.367 15.461 1 98.88 167 TYR B C 1
ATOM 2922 O O . TYR B 1 167 ? -4.113 9.07 16.609 1 98.88 167 TYR B O 1
ATOM 2930 N N . MET B 1 168 ? -4.633 9.789 14.547 1 98.88 168 MET B N 1
ATOM 2931 C CA . MET B 1 168 ? -6.074 9.828 14.773 1 98.88 168 MET B CA 1
ATOM 2932 C C . MET B 1 168 ? -6.816 9.039 13.703 1 98.88 168 MET B C 1
ATOM 2934 O O . MET B 1 168 ? -6.578 9.227 12.508 1 98.88 168 MET B O 1
ATOM 2938 N N . ALA B 1 169 ? -7.68 8.188 14.148 1 98.88 169 ALA B N 1
ATOM 2939 C CA . ALA B 1 169 ? -8.422 7.34 13.219 1 98.88 169 ALA B CA 1
ATOM 2940 C C . ALA B 1 169 ? -9.898 7.273 13.602 1 98.88 169 ALA B C 1
ATOM 2942 O O . ALA B 1 169 ? -10.242 7.164 14.781 1 98.88 169 ALA B O 1
ATOM 2943 N N . HIS B 1 170 ? -10.758 7.477 12.617 1 98.81 170 HIS B N 1
ATOM 2944 C CA . HIS B 1 170 ? -12.156 7.078 12.75 1 98.81 170 HIS B CA 1
ATOM 2945 C C . HIS B 1 170 ? -12.375 5.652 12.258 1 98.81 170 HIS B C 1
ATOM 2947 O O . HIS B 1 170 ? -12.156 5.363 11.078 1 98.81 170 HIS B O 1
ATOM 2953 N N . TYR B 1 171 ? -12.797 4.777 13.141 1 97.81 171 TYR B N 1
ATOM 2954 C CA . TYR B 1 171 ? -13.023 3.375 12.805 1 97.81 171 TYR B CA 1
ATOM 2955 C C . TYR B 1 171 ? -14.492 3.125 12.492 1 97.81 171 TYR B C 1
ATOM 2957 O O . TYR B 1 171 ? -15.344 3.98 12.75 1 97.81 171 TYR B O 1
ATOM 2965 N N . ASP B 1 172 ? -14.797 2.033 11.859 1 95.62 172 ASP B N 1
ATOM 2966 C CA . ASP B 1 172 ? -16.141 1.549 11.562 1 95.62 172 ASP B CA 1
ATOM 2967 C C . ASP B 1 172 ? -16.906 2.555 10.703 1 95.62 172 ASP B C 1
ATOM 2969 O O . ASP B 1 172 ? -18.078 2.832 10.961 1 95.62 172 ASP B O 1
ATOM 2973 N N . MET B 1 173 ? -16.266 3.094 9.75 1 95.31 173 MET B N 1
ATOM 2974 C CA . MET B 1 173 ? -16.891 4.023 8.82 1 95.31 173 MET B CA 1
ATOM 2975 C C . MET B 1 173 ? -18.094 3.373 8.133 1 95.31 173 MET B C 1
ATOM 2977 O O . MET B 1 173 ? -19.062 4.051 7.801 1 95.31 173 MET B O 1
ATOM 2981 N N . ASP B 1 174 ? -18 2.047 7.895 1 88.88 174 ASP B N 1
ATOM 2982 C CA . ASP B 1 174 ? -19.078 1.321 7.219 1 88.88 174 ASP B CA 1
ATOM 2983 C C . ASP B 1 174 ? -20.391 1.47 7.969 1 88.88 174 ASP B C 1
ATOM 2985 O O . ASP B 1 174 ? -21.469 1.391 7.367 1 88.88 174 ASP B O 1
ATOM 2989 N N . ARG B 1 175 ? -20.375 1.72 9.242 1 92.19 175 ARG B N 1
ATOM 2990 C CA . ARG B 1 175 ? -21.578 1.893 10.062 1 92.19 175 ARG B CA 1
ATOM 2991 C C . ARG B 1 175 ? -21.562 3.244 10.766 1 92.19 175 ARG B C 1
ATOM 2993 O O . ARG B 1 175 ? -22.219 3.418 11.797 1 92.19 175 ARG B O 1
ATOM 3000 N N . SER B 1 176 ? -20.797 4.113 10.234 1 95.12 176 SER B N 1
ATOM 3001 C CA . SER B 1 176 ? -20.688 5.418 10.875 1 95.12 176 SER B CA 1
ATOM 3002 C C . SER B 1 176 ? -21.984 6.207 10.734 1 95.12 176 SER B C 1
ATOM 3004 O O . SER B 1 176 ? -22.812 5.914 9.852 1 95.12 176 SER B O 1
ATOM 3006 N N . THR B 1 177 ? -22.172 7.234 11.641 1 97.06 177 THR B N 1
ATOM 3007 C CA . THR B 1 177 ? -23.312 8.148 11.641 1 97.06 177 THR B CA 1
ATOM 3008 C C . THR B 1 177 ? -22.859 9.586 11.445 1 97.06 177 THR B C 1
ATOM 3010 O O . THR B 1 177 ? -21.688 9.906 11.641 1 97.06 177 THR B O 1
ATOM 3013 N N . PRO B 1 178 ? -23.766 10.438 10.969 1 97.69 178 PRO B N 1
ATOM 3014 C CA . PRO B 1 178 ? -23.391 11.859 10.922 1 97.69 178 PRO B CA 1
ATOM 3015 C C . PRO B 1 178 ? -22.812 12.359 12.242 1 97.69 178 PRO B C 1
ATOM 3017 O O . PRO B 1 178 ? -21.859 13.133 12.25 1 97.69 178 PRO B O 1
ATOM 3020 N N . ALA B 1 179 ? -23.344 11.836 13.305 1 98.31 179 ALA B N 1
ATOM 3021 C CA . ALA B 1 179 ? -22.891 12.266 14.625 1 98.31 179 ALA B CA 1
ATOM 3022 C C . ALA B 1 179 ? -21.469 11.812 14.891 1 98.31 179 ALA B C 1
ATOM 3024 O O . ALA B 1 179 ? -20.625 12.602 15.344 1 98.31 179 ALA B O 1
ATOM 3025 N N . SER B 1 180 ? -21.156 10.562 14.617 1 98.25 180 SER B N 1
ATOM 3026 C CA . SER B 1 180 ? -19.797 10.055 14.859 1 98.25 180 SER B CA 1
ATOM 3027 C C . SER B 1 180 ? -18.781 10.75 13.961 1 98.25 180 SER B C 1
ATOM 3029 O O . SER B 1 180 ? -17.656 11.023 14.383 1 98.25 180 SER B O 1
ATOM 3031 N N . ARG B 1 181 ? -19.203 11.047 12.734 1 98.62 181 ARG B N 1
ATOM 3032 C CA . ARG B 1 181 ? -18.312 11.719 11.781 1 98.62 181 ARG B CA 1
ATOM 3033 C C . ARG B 1 181 ? -18.047 13.156 12.195 1 98.62 181 ARG B C 1
ATOM 3035 O O . ARG B 1 181 ? -16.922 13.633 12.125 1 98.62 181 ARG B O 1
ATOM 3042 N N . THR B 1 182 ? -19.078 13.844 12.617 1 98.62 182 THR B N 1
ATOM 3043 C CA . THR B 1 182 ? -18.922 15.211 13.109 1 98.62 182 THR B CA 1
ATOM 3044 C C . THR B 1 182 ? -18.031 15.234 14.352 1 98.62 182 THR B C 1
ATOM 3046 O O . THR B 1 182 ? -17.156 16.094 14.477 1 98.62 182 THR B O 1
ATOM 3049 N N . ALA B 1 183 ? -18.234 14.312 15.242 1 98.81 183 ALA B N 1
ATOM 3050 C CA . ALA B 1 183 ? -17.438 14.242 16.453 1 98.81 183 ALA B CA 1
ATOM 3051 C C . ALA B 1 183 ? -15.961 14.047 16.141 1 98.81 183 ALA B C 1
ATOM 3053 O O . ALA B 1 183 ? -15.094 14.648 16.766 1 98.81 183 ALA B O 1
ATOM 3054 N N . PHE B 1 184 ? -15.664 13.188 15.227 1 98.88 184 PHE B N 1
ATOM 3055 C CA . PHE B 1 184 ? -14.273 12.938 14.859 1 98.88 184 PHE B CA 1
ATOM 3056 C C . PHE B 1 184 ? -13.656 14.18 14.227 1 98.88 184 PHE B C 1
ATOM 3058 O O . PHE B 1 184 ? -12.5 14.508 14.5 1 98.88 184 PHE B O 1
ATOM 3065 N N . ILE B 1 185 ? -14.43 14.883 13.367 1 98.88 185 ILE B N 1
ATOM 3066 C CA . ILE B 1 185 ? -13.938 16.125 12.773 1 98.88 185 ILE B CA 1
ATOM 3067 C C . ILE B 1 185 ? -13.562 17.109 13.875 1 98.88 185 ILE B C 1
ATOM 3069 O O . ILE B 1 185 ? -12.516 17.75 13.805 1 98.88 185 ILE B O 1
ATOM 3073 N N . GLU B 1 186 ? -14.375 17.219 14.852 1 98.75 186 GLU B N 1
ATOM 3074 C CA . GLU B 1 186 ? -14.117 18.156 15.938 1 98.75 186 GLU B CA 1
ATOM 3075 C C . GLU B 1 186 ? -12.891 17.75 16.75 1 98.75 186 GLU B C 1
ATOM 3077 O O . GLU B 1 186 ? -12.125 18.594 17.203 1 98.75 186 GLU B O 1
ATOM 3082 N N . ARG B 1 187 ? -12.703 16.438 16.953 1 98.88 187 ARG B N 1
ATOM 3083 C CA . ARG B 1 187 ? -11.5 15.961 17.625 1 98.88 187 ARG B CA 1
ATOM 3084 C C . ARG B 1 187 ? -10.25 16.297 16.828 1 98.88 187 ARG B C 1
ATOM 3086 O O . ARG B 1 187 ? -9.227 16.688 17.391 1 98.88 187 ARG B O 1
ATOM 3093 N N . VAL B 1 188 ? -10.32 16.125 15.531 1 98.94 188 VAL B N 1
ATOM 3094 C CA . VAL B 1 188 ? -9.203 16.438 14.648 1 98.94 188 VAL B CA 1
ATOM 3095 C C . VAL B 1 188 ? -8.914 17.938 14.711 1 98.94 188 VAL B C 1
ATOM 3097 O O . VAL B 1 188 ? -7.754 18.344 14.836 1 98.94 188 VAL B O 1
ATOM 3100 N N . ARG B 1 189 ? -9.953 18.719 14.625 1 98.81 189 ARG B N 1
ATOM 3101 C CA . ARG B 1 189 ? -9.805 20.172 14.711 1 98.81 189 ARG B CA 1
ATOM 3102 C C . ARG B 1 189 ? -9.102 20.578 16 1 98.81 189 ARG B C 1
ATOM 3104 O O . ARG B 1 189 ? -8.195 21.406 15.992 1 98.81 189 ARG B O 1
ATOM 3111 N N . ALA B 1 190 ? -9.523 20.016 17.094 1 98.81 190 ALA B N 1
ATOM 3112 C CA . ALA B 1 190 ? -8.945 20.344 18.391 1 98.81 190 ALA B CA 1
ATOM 3113 C C . ALA B 1 190 ? -7.465 19.969 18.453 1 98.81 190 ALA B C 1
ATOM 3115 O O . ALA B 1 190 ? -6.637 20.75 18.938 1 98.81 190 ALA B O 1
ATOM 3116 N N . ARG B 1 191 ? -7.113 18.797 17.969 1 98.69 191 ARG B N 1
ATOM 3117 C CA . ARG B 1 191 ? -5.73 18.328 17.984 1 98.69 191 ARG B CA 1
ATOM 3118 C C . ARG B 1 191 ? -4.84 19.234 17.141 1 98.69 191 ARG B C 1
ATOM 3120 O O . ARG B 1 191 ? -3.746 19.609 17.578 1 98.69 191 ARG B O 1
ATOM 3127 N N . VAL B 1 192 ? -5.293 19.547 15.992 1 98.44 192 VAL B N 1
ATOM 3128 C CA . VAL B 1 192 ? -4.516 20.328 15.039 1 98.44 192 VAL B CA 1
ATOM 3129 C C . VAL B 1 192 ? -4.406 21.781 15.516 1 98.44 192 VAL B C 1
ATOM 3131 O O . VAL B 1 192 ? -3.377 22.422 15.32 1 98.44 192 VAL B O 1
ATOM 3134 N N . SER B 1 193 ? -5.441 22.297 16.172 1 98.12 193 SER B N 1
ATOM 3135 C CA . SER B 1 193 ? -5.434 23.656 16.703 1 98.12 193 SER B CA 1
ATOM 3136 C C . SER B 1 193 ? -4.398 23.812 17.812 1 98.12 193 SER B C 1
ATOM 3138 O O . SER B 1 193 ? -3.922 24.922 18.078 1 98.12 193 SER B O 1
ATOM 3140 N N . ALA B 1 194 ? -4.078 22.719 18.4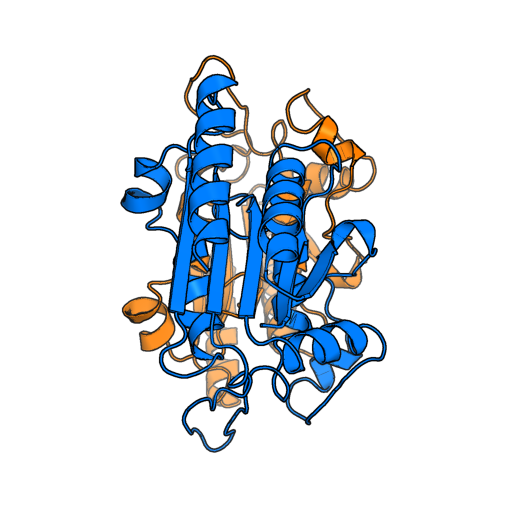38 1 97.69 194 ALA B N 1
ATOM 3141 C CA . ALA B 1 194 ? -3.168 22.75 19.578 1 97.69 194 ALA B CA 1
ATOM 3142 C C . ALA B 1 194 ? -1.713 22.703 19.125 1 97.69 194 ALA B C 1
ATOM 3144 O O . ALA B 1 194 ? -0.796 22.797 19.953 1 97.69 194 ALA B O 1
ATOM 3145 N N . LEU B 1 195 ? -1.496 22.578 17.859 1 96.75 195 LEU B N 1
ATOM 3146 C CA . LEU B 1 195 ? -0.132 22.578 17.328 1 96.75 195 LEU B CA 1
ATOM 3147 C C . LEU B 1 195 ? 0.453 23.984 17.328 1 96.75 195 LEU B C 1
ATOM 3149 O O . LEU B 1 195 ? -0.257 24.953 17.047 1 96.75 195 LEU B O 1
#

Sequence (390 aa):
MLIQVVHSHPLEDSYDHALFQTIVGTLRRRHEVIATDLDRERFSPVMTEAERRSYFQGPHAEEAVSRLIGDLRRADGIIFCFPHWWFSMPAMLKGYFDRVWAPGTAFAHDLAGGRIKPLLTNIRLFGVVTTYGSPWWLTRIVMQDPGRKVLFRALKPMCGAGAQSFYMAHYDMDRSTPASRTAFIERVRARVSALMLIQVVHSHPLEDSYDHALFQTIVGTLRRRHEVIATDLDRERFSPVMTEAERRSYFQGPHAEEAVSRLIGDLRRADGIIFCFPHWWFSMPAMLKGYFDRVWAPGTAFAHDLAGGRIKPLLTNIRLFGVVTTYGSPWWLTRIVMQDPGRKVLFRALKPMCGAGAQSFYMAHYDMDRSTPASRTAFIERVRARVSAL

Radius of gyration: 20.6 Å; Cα contacts (8 Å, |Δi|>4): 753; chains: 2; bounding box: 56×59×39 Å

Nearest PDB structures (foldseek):
  3lcm-assembly1_B  TM=9.099E-01  e=2.156E-16  Streptococcus mutans UA159
  5lbt-assembly1_B  TM=8.513E-01  e=2.104E-14  Homo sapiens
  3nhu-assembly1_B  TM=7.845E-01  e=2.104E-14  Homo sapiens
  1h66-assembly2_D  TM=7.625E-01  e=1.177E-12  Homo sapiens
  3r6w-assembly1_A-2  TM=8.004E-01  e=3.331E-11  Pseudomonas aeruginosa

Organism: NCBI:txid2511166

Secondary structure (DSSP, 8-state):
-EEEEEE--S-TTSHHHHHHHHHHHHHTTTSEEEEEETTTTT------HHHHHTTTSS----HHHHHHHHHHHH-SEEEEEEE-BTTB--HHHHHHHHHHS-BTTTEE--TTS-PPEE-BTT--EEEEEEE-SS-HHIIIIIS--HHHHIIIIIIGGGB-TT-EEEEEEE--GGG--HHHHHHHHHHHHHHHHT-/-EEEEEE--S-TTSHHHHHHHHHHHHHTTTSEEEEEETTTTT------HHHHHTTTSS----GGGHHHHHHHHH-SEEEEEEE-BTTB--HHHHHHHHHHS-BTTTEE--TTS-PPEE-BTT--EEEEEEE-SS-HHIIIIIS--HHHHIIIIIIGGGB-TT-EEEEEEE--GGG--HHHHHHHHHHHHHHHHT-

InterPro domains:
  IPR003680 Flavodoxin-like fold [PF02525] (3-137)
  IPR029039 Flavoprotein-like superfamily [G3DSA:3.40.50.360] (3-195)
  IPR029039 Flavoprotein-like superfamily [SSF52218] (3-195)
  IPR051545 NAD(P)H dehydrogenase (quinone) [PTHR10204] (4-153)

Foldseek 3Di:
DEEEEEEEDQDCPDLLVVLLCLLQVLLVVPYHYHYHYQNVVVQDLDDDPQCVVCQQVAPPPDPRCVVVLVSLLPGQAYEYTAEDDPLAGDSSVNSCCPRNCTDNRQWPDPPVPDDTHQDQQSHQEYEYEYEELAAPCCNCPVVVRPHVCCRVVPRVVSYHDNRHYYYHYHYNPVPDDPVSSVVSSVVSSVVSNVD/DEEEEEEEDQDCPDLLVVLLCLLQVLLVVPYHYHYHYQNVVVQDLDDDPQCVVCLQVADPPPVRCVVVLVSLLPGQAYEYTAEDDPLAGDSSVNSCCPRNCTDNRQWPDPPVPDDTHQDQQSHQEYEYEYEELAAPCCNCPVVVRPHVCCRVVPRVVSYHDNRHYYYHYHYNPVPDDPVSSVVSSVVSSVVSNVD

Solvent-accessible surface area (backbone atoms only — not comparable to full-atom values): 20370 Å² total; per-residue (Å²): 94,39,32,33,38,43,32,46,59,62,44,81,85,34,72,60,41,50,48,44,50,46,50,53,60,47,36,53,75,77,31,49,69,47,80,41,44,40,54,84,67,64,61,75,32,66,68,44,49,69,51,61,76,30,41,83,78,36,78,64,67,49,79,89,42,38,64,61,40,51,53,59,66,66,17,33,21,39,32,40,33,34,50,38,53,82,63,24,66,41,17,54,55,42,10,46,46,64,62,46,54,23,48,65,47,23,26,41,76,40,80,91,69,54,72,73,40,53,52,31,54,53,23,44,34,45,35,37,41,37,36,29,55,52,45,59,61,53,42,52,65,73,57,51,36,31,38,56,43,37,49,60,68,58,51,47,63,23,31,18,89,81,38,44,69,51,79,46,71,47,53,22,51,73,74,57,45,74,64,58,53,50,52,50,49,50,52,50,45,53,57,52,57,70,103,95,40,32,33,39,43,33,46,58,61,45,82,86,35,72,60,39,50,49,44,51,46,52,53,60,47,36,53,75,76,29,48,68,47,81,41,44,40,54,83,66,65,59,74,32,67,66,44,48,68,53,62,73,29,40,84,77,38,77,61,69,49,78,88,44,40,65,61,39,52,53,59,66,66,18,34,20,40,34,40,33,34,50,39,53,81,65,24,65,40,21,56,55,42,11,47,44,65,62,46,54,24,48,66,48,24,26,42,74,39,80,92,69,53,72,74,40,55,52,30,54,54,24,44,33,46,35,36,41,36,35,30,53,53,44,58,61,54,42,50,64,74,58,51,37,30,39,57,43,38,46,60,68,57,51,47,63,23,30,18,90,80,38,44,68,52,78,45,71,49,53,23,52,73,75,56,46,74,65,58,52,51,51,49,49,52,52,51,44,53,58,52,57,72,102

pLDDT: mean 94.29, std 9.76, range [53.19, 98.94]